Protein AF-A0A0G0UDH7-F1 (afdb_monomer)

Sequence (409 aa):
MSEPTKDLDVALKPEQNFIQKREKEQFRLESLAGKDKTIISVGESGYIVHDDRSNIVAEAPWVILDLDDTALRYTESKEACQNSLREIGIPQDVIDCCDKLSRISSKGRLVYQPELEKRLLSHALQELSKVVSLDRIMRGLNDLCSKLTSGGFEGVSVDQKIDEIYAATRYKPDFYPDTRESLKRLRNSLGKPVNIAILTFGDPTFQLKKSVPLLDAGLVDEVWLTDEPKAKFLEQVINQKPHKNFKLQYEYPETQPKGAGIDFEQWQTMVMIFDDNPIEVEEINKRFSNSNVLVEAVCVRRPGVSRKSKPLFEGTQIHLSNTYADTEIVNKELRSLTSRQLENFLLKAVREQGPAIFDQQDFQEVIAGIAYFRDLNPEQVETDLKRQSGYLVTIKSGRVGAEIYHGKE

Nearest PDB structures (foldseek):
  3ddh-assembly1_A  TM=5.933E-01  e=1.299E-05  Bacteroides thetaiotaomicron
  2pke-assembly1_B  TM=5.763E-01  e=6.815E-05  Xanthomonas campestris pv. campestris
  2pke-assembly1_A  TM=5.961E-01  e=1.561E-04  Xanthomonas campestris pv. campestris
  4xrp-assembly1_D  TM=2.562E-01  e=2.384E-02  Capnocytophaga gingivalis ATCC 33624
  6n2f-assembly1_A  TM=2.253E-01  e=3.444E+00  Arabidopsis thaliana

InterPro domains:
  IPR023214 HAD superfamily [G3DSA:3.40.50.1000] (156-317)

Secondary structure (DSSP, 8-state):
-PPPP--------HHHHHHHHHHHHHHHHHHHH-TTEEEEEETTTEEEEEETT--EETTSPEEEE--STTTB-HHHHHHHHHHHHHHTT--HHHHHHHHHHTEEEETTEEEE-HHHHHHHHHHHHHHHTTT--HHHHHHHHHHHHHHHHHH-STT-PPPHHHHHHHHHTTTS--B-TTHHHHHHHHTTGGGS--EEEEEEES-HHHHHHHHHHHHHTTS-SEEEEESS-HHHHHHHHHHH-GGGGS-EE-S-GGG--TT----TTTTT--EEEEES-HHHHHHHHHHHTT-SS-EEEEEEE-TT-------SSTT-PEEE-SSSS-HHHHHHHHHHHHHHHHHHHHHHHHHHH-GGGGG-HHHHHHHHHHHHHHT--HHHHHHHHHHHTT------TT-----------

Radius of gyration: 26.61 Å; Cα contacts (8 Å, |Δi|>4): 585; chains: 1; bounding box: 61×58×106 Å

Organism: NCBI:txid1618409

Foldseek 3Di:
DDDDDDPPPPPDDPVVVVVVVVVVLVVLLDVLLDDQWDWDDLPPFFIKIFRQPDAAAQLAAEEEEADDVLFFVQVVLVVQLLVLLVVLPQDPVQLVLLQVLQQDDDPNGTFHHVVSSQLLSQQLSVVVVVVDDPVVSSVVSNVVSVCCVVVNDPPGDGDPSNVVSCVVGQLATHTDPQNQVLLVVQCCFPNDGYAYEYEYEHDQSSVSSNCSVCVVVVSHRMYTYGPDQSLVSVVSCQVVLRQQPGDHHYPDPVPDDPRGHRNQQVSLHAYEYEAQQLVSQVSNCVSPVPPSGHYHYAHEDEPPPDDPDDNPDPPRDYHYDNHRNPSVVVNLVVLVSVLVVLLVVLLVVCLVPNPVCVVDPVSLVSLCSSCVSVVHDSVVSVQVSCVVSVNDDPPDPDDDDDDPPPDDD

Structure (mmCIF, N/CA/C/O backbone):
data_AF-A0A0G0UDH7-F1
#
_entry.id   AF-A0A0G0UDH7-F1
#
loop_
_atom_site.group_PDB
_atom_site.id
_atom_site.type_symbol
_atom_site.label_atom_id
_atom_site.label_alt_id
_atom_site.label_comp_id
_atom_site.label_asym_id
_atom_site.label_entity_id
_atom_site.label_seq_id
_atom_site.pdbx_PDB_ins_code
_atom_site.Cartn_x
_atom_site.Cartn_y
_atom_site.Cartn_z
_atom_site.occupancy
_atom_site.B_iso_or_equiv
_atom_site.auth_seq_id
_atom_site.auth_comp_id
_atom_site.auth_asym_id
_atom_site.auth_atom_id
_atom_site.pdbx_PDB_model_num
ATOM 1 N N . MET A 1 1 ? -2.477 40.363 -47.893 1.00 36.91 1 MET A N 1
ATOM 2 C CA . MET A 1 1 ? -1.503 39.293 -47.606 1.00 36.91 1 MET A CA 1
ATOM 3 C C . MET A 1 1 ? -1.089 39.442 -46.158 1.00 36.91 1 MET A C 1
ATOM 5 O O . MET A 1 1 ? -0.348 40.358 -45.839 1.00 36.91 1 MET A O 1
ATOM 9 N N . SER A 1 2 ? -1.694 38.641 -45.289 1.00 32.84 2 SER A N 1
ATOM 10 C CA . SER A 1 2 ? -1.412 38.572 -43.857 1.00 32.84 2 SER A CA 1
ATOM 11 C C . SER A 1 2 ? -0.392 37.462 -43.619 1.00 32.84 2 SER A C 1
ATOM 13 O O . SER A 1 2 ? -0.674 36.305 -43.929 1.00 32.84 2 SER A O 1
ATOM 15 N N . GLU A 1 3 ? 0.785 37.824 -43.115 1.00 31.88 3 GLU A N 1
ATOM 16 C CA . GLU A 1 3 ? 1.747 36.868 -42.564 1.00 31.88 3 GLU A CA 1
ATOM 17 C C . GLU A 1 3 ? 1.254 36.319 -41.214 1.00 31.88 3 GLU A C 1
ATOM 19 O O . GLU A 1 3 ? 0.474 36.991 -40.529 1.00 31.88 3 GLU A O 1
ATOM 24 N N . PRO A 1 4 ? 1.661 35.092 -40.841 1.00 41.22 4 PRO A N 1
ATOM 25 C CA . PRO A 1 4 ? 1.084 34.369 -39.725 1.00 41.22 4 PRO A CA 1
ATOM 26 C C . PRO A 1 4 ? 1.608 34.889 -38.388 1.00 41.22 4 PRO A C 1
ATOM 28 O O . PRO A 1 4 ? 2.786 35.205 -38.215 1.00 41.22 4 PRO A O 1
ATOM 31 N N . THR A 1 5 ? 0.689 34.946 -37.433 1.00 34.66 5 THR A N 1
ATOM 32 C CA . THR A 1 5 ? 0.926 35.181 -36.014 1.00 34.66 5 THR A CA 1
ATOM 33 C C . THR A 1 5 ? 2.003 34.240 -35.482 1.00 34.66 5 THR A C 1
ATOM 35 O O . THR A 1 5 ? 1.884 33.023 -35.579 1.00 34.66 5 THR A O 1
ATOM 38 N N . LYS A 1 6 ? 3.051 34.826 -34.891 1.00 35.44 6 LYS A N 1
ATOM 39 C CA . LYS A 1 6 ? 3.912 34.140 -33.927 1.00 35.44 6 LYS A CA 1
ATOM 40 C C . LYS A 1 6 ? 3.024 33.680 -32.777 1.00 35.44 6 LYS A C 1
ATOM 42 O O . LYS A 1 6 ? 2.537 34.526 -32.026 1.00 35.44 6 LYS A O 1
ATOM 47 N N . ASP A 1 7 ? 2.818 32.375 -32.660 1.00 34.84 7 ASP A N 1
ATOM 48 C CA . ASP A 1 7 ? 2.262 31.784 -31.452 1.00 34.84 7 ASP A CA 1
ATOM 49 C C . ASP A 1 7 ? 3.199 32.133 -30.293 1.00 34.84 7 ASP A C 1
ATOM 51 O O . ASP A 1 7 ? 4.366 31.737 -30.246 1.00 34.84 7 ASP A O 1
ATOM 55 N N . LEU A 1 8 ? 2.702 32.993 -29.405 1.00 36.06 8 LEU A N 1
ATOM 56 C CA . LEU A 1 8 ? 3.300 33.215 -28.105 1.00 36.06 8 LEU A CA 1
ATOM 57 C C . LEU A 1 8 ? 3.115 31.927 -27.305 1.00 36.06 8 LEU A C 1
ATOM 59 O O . LEU A 1 8 ? 1.990 31.598 -26.930 1.00 36.06 8 LEU A O 1
ATOM 63 N N . ASP A 1 9 ? 4.224 31.262 -26.989 1.00 37.69 9 ASP A N 1
ATOM 64 C CA . ASP A 1 9 ? 4.326 30.374 -25.834 1.00 37.69 9 ASP A CA 1
ATOM 65 C C . ASP A 1 9 ? 3.970 31.184 -24.581 1.00 37.69 9 ASP A C 1
ATOM 67 O O . ASP A 1 9 ? 4.806 31.834 -23.945 1.00 37.69 9 ASP A O 1
ATOM 71 N N . VAL A 1 10 ? 2.683 31.200 -24.243 1.00 40.72 10 VAL A N 1
ATOM 72 C CA . VAL A 1 10 ? 2.215 31.685 -22.953 1.00 40.72 10 VAL A CA 1
ATOM 73 C C . VAL A 1 10 ? 2.648 30.639 -21.940 1.00 40.72 10 VAL A C 1
ATOM 75 O O . VAL A 1 10 ? 2.028 29.586 -21.815 1.00 40.72 10 VAL A O 1
ATOM 78 N N . ALA A 1 11 ? 3.728 30.930 -21.216 1.00 42.50 11 ALA A N 1
ATOM 79 C CA . ALA A 1 11 ? 4.097 30.195 -20.018 1.00 42.50 11 ALA A CA 1
ATOM 80 C C . ALA A 1 11 ? 2.884 30.176 -19.070 1.00 42.50 11 ALA A C 1
ATOM 82 O O . ALA A 1 11 ? 2.545 31.183 -18.443 1.00 42.50 11 ALA A O 1
ATOM 83 N N . LEU A 1 12 ? 2.189 29.038 -19.022 1.00 41.94 12 LEU A N 1
ATOM 84 C CA . LEU A 1 12 ? 1.068 28.806 -18.119 1.00 41.94 12 LEU A CA 1
ATOM 85 C C . LEU A 1 12 ? 1.534 29.041 -16.678 1.00 41.94 12 LEU A C 1
ATOM 87 O O . LEU A 1 12 ? 2.638 28.645 -16.289 1.00 41.94 12 LEU A O 1
ATOM 91 N N . LYS A 1 13 ? 0.691 29.701 -15.876 1.00 46.81 13 LYS A N 1
ATOM 92 C CA . LYS A 1 13 ? 0.984 29.946 -14.458 1.00 46.81 13 LYS A CA 1
ATOM 93 C C . LYS A 1 13 ? 1.219 28.600 -13.744 1.00 46.81 13 LYS A C 1
ATOM 95 O O . LYS A 1 13 ? 0.548 27.626 -14.092 1.00 46.81 13 LYS A O 1
ATOM 100 N N . PRO A 1 14 ? 2.105 28.522 -12.732 1.00 53.53 14 PRO A N 1
ATOM 101 C CA . PRO A 1 14 ? 2.446 27.268 -12.046 1.00 53.53 14 PRO A CA 1
ATOM 102 C C . PRO A 1 14 ? 1.233 26.440 -11.588 1.00 53.53 14 PRO A C 1
ATOM 104 O O . PRO A 1 14 ? 1.230 25.220 -11.729 1.00 53.53 14 PRO A O 1
ATOM 107 N N . GLU A 1 15 ? 0.171 27.105 -11.130 1.00 46.94 15 GLU A N 1
ATOM 108 C CA . GLU A 1 15 ? -1.090 26.476 -10.713 1.00 46.94 15 GLU A CA 1
ATOM 109 C C . GLU A 1 15 ? -1.853 25.819 -11.878 1.00 46.94 15 GLU A C 1
ATOM 111 O O . GLU A 1 15 ? -2.379 24.720 -11.733 1.00 46.94 15 GLU A O 1
ATOM 116 N N . GLN A 1 16 ? -1.867 26.436 -13.065 1.00 45.94 16 GLN A N 1
ATOM 117 C CA . GLN A 1 16 ? -2.522 25.874 -14.255 1.00 45.94 16 GLN A CA 1
ATOM 118 C C . GLN A 1 16 ? -1.763 24.656 -14.801 1.00 45.94 16 GLN A C 1
ATOM 120 O O . GLN A 1 16 ? -2.388 23.679 -15.211 1.00 45.94 16 GLN A O 1
ATOM 125 N N . ASN A 1 17 ? -0.426 24.674 -14.747 1.00 57.97 17 ASN A N 1
ATOM 126 C CA . ASN A 1 17 ? 0.404 23.516 -15.102 1.00 57.97 17 ASN A CA 1
ATOM 127 C C . ASN A 1 17 ? 0.198 22.338 -14.143 1.00 57.97 17 ASN A C 1
ATOM 129 O O . ASN A 1 17 ? 0.189 21.182 -14.568 1.00 57.97 17 ASN A O 1
ATOM 133 N N . PHE A 1 18 ? 0.015 22.624 -12.853 1.00 56.03 18 PHE A N 1
ATOM 134 C CA . PHE A 1 18 ? -0.264 21.603 -11.851 1.00 56.03 18 PHE A CA 1
ATOM 135 C C . PHE A 1 18 ? -1.619 20.921 -12.089 1.00 56.03 18 PHE A C 1
ATOM 137 O O . PHE A 1 18 ? -1.681 19.691 -12.132 1.00 56.03 18 PHE A O 1
ATOM 144 N N . ILE A 1 19 ? -2.675 21.708 -12.329 1.00 59.88 19 ILE A N 1
ATOM 145 C CA . ILE A 1 19 ? -4.027 21.200 -12.616 1.00 59.88 19 ILE A CA 1
ATOM 146 C C . ILE A 1 19 ? -4.024 20.316 -13.872 1.00 59.88 19 ILE A C 1
ATOM 148 O O . ILE A 1 19 ? -4.475 19.175 -13.819 1.00 59.88 19 ILE A O 1
ATOM 152 N N . GLN A 1 20 ? -3.417 20.773 -14.972 1.00 63.78 20 GLN A N 1
ATOM 153 C CA . GLN A 1 20 ? -3.355 19.984 -16.211 1.00 63.78 20 GLN A CA 1
ATOM 154 C C . GLN A 1 20 ? -2.563 18.678 -16.056 1.00 63.78 20 GLN A C 1
ATOM 156 O O . GLN A 1 20 ? -2.909 17.661 -16.659 1.00 63.78 20 GLN A O 1
ATOM 161 N N . LYS A 1 21 ? -1.484 18.676 -15.262 1.00 69.81 21 LYS A N 1
ATOM 162 C CA . LYS A 1 21 ? -0.706 17.458 -14.988 1.00 69.81 21 LYS A CA 1
ATOM 163 C C . LYS A 1 21 ? -1.536 16.434 -14.207 1.00 69.81 21 LYS A C 1
ATOM 165 O O . LYS A 1 21 ? -1.491 15.248 -14.527 1.00 69.81 21 LYS A O 1
ATOM 170 N N . ARG A 1 22 ? -2.304 16.904 -13.223 1.00 71.25 22 ARG A N 1
ATOM 171 C CA . ARG A 1 22 ? -3.221 16.105 -12.400 1.00 71.25 22 ARG A CA 1
ATOM 172 C C . ARG A 1 22 ? -4.362 15.502 -13.208 1.00 71.25 22 ARG A C 1
ATOM 174 O O . ARG A 1 22 ? -4.591 14.304 -13.114 1.00 71.25 22 ARG A O 1
ATOM 181 N N . GLU A 1 23 ? -5.013 16.291 -14.056 1.00 77.81 23 GLU A N 1
ATOM 182 C CA . GLU A 1 23 ? -6.076 15.803 -14.944 1.00 77.81 23 GLU A CA 1
ATOM 183 C C . GLU A 1 23 ? -5.557 14.724 -15.906 1.00 77.81 23 GLU A C 1
ATOM 185 O O . GLU A 1 23 ? -6.193 13.686 -16.085 1.00 77.81 23 GLU A O 1
ATOM 190 N N . LYS A 1 24 ? -4.359 14.920 -16.478 1.00 80.69 24 LYS A N 1
ATOM 191 C CA . LYS A 1 24 ? -3.707 13.912 -17.332 1.00 80.69 24 LYS A CA 1
ATOM 192 C C . LYS A 1 24 ? -3.382 12.624 -16.573 1.00 80.69 24 LYS A C 1
ATOM 194 O O . LYS A 1 24 ? -3.539 11.538 -17.129 1.00 80.69 24 LYS A O 1
ATOM 199 N N . GLU A 1 25 ? -2.902 12.730 -15.335 1.00 84.25 25 GLU A N 1
ATOM 200 C CA . GLU A 1 25 ? -2.613 11.568 -14.491 1.00 84.25 25 GLU A CA 1
ATOM 201 C C . GLU A 1 25 ? -3.894 10.819 -14.121 1.00 84.25 25 GLU A C 1
ATOM 203 O O . GLU A 1 25 ? -3.963 9.613 -14.344 1.00 84.25 25 GLU A O 1
ATOM 208 N N . GLN A 1 26 ? -4.925 11.524 -13.653 1.00 86.44 26 GLN A N 1
ATOM 209 C CA . GLN A 1 26 ? -6.217 10.930 -13.325 1.00 86.44 26 GLN A CA 1
ATOM 210 C C . GLN A 1 26 ? -6.831 10.218 -14.536 1.00 86.44 26 GLN A C 1
ATOM 212 O O . GLN A 1 26 ? -7.179 9.047 -14.428 1.00 86.44 26 GLN A O 1
ATOM 217 N N . PHE A 1 27 ? -6.858 10.855 -15.710 1.00 87.38 27 PHE A N 1
ATOM 218 C CA . PHE A 1 27 ? -7.342 10.223 -16.943 1.00 87.38 27 PHE A CA 1
ATOM 219 C C . PHE A 1 27 ? -6.567 8.938 -17.289 1.00 87.38 27 PHE A C 1
ATOM 221 O O . PHE A 1 27 ? -7.136 7.937 -17.738 1.00 87.38 27 PHE A O 1
ATOM 228 N N . ARG A 1 28 ? -5.245 8.940 -17.070 1.00 87.44 28 ARG A N 1
ATOM 229 C CA . ARG A 1 28 ? -4.398 7.761 -17.286 1.00 87.44 28 ARG A CA 1
ATOM 230 C C . ARG A 1 28 ? -4.723 6.651 -16.290 1.00 87.44 28 ARG A C 1
ATOM 232 O O . ARG A 1 28 ? -4.757 5.489 -16.688 1.00 87.44 28 ARG A O 1
ATOM 239 N N . LEU A 1 29 ? -4.963 6.995 -15.026 1.00 92.75 29 LEU A N 1
ATOM 240 C CA . LEU A 1 29 ? -5.378 6.043 -14.000 1.00 92.75 29 LEU A CA 1
ATOM 241 C C . LEU A 1 29 ? -6.759 5.459 -14.319 1.00 92.75 29 LEU A C 1
ATOM 243 O O . LEU A 1 29 ? -6.906 4.242 -14.286 1.00 92.75 29 LEU A O 1
ATOM 247 N N . GLU A 1 30 ? -7.734 6.282 -14.711 1.00 92.12 30 GLU A N 1
ATOM 248 C CA . GLU A 1 30 ? -9.091 5.851 -15.090 1.00 92.12 30 GLU A CA 1
ATOM 249 C C . GLU A 1 30 ? -9.046 4.879 -16.275 1.00 92.12 30 GLU A C 1
ATOM 251 O O . GLU A 1 30 ? -9.660 3.811 -16.254 1.00 92.12 30 GLU A O 1
ATOM 256 N N . SER A 1 31 ? -8.219 5.195 -17.275 1.00 89.88 31 SER A N 1
ATOM 257 C CA . SER A 1 31 ? -7.986 4.321 -18.429 1.00 89.88 31 SER A CA 1
ATOM 258 C C . SER A 1 31 ? -7.388 2.962 -18.040 1.00 89.88 31 SER A C 1
ATOM 260 O O . SER A 1 31 ? -7.657 1.964 -18.707 1.00 89.88 31 SER A O 1
ATOM 262 N N . LEU A 1 32 ? -6.567 2.909 -16.985 1.00 89.50 32 LEU A N 1
ATOM 263 C CA . LEU A 1 32 ? -5.936 1.677 -16.497 1.00 89.50 32 LEU A CA 1
ATOM 264 C C . LEU A 1 32 ? -6.831 0.870 -15.556 1.00 89.50 32 LEU A C 1
ATOM 266 O O . LEU A 1 32 ? -6.779 -0.357 -15.582 1.00 89.50 32 LEU A O 1
ATOM 270 N N . ALA A 1 33 ? -7.616 1.542 -14.717 1.00 89.75 33 ALA A N 1
ATOM 271 C CA . ALA A 1 33 ? -8.511 0.912 -13.757 1.00 89.75 33 ALA A CA 1
ATOM 272 C C . ALA A 1 33 ? -9.659 0.163 -14.457 1.00 89.75 33 ALA A C 1
ATOM 274 O O . ALA A 1 33 ? -10.065 -0.915 -14.013 1.00 89.75 33 ALA A O 1
ATOM 275 N N . GLY A 1 34 ? -10.146 0.701 -15.577 1.00 88.44 34 GLY A N 1
ATOM 276 C CA . GLY A 1 34 ? -11.306 0.175 -16.291 1.00 88.44 34 GLY A CA 1
ATOM 277 C C . GLY A 1 34 ? -12.622 0.780 -15.796 1.00 88.44 34 GLY A C 1
ATOM 278 O O . GLY A 1 34 ? -12.643 1.610 -14.896 1.00 88.44 34 GLY A O 1
ATOM 279 N N . LYS A 1 35 ? -13.733 0.383 -16.425 1.00 86.25 35 LYS A N 1
ATOM 280 C CA . LYS A 1 35 ? -15.035 1.064 -16.287 1.00 86.25 35 LYS A CA 1
ATOM 281 C C . LYS A 1 35 ? -15.773 0.814 -14.971 1.00 86.25 35 LYS A C 1
ATOM 283 O O . LYS A 1 35 ? -16.609 1.630 -14.616 1.00 86.25 35 LYS A O 1
ATOM 288 N N . ASP A 1 36 ? -15.479 -0.290 -14.291 1.00 90.00 36 ASP A N 1
ATOM 289 C CA . ASP A 1 36 ? -16.174 -0.702 -13.061 1.00 90.00 36 ASP A CA 1
ATOM 290 C C . ASP A 1 36 ? -15.448 -0.208 -11.796 1.00 90.00 36 ASP A C 1
ATOM 292 O O . ASP A 1 36 ? -15.513 -0.843 -10.742 1.00 90.00 36 ASP A O 1
ATOM 296 N N . LYS A 1 37 ? -14.650 0.858 -11.925 1.00 92.94 37 LYS A N 1
ATOM 297 C CA . LYS A 1 37 ? -13.850 1.404 -10.832 1.00 92.94 37 LYS A CA 1
ATOM 298 C C . LYS A 1 37 ? -13.951 2.914 -10.794 1.00 92.94 37 LYS A C 1
ATOM 300 O O . LYS A 1 37 ? -13.724 3.583 -11.803 1.00 92.94 37 LYS A O 1
ATOM 305 N N . THR A 1 38 ? -14.167 3.440 -9.599 1.00 91.94 38 THR A N 1
ATOM 306 C CA . THR A 1 38 ? -14.125 4.875 -9.340 1.00 91.94 38 THR A CA 1
ATOM 307 C C . THR A 1 38 ? -12.747 5.278 -8.824 1.00 91.94 38 THR A C 1
ATOM 309 O O . THR A 1 38 ? -12.189 4.635 -7.934 1.00 91.94 38 THR A O 1
ATOM 312 N N . ILE A 1 39 ? -12.196 6.369 -9.365 1.00 92.56 39 ILE A N 1
ATOM 313 C CA . ILE A 1 39 ? -10.942 6.969 -8.895 1.00 92.56 39 ILE A CA 1
ATOM 314 C C . ILE A 1 39 ? -11.239 8.314 -8.248 1.00 92.56 39 ILE A C 1
ATOM 316 O O . ILE A 1 39 ? -11.865 9.179 -8.857 1.00 92.56 39 ILE A O 1
ATOM 320 N N . ILE A 1 40 ? -10.760 8.503 -7.020 1.00 91.00 40 ILE A N 1
ATOM 321 C CA . ILE A 1 40 ? -10.896 9.758 -6.279 1.00 91.00 40 ILE A CA 1
ATOM 322 C C . ILE A 1 40 ? -9.517 10.277 -5.895 1.00 91.00 40 ILE A C 1
ATOM 324 O O . ILE A 1 40 ? -8.702 9.551 -5.329 1.00 91.00 40 ILE A O 1
ATOM 328 N N . SER A 1 41 ? -9.262 11.557 -6.158 1.00 91.56 41 SER A N 1
ATOM 329 C CA . SER A 1 41 ? -8.080 12.248 -5.646 1.00 91.56 41 SER A CA 1
ATOM 330 C C . SER A 1 41 ? -8.207 12.529 -4.148 1.00 91.56 41 SER A C 1
ATOM 332 O O . SER A 1 41 ? -9.207 13.096 -3.708 1.00 91.56 41 SER A O 1
ATOM 334 N N . VAL A 1 42 ? -7.159 12.234 -3.385 1.00 91.19 42 VAL A N 1
ATOM 335 C CA . VAL A 1 42 ? -7.042 12.576 -1.961 1.00 91.19 42 VAL A CA 1
ATOM 336 C C . VAL A 1 42 ? -6.105 13.772 -1.835 1.00 91.19 42 VAL A C 1
ATOM 338 O O . VAL A 1 42 ? -4.887 13.620 -1.704 1.00 91.19 42 VAL A O 1
ATOM 341 N N . GLY A 1 43 ? -6.670 14.977 -1.958 1.00 85.50 43 GLY A N 1
ATOM 342 C CA . GLY A 1 43 ? -5.924 16.233 -2.052 1.00 85.50 43 GLY A CA 1
ATOM 343 C C . GLY A 1 43 ? -4.735 16.117 -3.002 1.00 85.50 43 GLY A C 1
ATOM 344 O O . GLY A 1 43 ? -4.842 15.525 -4.074 1.00 85.50 43 GLY A O 1
ATOM 345 N N . GLU A 1 44 ? -3.573 16.613 -2.579 1.00 86.25 44 GLU A N 1
ATOM 346 C CA . GLU A 1 44 ? -2.318 16.471 -3.326 1.00 86.25 44 GLU A CA 1
ATOM 347 C C . GLU A 1 44 ? -1.548 15.172 -3.022 1.00 86.25 44 GLU A C 1
ATOM 349 O O . GLU A 1 44 ? -0.532 14.897 -3.668 1.00 86.25 44 GLU A O 1
ATOM 354 N N . SER A 1 45 ? -2.022 14.365 -2.072 1.00 89.69 45 SER A N 1
ATOM 355 C CA . SER A 1 45 ? -1.278 13.224 -1.526 1.00 89.69 45 SER A CA 1
ATOM 356 C C . SER A 1 45 ? -1.379 11.960 -2.372 1.00 89.69 45 SER A C 1
ATOM 358 O O . SER A 1 45 ? -0.457 11.152 -2.344 1.00 89.69 45 SER A O 1
ATOM 360 N N . GLY A 1 46 ? -2.451 11.789 -3.148 1.00 93.69 46 GLY A N 1
ATOM 361 C CA . GLY A 1 46 ? -2.577 10.624 -4.021 1.00 93.69 46 GLY A CA 1
ATOM 362 C C . GLY A 1 46 ? -4.001 10.350 -4.482 1.00 93.69 46 GLY A C 1
ATOM 363 O O . GLY A 1 46 ? -4.787 11.284 -4.653 1.00 93.69 46 GLY A O 1
ATOM 364 N N . TYR A 1 47 ? -4.319 9.068 -4.671 1.00 95.69 47 TYR A N 1
ATOM 365 C CA . TYR A 1 47 ? -5.607 8.604 -5.190 1.00 95.69 47 TYR A CA 1
ATOM 366 C C . TYR A 1 47 ? -6.104 7.356 -4.457 1.00 95.69 47 TYR A C 1
ATOM 368 O O . TYR A 1 47 ? -5.311 6.520 -4.028 1.00 95.69 47 TYR A O 1
ATOM 376 N N . ILE A 1 48 ? -7.422 7.208 -4.380 1.00 95.75 48 ILE A N 1
ATOM 377 C CA . ILE A 1 48 ? -8.108 5.964 -4.026 1.00 95.75 48 ILE A CA 1
ATOM 378 C C . ILE A 1 48 ? -8.751 5.418 -5.294 1.00 95.75 48 ILE A C 1
ATOM 380 O O . ILE A 1 48 ? -9.422 6.156 -6.015 1.00 95.75 48 ILE A O 1
ATOM 384 N N . VAL A 1 49 ? -8.549 4.131 -5.552 1.00 96.00 49 VAL A N 1
ATOM 385 C CA . VAL A 1 49 ? -9.230 3.374 -6.600 1.00 96.00 49 VAL A CA 1
ATOM 386 C C . VAL A 1 49 ? -10.139 2.356 -5.931 1.00 96.00 49 VAL A C 1
ATOM 388 O O . VAL A 1 49 ? -9.662 1.468 -5.225 1.00 96.00 49 VAL A O 1
ATOM 391 N N . HIS A 1 50 ? -11.437 2.502 -6.154 1.00 93.94 50 HIS A N 1
ATOM 392 C CA . HIS A 1 50 ? -12.497 1.685 -5.574 1.00 93.94 50 HIS A CA 1
ATOM 393 C C . HIS A 1 50 ? -13.114 0.781 -6.646 1.00 93.94 50 HIS A C 1
ATOM 395 O O . HIS A 1 50 ? -13.323 1.233 -7.769 1.00 93.94 50 HIS A O 1
ATOM 401 N N . ASP A 1 51 ? -13.392 -0.485 -6.321 1.00 91.19 51 ASP A N 1
ATOM 402 C CA . ASP A 1 51 ? -14.231 -1.346 -7.169 1.00 91.19 51 ASP A CA 1
ATOM 403 C C . ASP A 1 51 ? -15.704 -1.065 -6.865 1.00 91.19 51 ASP A C 1
ATOM 405 O O . ASP A 1 51 ? -16.168 -1.372 -5.770 1.00 91.19 51 ASP A O 1
ATOM 409 N N . ASP A 1 52 ? -16.452 -0.550 -7.844 1.00 89.12 52 ASP A N 1
ATOM 410 C CA . ASP A 1 52 ? -17.856 -0.141 -7.672 1.00 89.12 52 ASP A CA 1
ATOM 411 C C . ASP A 1 52 ? -18.794 -1.322 -7.351 1.00 89.12 52 ASP A C 1
ATOM 413 O O . ASP A 1 52 ? -19.961 -1.141 -6.986 1.00 89.12 52 ASP A O 1
ATOM 417 N N . ARG A 1 53 ? -18.301 -2.555 -7.516 1.00 88.44 53 ARG A N 1
ATOM 418 C CA . ARG A 1 53 ? -19.001 -3.798 -7.167 1.00 88.44 53 ARG A CA 1
ATOM 419 C C . ARG A 1 53 ? -18.709 -4.242 -5.733 1.00 88.44 53 ARG A C 1
ATOM 421 O O . ARG A 1 53 ? -19.379 -5.157 -5.249 1.00 88.44 53 ARG A O 1
ATOM 428 N N . SER A 1 54 ? -17.705 -3.653 -5.079 1.00 86.25 54 SER A N 1
ATOM 429 C CA . SER A 1 54 ? -17.375 -3.954 -3.691 1.00 86.25 54 SER A CA 1
ATOM 430 C C . SER A 1 54 ? -18.441 -3.404 -2.740 1.00 86.25 54 SER A C 1
ATOM 432 O O . SER A 1 54 ? -19.097 -2.396 -2.991 1.00 86.25 54 SER A O 1
ATOM 434 N N . ASN A 1 55 ? -18.616 -4.111 -1.628 1.00 83.75 55 ASN A N 1
ATOM 435 C CA . ASN A 1 55 ? -19.517 -3.752 -0.549 1.00 83.75 55 ASN A CA 1
ATOM 436 C C . ASN A 1 55 ? -18.683 -3.322 0.657 1.00 83.75 55 ASN A C 1
ATOM 438 O O . ASN A 1 55 ? -18.410 -4.133 1.540 1.00 83.75 55 ASN A O 1
ATOM 442 N N . ILE A 1 56 ? -18.270 -2.057 0.678 1.00 89.62 56 ILE A N 1
ATOM 443 C CA . ILE A 1 56 ? -17.592 -1.482 1.843 1.00 89.62 56 ILE A CA 1
ATOM 444 C C . ILE A 1 56 ? -18.622 -1.287 2.951 1.00 89.62 56 ILE A C 1
ATOM 446 O O . ILE A 1 56 ? -19.653 -0.650 2.728 1.00 89.62 56 ILE A O 1
ATOM 450 N N . VAL A 1 57 ? -18.328 -1.805 4.140 1.00 90.19 57 VAL A N 1
ATOM 451 C CA . VAL A 1 57 ? -19.136 -1.588 5.345 1.00 90.19 57 VAL A CA 1
ATOM 452 C C . VAL A 1 57 ? -18.551 -0.402 6.101 1.00 90.19 57 VAL A C 1
ATOM 454 O O . VAL A 1 57 ? -17.394 -0.437 6.510 1.00 90.19 57 VAL A O 1
ATOM 457 N N . ALA A 1 58 ? -19.322 0.666 6.264 1.00 88.38 58 ALA A N 1
ATOM 458 C CA . ALA A 1 58 ? -18.842 1.952 6.759 1.00 88.38 58 ALA A CA 1
ATOM 459 C C . ALA A 1 58 ? -18.217 1.876 8.168 1.00 88.38 58 ALA A C 1
ATOM 461 O O . ALA A 1 58 ? -17.235 2.559 8.456 1.00 88.38 58 ALA A O 1
ATOM 462 N N . GLU A 1 59 ? -18.773 1.026 9.028 1.00 87.56 59 GLU A N 1
ATOM 463 C CA . GLU A 1 59 ? -18.381 0.854 10.428 1.00 87.56 59 GLU A CA 1
ATOM 464 C C . GLU A 1 59 ? -17.327 -0.242 10.626 1.00 87.56 59 GLU A C 1
ATOM 466 O O . GLU A 1 59 ? -16.714 -0.332 11.692 1.00 87.56 59 GLU A O 1
ATOM 471 N N . ALA A 1 60 ? -17.112 -1.084 9.612 1.00 90.00 60 ALA A N 1
ATOM 472 C CA . ALA A 1 60 ? -16.183 -2.197 9.709 1.00 90.00 60 ALA A CA 1
ATOM 473 C C . ALA A 1 60 ? -14.730 -1.705 9.797 1.00 90.00 60 ALA A C 1
ATOM 475 O O . ALA A 1 60 ? -14.363 -0.702 9.171 1.00 90.00 60 ALA A O 1
ATOM 476 N N . PRO A 1 61 ? -13.868 -2.424 10.538 1.00 92.44 61 PRO A N 1
ATOM 477 C CA . PRO A 1 61 ? -12.453 -2.102 10.589 1.00 92.44 61 PRO A CA 1
ATOM 478 C C . PRO A 1 61 ? -11.818 -2.217 9.201 1.00 92.44 61 PRO A C 1
ATOM 480 O O . PRO A 1 61 ? -12.202 -3.057 8.381 1.00 92.44 61 PRO A O 1
ATOM 483 N N . TRP A 1 62 ? -10.803 -1.393 8.968 1.00 94.44 62 TRP A N 1
ATOM 484 C CA . TRP A 1 62 ? -9.971 -1.446 7.775 1.00 94.44 62 TRP A CA 1
ATOM 485 C C . TRP A 1 62 ? -8.695 -2.227 8.057 1.00 94.44 62 TRP A C 1
ATOM 487 O O . TRP A 1 62 ? -7.946 -1.893 8.973 1.00 94.44 62 TRP A O 1
ATOM 497 N N . VAL A 1 63 ? -8.426 -3.239 7.237 1.00 95.12 63 VAL A N 1
ATOM 498 C CA . VAL A 1 63 ? -7.127 -3.908 7.155 1.00 95.12 63 VAL A CA 1
ATOM 499 C C . VAL A 1 63 ? -6.460 -3.471 5.863 1.00 95.12 63 VAL A C 1
ATOM 501 O O . VAL A 1 63 ? -6.917 -3.774 4.762 1.00 95.12 63 VAL A O 1
ATOM 504 N N . ILE A 1 64 ? -5.367 -2.741 6.006 1.00 95.94 64 ILE A N 1
ATOM 505 C CA . ILE A 1 64 ? -4.629 -2.143 4.906 1.00 95.94 64 ILE A CA 1
ATOM 506 C C . ILE A 1 64 ? -3.279 -2.837 4.806 1.00 95.94 64 ILE A C 1
ATOM 508 O O . ILE A 1 64 ? -2.549 -2.934 5.789 1.00 95.94 64 ILE A O 1
ATOM 512 N N . LEU A 1 65 ? -2.933 -3.306 3.616 1.00 93.94 65 LEU A N 1
ATOM 513 C CA . LEU A 1 65 ? -1.708 -4.060 3.377 1.00 93.94 65 LEU A CA 1
ATOM 514 C C . LEU A 1 65 ? -0.796 -3.288 2.422 1.00 93.94 65 LEU A C 1
ATOM 516 O O . LEU A 1 65 ? -1.258 -2.749 1.413 1.00 93.94 65 LEU A O 1
ATOM 520 N N . ASP A 1 66 ? 0.505 -3.247 2.700 1.00 92.12 66 ASP A N 1
ATOM 521 C CA . ASP A 1 66 ? 1.475 -2.783 1.708 1.00 92.12 66 ASP A CA 1
ATOM 522 C C . ASP A 1 66 ? 1.557 -3.749 0.522 1.00 92.12 66 ASP A C 1
ATOM 524 O O . ASP A 1 66 ? 1.367 -4.954 0.670 1.00 92.12 66 ASP A O 1
ATOM 528 N N . LEU A 1 67 ? 1.857 -3.233 -0.669 1.00 86.12 67 LEU A N 1
ATOM 529 C CA . LEU A 1 67 ? 2.081 -4.034 -1.867 1.00 86.12 67 LEU A CA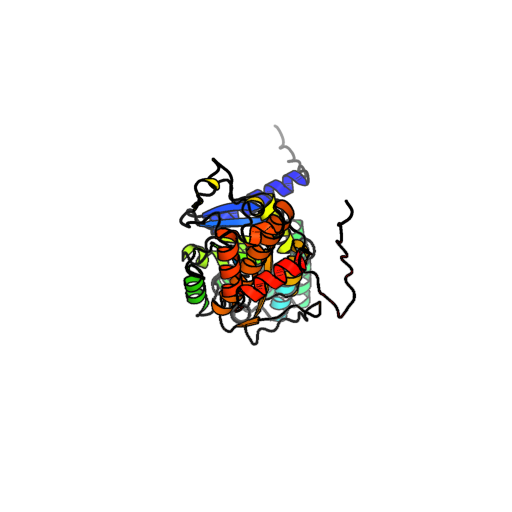 1
ATOM 530 C C . LEU A 1 67 ? 3.520 -3.891 -2.350 1.00 86.12 67 LEU A C 1
ATOM 532 O O . LEU A 1 67 ? 3.845 -3.043 -3.191 1.00 86.12 67 LEU A O 1
ATOM 536 N N . ASP A 1 68 ? 4.366 -4.777 -1.845 1.00 77.12 68 ASP A N 1
ATOM 537 C CA . ASP A 1 68 ? 5.807 -4.716 -2.033 1.00 77.12 68 ASP A CA 1
ATOM 538 C C . ASP A 1 68 ? 6.444 -6.127 -2.097 1.00 77.12 68 ASP A C 1
ATOM 540 O O . ASP A 1 68 ? 5.795 -7.071 -2.553 1.00 77.12 68 ASP A O 1
ATOM 544 N N . ASP A 1 69 ? 7.704 -6.281 -1.673 1.00 63.81 69 ASP A N 1
ATOM 545 C CA . ASP A 1 69 ? 8.441 -7.551 -1.619 1.00 63.81 69 ASP A CA 1
ATOM 546 C C . ASP A 1 69 ? 7.754 -8.616 -0.737 1.00 63.81 69 ASP A C 1
ATOM 548 O O . ASP A 1 69 ? 8.037 -9.808 -0.861 1.00 63.81 69 ASP A O 1
ATOM 552 N N . THR A 1 70 ? 6.828 -8.222 0.141 1.00 69.19 70 THR A N 1
ATOM 553 C CA . THR A 1 70 ? 6.035 -9.153 0.961 1.00 69.19 70 THR A CA 1
ATOM 554 C C . THR A 1 70 ? 4.866 -9.749 0.171 1.00 69.19 70 THR A C 1
ATOM 556 O O . THR A 1 70 ? 4.436 -10.875 0.435 1.00 69.19 70 THR A O 1
ATOM 559 N N . ALA A 1 71 ? 4.354 -9.036 -0.832 1.00 72.25 71 ALA A N 1
ATOM 560 C CA . ALA A 1 71 ? 3.231 -9.468 -1.669 1.00 72.25 71 ALA A CA 1
ATOM 561 C C . ALA A 1 71 ? 3.675 -10.061 -3.013 1.00 72.25 71 ALA A C 1
ATOM 563 O O . ALA A 1 71 ? 3.004 -10.930 -3.584 1.00 72.25 71 ALA A O 1
ATOM 564 N N . LEU A 1 72 ? 4.796 -9.554 -3.525 1.00 79.06 72 LEU A N 1
ATOM 565 C CA . LEU A 1 72 ? 5.283 -9.735 -4.883 1.00 79.06 72 LEU A CA 1
ATOM 566 C C . LEU A 1 72 ? 6.693 -10.300 -4.876 1.00 79.06 72 LEU A C 1
ATOM 568 O O . LEU A 1 72 ? 7.542 -9.891 -4.088 1.00 79.06 72 LEU A O 1
ATOM 572 N N . ARG A 1 73 ? 6.997 -11.132 -5.867 1.00 75.88 73 ARG A N 1
ATOM 573 C CA . ARG A 1 73 ? 8.359 -11.599 -6.142 1.00 75.88 73 ARG A CA 1
ATOM 574 C C . ARG A 1 73 ? 9.169 -10.547 -6.897 1.00 75.88 73 ARG A C 1
ATOM 576 O O . ARG A 1 73 ? 9.757 -10.815 -7.940 1.00 75.88 73 ARG A O 1
ATOM 583 N N . TYR A 1 74 ? 9.173 -9.318 -6.387 1.00 73.50 74 TYR A N 1
ATOM 584 C CA . TYR A 1 74 ? 9.699 -8.154 -7.095 1.00 73.50 74 TYR A CA 1
ATOM 585 C C . TYR A 1 74 ? 11.175 -8.311 -7.482 1.00 73.50 74 TYR A C 1
ATOM 587 O O . TYR A 1 74 ? 11.552 -7.908 -8.583 1.00 73.50 74 TYR A O 1
ATOM 595 N N . THR A 1 75 ? 11.992 -8.943 -6.634 1.00 73.25 75 THR A N 1
ATOM 596 C CA . THR A 1 75 ? 13.386 -9.278 -6.964 1.00 73.25 75 THR A CA 1
ATOM 597 C C . THR A 1 75 ? 13.475 -10.216 -8.169 1.00 73.25 75 THR A C 1
ATOM 599 O O . THR A 1 75 ? 14.197 -9.903 -9.111 1.00 73.25 75 THR A O 1
ATOM 602 N N . GLU A 1 76 ? 12.687 -11.298 -8.204 1.00 77.44 76 GLU A N 1
ATOM 603 C CA . GLU A 1 76 ? 12.655 -12.238 -9.339 1.00 77.44 76 GLU A CA 1
ATOM 604 C C . GLU A 1 76 ? 12.189 -11.532 -10.626 1.00 77.44 76 GLU A C 1
ATOM 606 O O . GLU A 1 76 ? 12.841 -11.634 -11.665 1.00 77.44 76 GLU A O 1
ATOM 611 N N . SER A 1 77 ? 11.114 -10.735 -10.563 1.00 81.62 77 SER A N 1
ATOM 612 C CA . SER A 1 77 ? 10.618 -9.979 -11.723 1.00 81.62 77 SER A CA 1
ATOM 613 C C . SER A 1 77 ? 11.605 -8.897 -12.191 1.00 81.62 77 SER A C 1
ATOM 615 O O . SER A 1 77 ? 11.695 -8.614 -13.389 1.00 81.62 77 SER A O 1
ATOM 617 N N . LYS A 1 78 ? 12.362 -8.275 -11.272 1.00 84.62 78 LYS A N 1
ATOM 618 C CA . LYS A 1 78 ? 13.429 -7.319 -11.610 1.00 84.62 78 LYS A CA 1
ATOM 619 C C . LYS A 1 78 ? 14.576 -8.020 -12.331 1.00 84.62 78 LYS A C 1
ATOM 621 O O . LYS A 1 78 ? 15.003 -7.526 -13.372 1.00 84.62 78 LYS A O 1
ATOM 626 N N . GLU A 1 79 ? 15.051 -9.147 -11.812 1.00 87.94 79 GLU A N 1
ATOM 627 C CA . GLU A 1 79 ? 16.118 -9.931 -12.441 1.00 87.94 79 GLU A CA 1
ATOM 628 C C . GLU A 1 79 ? 15.702 -10.424 -13.828 1.00 87.94 79 GLU A C 1
ATOM 630 O O . GLU A 1 79 ? 16.449 -10.240 -14.786 1.00 87.94 79 GLU A O 1
ATOM 635 N N . ALA A 1 80 ? 14.481 -10.950 -13.972 1.00 89.25 80 ALA A N 1
ATOM 636 C CA . ALA A 1 80 ? 13.936 -11.360 -15.265 1.00 89.25 80 ALA A CA 1
ATOM 637 C C . ALA A 1 80 ? 13.940 -10.204 -16.281 1.00 89.25 80 ALA A C 1
ATOM 639 O O . ALA A 1 80 ? 14.413 -10.369 -17.404 1.00 89.25 80 ALA A O 1
ATOM 640 N N . CYS A 1 81 ? 13.500 -9.009 -15.868 1.00 91.56 81 CYS A N 1
ATOM 641 C CA . CYS A 1 81 ? 13.544 -7.812 -16.708 1.00 91.56 81 CYS A CA 1
ATOM 642 C C . CYS A 1 81 ? 14.977 -7.470 -17.143 1.00 91.56 81 CYS A C 1
ATOM 644 O O . CYS A 1 81 ? 15.221 -7.210 -18.320 1.00 91.56 81 CYS A O 1
ATOM 646 N N . GLN A 1 82 ? 15.931 -7.467 -16.207 1.00 93.94 82 GLN A N 1
ATOM 647 C CA . GLN A 1 82 ? 17.330 -7.157 -16.510 1.00 93.94 82 GLN A CA 1
ATOM 648 C C . GLN A 1 82 ? 17.942 -8.193 -17.459 1.00 93.94 82 GLN A C 1
ATOM 650 O O . GLN A 1 82 ? 18.649 -7.820 -18.392 1.00 93.94 82 GLN A O 1
ATOM 655 N N . ASN A 1 83 ? 17.634 -9.478 -17.270 1.00 94.81 83 ASN A N 1
ATOM 656 C CA . ASN A 1 83 ? 18.085 -10.556 -18.147 1.00 94.81 83 ASN A CA 1
ATOM 657 C C . ASN A 1 83 ? 17.589 -10.337 -19.585 1.00 94.81 83 ASN A C 1
ATOM 659 O O . ASN A 1 83 ? 18.405 -10.304 -20.504 1.00 94.81 83 ASN A O 1
ATOM 663 N N . SER A 1 84 ? 16.290 -10.082 -19.775 1.00 95.88 84 SER A N 1
ATOM 664 C CA . SER A 1 84 ? 15.719 -9.833 -21.106 1.00 95.88 84 SER A CA 1
ATOM 665 C C . SER A 1 84 ? 16.259 -8.559 -21.769 1.00 95.88 84 SER A C 1
ATOM 667 O O . SER A 1 84 ? 16.459 -8.531 -22.981 1.00 95.88 84 SER A O 1
ATOM 669 N N . LEU A 1 85 ? 16.559 -7.507 -20.997 1.00 96.88 85 LEU A N 1
ATOM 670 C CA . LEU A 1 85 ? 17.210 -6.301 -21.531 1.00 96.88 85 LEU A CA 1
ATOM 671 C C . LEU A 1 85 ? 18.639 -6.589 -22.026 1.00 96.88 85 LEU A C 1
ATOM 673 O O . LEU A 1 85 ? 19.057 -6.056 -23.057 1.00 96.88 85 LEU A O 1
ATOM 677 N N . ARG A 1 86 ? 19.383 -7.462 -21.334 1.00 96.62 86 ARG A N 1
ATOM 678 C CA . ARG A 1 86 ? 20.713 -7.899 -21.788 1.00 96.62 86 ARG A CA 1
ATOM 679 C C . ARG A 1 86 ? 20.639 -8.750 -23.052 1.00 96.62 86 ARG A C 1
ATOM 681 O O . ARG A 1 86 ? 21.482 -8.589 -23.930 1.00 96.62 86 ARG A O 1
ATOM 688 N N . GLU A 1 87 ? 19.626 -9.603 -23.179 1.00 96.38 87 GLU A N 1
ATOM 689 C CA . GLU A 1 87 ? 19.409 -10.441 -24.370 1.00 96.38 87 GLU A CA 1
ATOM 690 C C . GLU A 1 87 ? 19.173 -9.619 -25.643 1.00 96.38 87 GLU A C 1
ATOM 692 O O . GLU A 1 87 ? 19.630 -10.008 -26.717 1.00 96.38 87 GLU A O 1
ATOM 697 N N . ILE A 1 88 ? 18.532 -8.450 -25.536 1.00 95.31 88 ILE A N 1
ATOM 698 C CA . ILE A 1 88 ? 18.365 -7.528 -26.673 1.00 95.31 88 ILE A CA 1
ATOM 699 C C . ILE A 1 88 ? 19.582 -6.616 -26.910 1.00 95.31 88 ILE A C 1
ATOM 701 O O . ILE A 1 88 ? 19.535 -5.752 -27.786 1.00 95.31 88 ILE A O 1
ATOM 705 N N . GLY A 1 89 ? 20.674 -6.814 -26.164 1.00 93.25 89 GLY A N 1
ATOM 706 C CA . GLY A 1 89 ? 21.966 -6.169 -26.395 1.00 93.25 89 GLY A CA 1
ATOM 707 C C . GLY A 1 89 ? 22.267 -4.943 -25.530 1.00 93.25 89 GLY A C 1
ATOM 708 O O . GLY A 1 89 ? 23.215 -4.225 -25.845 1.00 93.25 89 GLY A O 1
ATOM 709 N N . ILE A 1 90 ? 21.511 -4.679 -24.455 1.00 95.88 90 ILE A N 1
ATOM 710 C CA . ILE A 1 90 ? 21.792 -3.556 -23.544 1.00 95.88 90 ILE A CA 1
ATOM 711 C C . ILE A 1 90 ? 22.759 -4.013 -22.432 1.00 95.88 90 ILE A C 1
ATOM 713 O O . ILE A 1 90 ? 22.421 -4.920 -21.671 1.00 95.88 90 ILE A O 1
ATOM 717 N N . PRO A 1 91 ? 23.952 -3.406 -22.286 1.00 94.75 91 PRO A N 1
ATOM 718 C CA . PRO A 1 91 ? 24.909 -3.773 -21.239 1.00 94.75 91 PRO A CA 1
ATOM 719 C C . PRO A 1 91 ? 24.386 -3.516 -19.819 1.00 94.75 91 PRO A C 1
ATOM 721 O O . PRO A 1 91 ? 23.647 -2.559 -19.589 1.00 94.75 91 PRO A O 1
ATOM 724 N N . GLN A 1 92 ? 24.845 -4.316 -18.849 1.00 95.25 92 GLN A N 1
ATOM 725 C CA . GLN A 1 92 ? 24.413 -4.217 -17.447 1.00 95.25 92 GLN A CA 1
ATOM 726 C C . GLN A 1 92 ? 24.629 -2.817 -16.856 1.00 95.25 92 GLN A C 1
ATOM 728 O O . GLN A 1 92 ? 23.707 -2.260 -16.271 1.00 95.25 92 GLN A O 1
ATOM 733 N N . ASP A 1 93 ? 25.793 -2.209 -17.089 1.00 95.19 93 ASP A N 1
ATOM 734 C CA . ASP A 1 93 ? 26.099 -0.868 -16.576 1.00 95.19 93 ASP A CA 1
ATOM 735 C C . ASP A 1 93 ? 25.097 0.186 -17.072 1.00 95.19 93 ASP A C 1
ATOM 737 O O . ASP A 1 93 ? 24.768 1.135 -16.360 1.00 95.19 93 ASP A O 1
ATOM 741 N N . VAL A 1 94 ? 24.602 0.031 -18.307 1.00 95.94 94 VAL A N 1
ATOM 742 C CA . VAL A 1 94 ? 23.615 0.939 -18.912 1.00 95.94 94 VAL A CA 1
ATOM 743 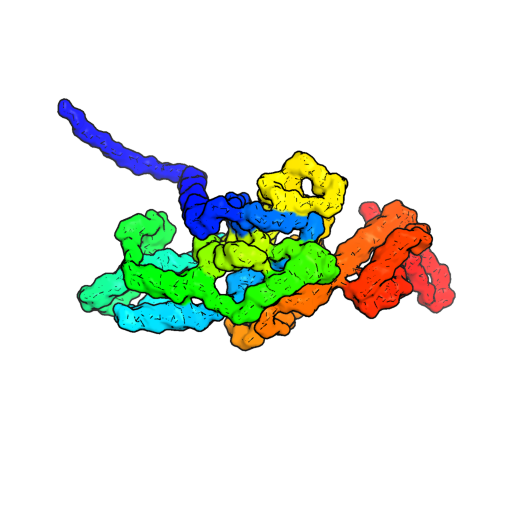C C . VAL A 1 94 ? 22.250 0.731 -18.269 1.00 95.94 94 VAL A C 1
ATOM 745 O O . VAL A 1 94 ? 21.581 1.707 -17.940 1.00 95.94 94 VAL A O 1
ATOM 748 N N . ILE A 1 95 ? 21.863 -0.526 -18.039 1.00 96.25 95 ILE A N 1
ATOM 749 C CA . ILE A 1 95 ? 20.629 -0.871 -17.324 1.00 96.25 95 ILE A CA 1
ATOM 750 C C . ILE A 1 95 ? 20.654 -0.273 -15.913 1.00 96.25 95 ILE A C 1
ATOM 752 O O . ILE A 1 95 ? 19.709 0.407 -15.520 1.00 96.25 95 ILE A O 1
ATOM 756 N N . ASP A 1 96 ? 21.749 -0.454 -15.174 1.00 95.12 96 ASP A N 1
ATOM 757 C CA . ASP A 1 96 ? 21.889 0.069 -13.811 1.00 95.12 96 ASP A CA 1
ATOM 758 C C . ASP A 1 96 ? 21.910 1.603 -13.776 1.00 95.12 96 ASP A C 1
ATOM 760 O O . ASP A 1 96 ? 21.341 2.219 -12.870 1.00 95.12 96 ASP A O 1
ATOM 764 N N . CYS A 1 97 ? 22.510 2.239 -14.787 1.00 95.19 97 CYS A N 1
ATOM 765 C CA . CYS A 1 97 ? 22.451 3.687 -14.962 1.00 95.19 97 CYS A CA 1
ATOM 766 C C . CYS A 1 97 ? 21.006 4.170 -15.174 1.00 95.19 97 CYS A C 1
ATOM 768 O O . CYS A 1 97 ? 20.567 5.101 -14.497 1.00 95.19 97 CYS A O 1
ATOM 770 N N . CYS A 1 98 ? 20.236 3.511 -16.044 1.00 96.00 98 CYS A N 1
ATOM 771 C CA . CYS A 1 98 ? 18.828 3.833 -16.284 1.00 96.00 98 CYS A CA 1
ATOM 772 C C . CYS A 1 98 ? 17.942 3.606 -15.038 1.00 96.00 98 CYS A C 1
ATOM 774 O O . CYS A 1 98 ? 17.142 4.490 -14.714 1.00 96.00 98 CYS A O 1
ATOM 776 N N . ASP A 1 99 ? 18.095 2.497 -14.293 1.00 94.19 99 ASP A N 1
ATOM 777 C CA . ASP A 1 99 ? 17.361 2.252 -13.024 1.00 94.19 99 ASP A CA 1
ATOM 778 C C . ASP A 1 99 ? 17.673 3.357 -12.008 1.00 94.19 99 ASP A C 1
ATOM 780 O O . ASP A 1 99 ? 16.778 3.864 -11.332 1.00 94.19 99 ASP A O 1
ATOM 784 N N . LYS A 1 100 ? 18.935 3.796 -11.933 1.00 94.00 100 LYS A N 1
ATOM 785 C CA . LYS A 1 100 ? 19.339 4.883 -11.038 1.00 94.00 100 LYS A CA 1
ATOM 786 C C . LYS A 1 100 ? 18.744 6.229 -11.454 1.00 94.00 100 LYS A C 1
ATOM 788 O O . LYS A 1 100 ? 18.211 6.935 -10.603 1.00 94.00 100 LYS A O 1
ATOM 793 N N . LEU A 1 101 ? 18.835 6.591 -12.734 1.00 94.19 101 LEU A N 1
ATOM 794 C CA . LEU A 1 101 ? 18.338 7.871 -13.257 1.00 94.19 101 LEU A CA 1
ATOM 795 C C . LEU A 1 101 ? 16.812 7.976 -13.217 1.00 94.19 101 LEU A C 1
ATOM 797 O O . LEU A 1 101 ? 16.266 9.060 -13.035 1.00 94.19 101 LEU A O 1
ATOM 801 N N . SER A 1 102 ? 16.117 6.848 -13.338 1.00 93.25 102 SER A N 1
ATOM 802 C CA . SER A 1 102 ? 14.656 6.795 -13.262 1.00 93.25 102 SER A CA 1
ATOM 803 C C . SER A 1 102 ? 14.093 6.916 -11.842 1.00 93.25 102 SER A C 1
ATOM 805 O O . SER A 1 102 ? 12.876 6.944 -11.668 1.00 93.25 102 SER A O 1
ATOM 807 N N . ARG A 1 103 ? 14.940 7.022 -10.812 1.00 92.19 103 ARG A N 1
ATOM 808 C CA . ARG A 1 103 ? 14.528 7.320 -9.434 1.00 92.19 103 ARG A CA 1
ATOM 809 C C . ARG A 1 103 ? 14.587 8.825 -9.204 1.00 92.19 103 ARG A C 1
ATOM 811 O O . ARG A 1 103 ? 15.645 9.372 -8.903 1.00 92.19 103 ARG A O 1
ATOM 818 N N . ILE A 1 104 ? 13.444 9.488 -9.336 1.00 87.81 104 ILE A N 1
ATOM 819 C CA . ILE A 1 104 ? 13.335 10.942 -9.181 1.00 87.81 104 ILE A CA 1
ATOM 820 C C . ILE A 1 104 ? 12.933 11.312 -7.756 1.00 87.81 104 ILE A C 1
ATOM 822 O O . ILE A 1 104 ? 12.191 10.584 -7.100 1.00 87.81 104 ILE A O 1
ATOM 826 N N . SER A 1 105 ? 13.409 12.457 -7.270 1.00 84.00 105 SER A N 1
ATOM 827 C CA . SER A 1 105 ? 12.942 12.996 -5.994 1.00 84.00 105 SER A CA 1
ATOM 828 C C . SER A 1 105 ? 11.510 13.511 -6.156 1.00 84.00 105 SER A C 1
ATOM 830 O O . SER A 1 105 ? 11.278 14.451 -6.915 1.00 84.00 105 SER A O 1
ATOM 832 N N . SER A 1 106 ? 10.562 12.906 -5.442 1.00 79.31 106 SER A N 1
ATOM 833 C CA . SER A 1 106 ? 9.220 13.446 -5.221 1.00 79.31 106 SER A CA 1
ATOM 834 C C . SER A 1 106 ? 9.028 13.631 -3.724 1.00 79.31 106 SER A C 1
ATOM 836 O O . SER A 1 106 ? 9.214 12.696 -2.946 1.00 79.31 106 SER A O 1
ATOM 838 N N . LYS A 1 107 ? 8.708 14.861 -3.308 1.00 75.75 107 LYS A N 1
ATOM 839 C CA . LYS A 1 107 ? 8.266 15.183 -1.939 1.00 75.75 107 LYS A CA 1
ATOM 840 C C . LYS A 1 107 ? 9.164 14.609 -0.827 1.00 75.75 107 LYS A C 1
ATOM 842 O O . LYS A 1 107 ? 8.695 14.137 0.204 1.00 75.75 107 LYS A O 1
ATOM 847 N N . GLY A 1 108 ? 10.480 14.666 -1.046 1.00 73.81 108 GLY A N 1
ATOM 848 C CA . GLY A 1 108 ? 11.500 14.235 -0.084 1.00 73.81 108 GLY A CA 1
ATOM 849 C C . GLY A 1 108 ? 11.880 12.753 -0.146 1.00 73.81 108 GLY A C 1
ATOM 850 O O . GLY A 1 108 ? 12.726 12.324 0.636 1.00 73.81 108 GLY A O 1
ATOM 851 N N . ARG A 1 109 ? 11.313 11.968 -1.070 1.00 80.69 109 ARG A N 1
ATOM 852 C CA . ARG A 1 109 ? 11.637 10.548 -1.261 1.00 80.69 109 ARG A CA 1
ATOM 853 C C . ARG A 1 109 ? 11.925 10.233 -2.729 1.00 80.69 109 ARG A C 1
ATOM 855 O O . ARG A 1 109 ? 11.499 10.942 -3.634 1.00 80.69 109 ARG A O 1
ATOM 862 N N . LEU A 1 110 ? 12.683 9.165 -2.974 1.00 87.06 110 LEU A N 1
ATOM 863 C CA . LEU A 1 110 ? 12.954 8.696 -4.333 1.00 87.06 110 LEU A CA 1
ATOM 864 C C . LEU A 1 110 ? 11.801 7.820 -4.822 1.00 87.06 110 LEU A C 1
ATOM 866 O O . LEU A 1 110 ? 11.543 6.758 -4.257 1.00 87.06 110 LEU A O 1
ATOM 870 N N . VAL A 1 111 ? 11.155 8.245 -5.903 1.00 87.94 111 VAL A N 1
ATOM 871 C CA . VAL A 1 111 ? 10.100 7.503 -6.592 1.00 87.94 111 VAL A CA 1
ATOM 872 C C . VAL A 1 111 ? 10.659 6.959 -7.897 1.00 87.94 111 VAL A C 1
ATOM 874 O O . VAL A 1 111 ? 11.195 7.696 -8.724 1.00 87.94 111 VAL A O 1
ATOM 877 N N . TYR A 1 112 ? 10.545 5.649 -8.080 1.00 89.81 112 TYR A N 1
ATOM 878 C CA . TYR A 1 112 ? 10.923 4.991 -9.324 1.00 89.81 112 TYR A CA 1
ATOM 879 C C . TYR A 1 112 ? 9.870 5.249 -10.410 1.00 89.81 112 TYR A C 1
ATOM 881 O O . TYR A 1 112 ? 8.679 5.038 -10.183 1.00 89.81 112 TYR A O 1
ATOM 889 N N . GLN A 1 113 ? 10.326 5.697 -11.580 1.00 90.12 113 GLN A N 1
ATOM 890 C CA . GLN A 1 113 ? 9.517 6.075 -12.738 1.00 90.12 113 GLN A CA 1
ATOM 891 C C . GLN A 1 113 ? 9.812 5.135 -13.919 1.00 90.12 113 GLN A C 1
ATOM 893 O O . GLN A 1 113 ? 10.696 5.422 -14.734 1.00 90.12 113 GLN A O 1
ATOM 898 N N . PRO A 1 114 ? 9.075 4.018 -14.068 1.00 90.12 114 PRO A N 1
ATOM 899 C CA . PRO A 1 114 ? 9.383 3.038 -15.106 1.00 90.12 114 PRO A CA 1
ATOM 900 C C . PRO A 1 114 ? 9.227 3.596 -16.52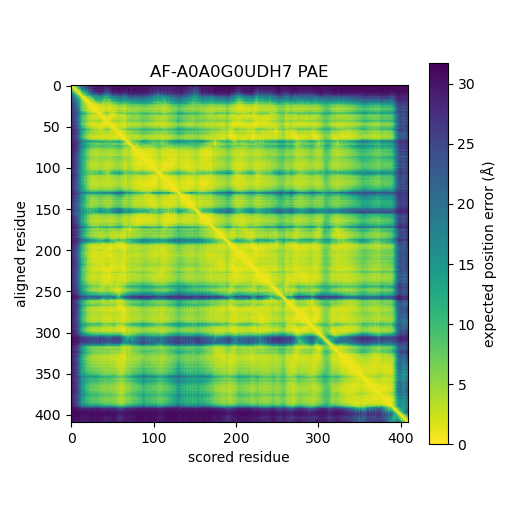8 1.00 90.12 114 PRO A C 1
ATOM 902 O O . PRO A 1 114 ? 9.943 3.189 -17.434 1.00 90.12 114 PRO A O 1
ATOM 905 N N . GLU A 1 115 ? 8.324 4.556 -16.744 1.00 89.75 115 GLU A N 1
ATOM 906 C CA . GLU A 1 115 ? 8.174 5.209 -18.052 1.00 89.75 115 GLU A CA 1
ATOM 907 C C . GLU A 1 115 ? 9.430 6.000 -18.454 1.00 89.75 115 GLU A C 1
ATOM 909 O O . GLU A 1 115 ? 9.835 5.960 -19.617 1.00 89.75 115 GLU A O 1
ATOM 914 N N . LEU A 1 116 ? 10.079 6.667 -17.492 1.00 92.06 116 LEU A N 1
ATOM 915 C CA . LEU A 1 116 ? 11.360 7.337 -17.711 1.00 92.06 116 LEU A CA 1
ATOM 916 C C . LEU A 1 116 ? 12.450 6.312 -18.029 1.00 92.06 116 LEU A C 1
ATOM 918 O O . LEU A 1 116 ? 13.171 6.481 -19.010 1.00 92.06 116 LEU A O 1
ATOM 922 N N . GLU A 1 117 ? 12.531 5.224 -17.260 1.00 95.06 117 GLU A N 1
ATOM 923 C CA . GLU A 1 117 ? 13.516 4.167 -17.508 1.00 95.06 117 GLU A CA 1
ATOM 924 C C . GLU A 1 117 ? 13.370 3.563 -18.908 1.00 95.06 117 GLU A C 1
ATOM 926 O O . GLU A 1 117 ? 14.354 3.481 -19.640 1.00 95.06 117 GLU A O 1
ATOM 931 N N . LYS A 1 118 ? 12.145 3.221 -19.332 1.00 94.62 118 LYS A N 1
ATOM 932 C CA . LYS A 1 118 ? 11.880 2.682 -20.675 1.00 94.62 118 LYS A CA 1
ATOM 933 C C . LYS A 1 118 ? 12.376 3.611 -21.780 1.00 94.62 118 LYS A C 1
ATOM 935 O O . LYS A 1 118 ? 12.952 3.142 -22.760 1.00 94.62 118 LYS A O 1
ATOM 940 N N . ARG A 1 119 ? 12.184 4.925 -21.641 1.00 94.69 119 ARG A N 1
ATOM 941 C CA . ARG A 1 119 ? 12.631 5.920 -22.635 1.00 94.69 119 ARG A CA 1
ATOM 942 C C . ARG A 1 119 ? 14.146 6.071 -22.655 1.00 94.69 119 ARG A C 1
ATOM 944 O O . ARG A 1 119 ? 14.732 6.126 -23.734 1.00 94.69 119 ARG A O 1
ATOM 951 N N . LEU A 1 120 ? 14.781 6.068 -21.483 1.00 95.50 120 LEU A N 1
ATOM 952 C CA . LEU A 1 120 ? 16.239 6.054 -21.362 1.00 95.50 120 LEU A CA 1
ATOM 953 C C . LEU A 1 120 ? 16.834 4.788 -21.998 1.00 95.50 120 LEU A C 1
ATOM 955 O O . LEU A 1 120 ? 17.751 4.884 -22.809 1.00 95.50 120 LEU A O 1
ATOM 959 N N . LEU A 1 121 ? 16.262 3.616 -21.717 1.00 96.38 121 LEU A N 1
ATOM 960 C CA . LEU A 1 121 ? 16.672 2.346 -22.322 1.00 96.38 121 LEU A CA 1
ATOM 961 C C . LEU A 1 121 ? 16.446 2.331 -23.840 1.00 96.38 121 LEU A C 1
ATOM 963 O O . LEU A 1 121 ? 17.293 1.829 -24.573 1.00 96.38 121 LEU A O 1
ATOM 967 N N . SER A 1 122 ? 15.349 2.920 -24.325 1.00 95.25 122 SER A N 1
ATOM 968 C CA . SER A 1 122 ? 15.053 3.021 -25.765 1.00 95.25 122 SER A CA 1
ATOM 969 C C . SER A 1 122 ? 16.081 3.885 -26.481 1.00 95.25 122 SER A C 1
ATOM 971 O O . SER A 1 122 ? 16.593 3.506 -27.533 1.00 95.25 122 SER A O 1
ATOM 973 N N . HIS A 1 123 ? 16.451 5.012 -25.873 1.00 93.19 123 HIS A N 1
ATOM 974 C CA . HIS A 1 123 ? 17.531 5.847 -26.375 1.00 93.19 123 HIS A CA 1
ATOM 975 C C . HIS A 1 123 ? 18.877 5.109 -26.354 1.00 93.19 123 HIS A C 1
ATOM 977 O O . HIS A 1 123 ? 19.599 5.119 -27.350 1.00 93.19 123 HIS A O 1
ATOM 983 N N . ALA A 1 124 ? 19.199 4.417 -25.258 1.00 93.69 124 ALA A N 1
ATOM 984 C CA . ALA A 1 124 ? 20.431 3.644 -25.155 1.00 93.69 124 ALA A CA 1
ATOM 985 C C . ALA A 1 124 ? 20.526 2.557 -26.235 1.00 93.69 124 ALA A C 1
ATOM 987 O O . ALA A 1 124 ? 21.564 2.430 -26.879 1.00 93.69 124 ALA A O 1
ATOM 988 N N . LEU A 1 125 ? 19.442 1.814 -26.476 1.00 93.00 125 LEU A N 1
ATOM 989 C CA . LEU A 1 125 ? 19.378 0.780 -27.509 1.00 93.00 125 LEU A CA 1
ATOM 990 C C . LEU A 1 125 ? 19.644 1.359 -28.909 1.00 93.00 125 LEU A C 1
ATOM 992 O O . LEU A 1 125 ? 20.398 0.779 -29.694 1.00 93.00 125 LEU A O 1
ATOM 996 N N . GLN A 1 126 ? 19.093 2.540 -29.204 1.00 91.19 126 GLN A N 1
ATOM 997 C CA . GLN A 1 126 ? 19.356 3.252 -30.456 1.00 91.19 126 GLN A CA 1
ATOM 998 C C . GLN A 1 126 ? 20.817 3.700 -30.577 1.00 91.19 126 GLN A C 1
ATOM 1000 O O . GLN A 1 126 ? 21.409 3.554 -31.644 1.00 91.19 126 GLN A O 1
ATOM 1005 N N . GLU A 1 127 ? 21.427 4.229 -29.516 1.00 90.88 127 GLU A N 1
ATOM 1006 C CA . GLU A 1 127 ? 22.831 4.664 -29.550 1.00 90.88 127 GLU A CA 1
ATOM 1007 C C . GLU A 1 127 ? 23.813 3.486 -29.637 1.00 90.88 127 GLU A C 1
ATOM 1009 O O . GLU A 1 127 ? 24.816 3.569 -30.350 1.00 90.88 127 GLU A O 1
ATOM 1014 N N . LEU A 1 128 ? 23.499 2.353 -29.002 1.00 89.12 128 LEU A N 1
ATOM 1015 C CA . LEU A 1 128 ? 24.277 1.116 -29.120 1.00 89.12 128 LEU A CA 1
ATOM 1016 C C . LEU A 1 128 ? 24.308 0.604 -30.566 1.00 89.12 128 LEU A C 1
ATOM 1018 O O . LEU A 1 128 ? 25.359 0.174 -31.042 1.00 89.12 128 LEU A O 1
ATOM 1022 N N . SER A 1 129 ? 23.202 0.740 -31.307 1.00 86.06 129 SER A N 1
ATOM 1023 C CA . SER A 1 129 ? 23.147 0.365 -32.731 1.00 86.06 129 SER A CA 1
ATOM 1024 C C . SER A 1 129 ? 24.069 1.203 -33.632 1.00 86.06 129 SER A C 1
ATOM 1026 O O . SER A 1 129 ? 24.427 0.774 -34.727 1.00 86.06 129 SER A O 1
ATOM 1028 N N . LYS A 1 130 ? 24.500 2.382 -33.161 1.00 88.88 130 LYS A N 1
ATOM 1029 C CA . LYS A 1 130 ? 25.378 3.317 -33.883 1.00 88.88 130 LYS A CA 1
ATOM 1030 C C . LYS A 1 130 ? 26.867 3.126 -33.554 1.00 88.88 130 LYS A C 1
ATOM 1032 O O . LYS A 1 130 ? 27.682 3.939 -33.982 1.00 88.88 130 LYS A O 1
ATOM 1037 N N . VAL A 1 131 ? 27.232 2.079 -32.801 1.00 77.06 131 VAL A N 1
ATOM 1038 C CA . VAL A 1 131 ? 28.619 1.778 -32.376 1.00 77.06 131 VAL A CA 1
ATOM 1039 C C . VAL A 1 131 ? 29.244 2.938 -31.580 1.00 77.06 131 VAL A C 1
ATOM 1041 O O . VAL A 1 131 ? 30.390 3.342 -31.778 1.00 77.06 131 VAL A O 1
ATOM 1044 N N . VAL A 1 132 ? 28.460 3.520 -30.672 1.00 77.81 132 VAL A N 1
ATOM 1045 C CA . VAL A 1 132 ? 28.893 4.607 -29.785 1.00 77.81 132 VAL A CA 1
ATOM 1046 C C . VAL A 1 132 ? 29.561 4.033 -28.528 1.00 77.81 132 VAL A C 1
ATOM 1048 O O . VAL A 1 132 ? 29.150 2.993 -28.020 1.00 77.81 132 VAL A O 1
ATOM 1051 N N . SER A 1 133 ? 30.594 4.703 -27.999 1.00 88.31 133 SER A N 1
ATOM 1052 C CA . SER A 1 133 ? 31.242 4.277 -26.750 1.00 88.31 133 SER A CA 1
ATOM 1053 C C . SER A 1 133 ? 30.303 4.386 -25.542 1.00 88.31 133 SER A C 1
ATOM 1055 O O . SER A 1 133 ? 29.483 5.306 -25.460 1.00 88.31 133 SER A O 1
ATOM 1057 N N . LEU A 1 134 ? 30.471 3.492 -24.559 1.00 88.06 134 LEU A N 1
ATOM 1058 C CA . LEU A 1 134 ? 29.650 3.470 -23.340 1.00 88.06 134 LEU A CA 1
ATOM 1059 C C . LEU A 1 134 ? 29.667 4.816 -22.600 1.00 88.06 134 LEU A C 1
ATOM 1061 O O . LEU A 1 134 ? 28.607 5.329 -22.258 1.00 88.06 134 LEU A O 1
ATOM 1065 N N . ASP A 1 135 ? 30.826 5.462 -22.454 1.00 88.38 135 ASP A N 1
ATOM 1066 C CA . ASP A 1 135 ? 30.939 6.777 -21.796 1.00 88.38 135 ASP A CA 1
ATOM 1067 C C . ASP A 1 135 ? 30.119 7.880 -22.477 1.00 88.38 135 ASP A C 1
ATOM 1069 O O . ASP A 1 135 ? 29.653 8.829 -21.837 1.00 88.38 135 ASP A O 1
ATOM 1073 N N . ARG A 1 136 ? 29.971 7.808 -23.804 1.00 89.38 136 ARG A N 1
ATOM 1074 C CA . ARG A 1 136 ? 29.157 8.768 -24.551 1.00 89.38 136 ARG A CA 1
ATOM 1075 C C . ARG A 1 136 ? 27.669 8.471 -24.375 1.00 89.38 136 ARG A C 1
ATOM 1077 O O . ARG A 1 136 ? 26.907 9.420 -24.212 1.00 89.38 136 ARG A O 1
ATOM 1084 N N . ILE A 1 137 ? 27.283 7.195 -24.319 1.00 90.94 137 ILE A N 1
ATOM 1085 C CA . ILE A 1 137 ? 25.911 6.777 -23.994 1.00 90.94 137 ILE A CA 1
ATOM 1086 C C . ILE A 1 137 ? 25.538 7.257 -22.587 1.00 90.94 137 ILE A C 1
ATOM 1088 O O . ILE A 1 137 ? 24.533 7.942 -22.431 1.00 90.94 137 ILE A O 1
ATOM 1092 N N . MET A 1 138 ? 26.375 7.003 -21.577 1.00 92.56 138 MET A N 1
ATOM 1093 C CA . MET A 1 138 ? 26.102 7.411 -20.191 1.00 92.56 138 MET A CA 1
ATOM 1094 C C . MET A 1 138 ? 25.905 8.923 -20.043 1.00 92.56 138 MET A C 1
ATOM 1096 O O . MET A 1 138 ? 24.997 9.366 -19.339 1.00 92.56 138 MET A O 1
ATOM 1100 N N . ARG A 1 139 ? 26.727 9.739 -20.717 1.00 89.69 139 ARG A N 1
ATOM 1101 C CA . ARG A 1 139 ? 26.545 11.201 -20.726 1.00 89.69 139 ARG A CA 1
ATOM 1102 C C . ARG A 1 139 ? 25.239 11.606 -21.407 1.00 89.69 139 ARG A C 1
ATOM 1104 O O . ARG A 1 139 ? 24.479 12.376 -20.828 1.00 89.69 139 ARG A O 1
ATOM 1111 N N . GLY A 1 140 ? 24.941 11.019 -22.568 1.00 90.56 140 GLY A N 1
ATOM 1112 C CA . GLY A 1 140 ? 23.680 11.250 -23.275 1.00 90.56 140 GLY A CA 1
ATOM 1113 C C . GLY A 1 140 ? 22.448 10.902 -22.435 1.00 90.56 140 GLY A C 1
ATOM 1114 O O . GLY A 1 140 ? 21.475 11.650 -22.445 1.00 90.56 140 GLY A O 1
ATOM 1115 N N . LEU A 1 141 ? 22.504 9.826 -21.643 1.00 93.94 141 LEU A N 1
ATOM 1116 C CA . LEU A 1 141 ? 21.421 9.430 -20.737 1.00 93.94 141 LEU A CA 1
ATOM 1117 C C . LEU A 1 141 ? 21.192 10.435 -19.604 1.00 93.94 141 LEU A C 1
ATOM 1119 O O . LEU A 1 141 ? 20.041 10.730 -19.290 1.00 93.94 141 LEU A O 1
ATOM 1123 N N . ASN A 1 142 ? 22.254 10.996 -19.018 1.00 91.75 142 ASN A N 1
ATOM 1124 C CA . ASN A 1 142 ? 22.127 12.043 -17.997 1.00 91.75 142 ASN A CA 1
ATOM 1125 C C . ASN A 1 142 ? 21.483 13.316 -18.570 1.00 91.75 142 ASN A C 1
ATOM 1127 O O . ASN A 1 142 ? 20.559 13.876 -17.969 1.00 91.75 142 ASN A O 1
ATOM 1131 N N . ASP A 1 143 ? 21.930 13.741 -19.754 1.00 89.75 143 ASP A N 1
ATOM 1132 C CA . ASP A 1 143 ? 21.376 14.907 -20.449 1.00 89.75 143 ASP A CA 1
ATOM 1133 C C . ASP A 1 143 ? 19.905 14.680 -20.815 1.00 89.75 143 ASP A C 1
ATOM 1135 O O . ASP A 1 143 ? 19.057 15.554 -20.614 1.00 89.75 143 ASP A O 1
ATOM 1139 N N . LEU A 1 144 ? 19.582 13.487 -21.323 1.00 90.69 144 LEU A N 1
ATOM 1140 C CA . LEU A 1 144 ? 18.220 13.109 -21.671 1.00 90.69 144 LEU A CA 1
ATOM 1141 C C . LEU A 1 144 ? 17.319 13.045 -20.436 1.00 90.69 144 LEU A C 1
ATOM 1143 O O . LEU A 1 144 ? 16.221 13.590 -20.465 1.00 90.69 144 LEU A O 1
ATOM 1147 N N . CYS A 1 145 ? 17.781 12.442 -19.340 1.00 90.81 145 CYS A N 1
ATOM 1148 C CA . CYS A 1 145 ? 17.041 12.385 -18.081 1.00 90.81 145 CYS A CA 1
ATOM 1149 C C . CYS A 1 145 ? 16.705 13.792 -17.571 1.00 90.81 145 CYS A C 1
ATOM 1151 O O . CYS A 1 145 ? 15.564 14.067 -17.195 1.00 90.81 145 CYS A O 1
ATOM 1153 N N . SER A 1 146 ? 17.670 14.711 -17.619 1.00 86.75 146 SER A N 1
ATOM 1154 C CA . SER A 1 146 ? 17.474 16.110 -17.217 1.00 86.75 146 SER A CA 1
ATOM 1155 C C . SER A 1 146 ? 16.437 16.819 -18.099 1.00 86.75 146 SER A C 1
ATOM 1157 O O . SER A 1 146 ? 15.583 17.551 -17.598 1.00 86.75 146 SER A O 1
ATOM 1159 N N . LYS A 1 147 ? 16.451 16.563 -19.414 1.00 85.75 147 LYS A N 1
ATOM 1160 C CA . LYS A 1 147 ? 15.447 17.099 -20.351 1.00 85.75 147 LYS A CA 1
ATOM 1161 C C . LYS A 1 147 ? 14.056 16.516 -20.110 1.00 85.75 147 LYS A C 1
ATOM 1163 O O . LYS A 1 147 ? 13.096 17.269 -20.039 1.00 85.75 147 LYS A O 1
ATOM 1168 N N . LEU A 1 148 ? 13.945 15.200 -19.942 1.00 85.31 148 LEU A N 1
ATOM 1169 C CA . LEU A 1 148 ? 12.660 14.521 -19.749 1.00 85.31 148 LEU A CA 1
ATOM 1170 C C . LEU A 1 148 ? 11.993 14.890 -18.419 1.00 85.31 148 LEU A C 1
ATOM 1172 O O . LEU A 1 148 ? 10.774 15.014 -18.342 1.00 85.31 148 LEU A O 1
ATOM 1176 N N . THR A 1 149 ? 12.786 15.100 -17.369 1.00 82.69 149 THR A N 1
ATOM 1177 C CA . THR A 1 149 ? 12.269 15.502 -16.053 1.00 82.69 149 THR A CA 1
ATOM 1178 C C . THR A 1 149 ? 11.840 16.971 -15.999 1.00 82.69 149 THR A C 1
ATOM 1180 O O . THR A 1 149 ? 10.953 17.301 -15.215 1.00 82.69 149 THR A O 1
ATOM 1183 N N . SER A 1 150 ? 12.412 17.842 -16.841 1.00 78.25 150 SER A N 1
ATOM 1184 C CA . SER A 1 150 ? 12.085 19.278 -16.892 1.00 78.25 150 SER A CA 1
ATOM 1185 C C . SER A 1 150 ? 11.044 19.647 -17.956 1.00 78.25 150 SER A C 1
ATOM 1187 O O . SER A 1 150 ? 10.206 20.508 -17.704 1.00 78.25 150 SER A O 1
ATOM 1189 N N . GLY A 1 151 ? 11.082 19.003 -19.125 1.00 69.56 151 GLY A N 1
ATOM 1190 C CA . GLY A 1 151 ? 10.224 19.292 -20.282 1.00 69.56 151 GLY A CA 1
ATOM 1191 C C . GLY A 1 151 ? 9.143 18.246 -20.564 1.00 69.56 151 GLY A C 1
ATOM 1192 O O . GLY A 1 151 ? 8.364 18.414 -21.496 1.00 69.56 151 GLY A O 1
ATOM 1193 N N . GLY A 1 152 ? 9.073 17.168 -19.777 1.00 70.75 152 GLY A N 1
ATOM 1194 C CA . GLY A 1 152 ? 8.137 16.069 -20.001 1.00 70.75 152 GLY A CA 1
ATOM 1195 C C . GLY A 1 152 ? 8.616 15.059 -21.048 1.00 70.75 152 GLY A C 1
ATOM 1196 O O . GLY A 1 152 ? 9.747 15.088 -21.525 1.00 70.75 152 GLY A O 1
ATOM 1197 N N . PHE A 1 153 ? 7.739 14.113 -21.385 1.00 72.00 153 PHE A N 1
ATOM 1198 C CA . PHE A 1 153 ? 8.074 12.944 -22.203 1.00 72.00 153 PHE A CA 1
ATOM 1199 C C . PHE A 1 153 ? 7.861 13.128 -23.717 1.00 72.00 153 PHE A C 1
ATOM 1201 O O . PHE A 1 153 ? 7.833 12.154 -24.473 1.00 72.00 153 PHE A O 1
ATOM 1208 N N . GLU A 1 154 ? 7.665 14.352 -24.189 1.00 67.94 154 GLU A N 1
ATOM 1209 C CA . GLU A 1 154 ? 7.384 14.607 -25.601 1.00 67.94 154 GLU A CA 1
ATOM 1210 C C . GLU A 1 154 ? 8.629 14.357 -26.472 1.00 67.94 154 GLU A C 1
ATOM 1212 O O . GLU A 1 154 ? 9.753 14.693 -26.106 1.00 67.94 154 GLU A O 1
ATOM 1217 N N . GLY A 1 155 ? 8.441 13.706 -27.626 1.00 67.62 155 GLY A N 1
ATOM 1218 C CA . GLY A 1 155 ? 9.503 13.495 -28.621 1.00 67.62 155 GLY A CA 1
ATOM 1219 C C . GLY A 1 155 ? 10.430 12.286 -28.422 1.00 67.62 155 GLY A C 1
ATOM 1220 O O . GLY A 1 155 ? 11.280 12.052 -29.276 1.00 67.62 155 GLY A O 1
ATOM 1221 N N . VAL A 1 156 ? 10.270 11.482 -27.362 1.00 78.81 156 VAL A N 1
ATOM 1222 C CA . VAL A 1 156 ? 11.099 10.275 -27.135 1.00 78.81 156 VAL A CA 1
ATOM 1223 C C . VAL A 1 156 ? 10.233 9.025 -27.104 1.00 78.81 156 VAL A C 1
ATOM 1225 O O . VAL A 1 156 ? 9.676 8.702 -26.063 1.00 78.81 156 VAL A O 1
ATOM 1228 N N . SER A 1 157 ? 10.092 8.307 -28.216 1.00 87.62 157 SER A N 1
ATOM 1229 C CA . SER A 1 157 ? 9.288 7.080 -28.241 1.00 87.62 157 SER A CA 1
ATOM 1230 C C . SER A 1 157 ? 9.904 5.963 -27.392 1.00 87.62 157 SER A C 1
ATOM 1232 O O . SER A 1 157 ? 11.123 5.861 -27.242 1.00 87.62 157 SER A O 1
ATOM 1234 N N . VAL A 1 158 ? 9.039 5.112 -26.839 1.00 92.38 158 VAL A N 1
ATOM 1235 C CA . VAL A 1 158 ? 9.456 3.844 -26.235 1.00 92.38 158 VAL A CA 1
ATOM 1236 C C . VAL A 1 158 ? 9.603 2.816 -27.355 1.00 92.38 158 VAL A C 1
ATOM 1238 O O . VAL A 1 158 ? 8.701 2.671 -28.180 1.00 92.38 158 VAL A O 1
ATOM 1241 N N . ASP A 1 159 ? 10.742 2.130 -27.399 1.00 95.25 159 ASP A N 1
ATOM 1242 C CA . ASP A 1 159 ? 10.968 1.010 -28.308 1.00 95.25 159 ASP A CA 1
ATOM 1243 C C . ASP A 1 159 ? 10.019 -0.142 -27.960 1.00 95.25 159 ASP A C 1
ATOM 1245 O O . ASP A 1 159 ? 9.868 -0.504 -26.789 1.00 95.25 159 ASP A O 1
ATOM 1249 N N . GLN A 1 160 ? 9.395 -0.735 -28.980 1.00 95.50 160 GLN A N 1
ATOM 1250 C CA . GLN A 1 160 ? 8.408 -1.796 -28.797 1.00 95.50 160 GLN A CA 1
ATOM 1251 C C . GLN A 1 160 ? 8.971 -2.985 -28.002 1.00 95.50 160 GLN A C 1
ATOM 1253 O O . GLN A 1 160 ? 8.281 -3.500 -27.126 1.00 95.50 160 GLN A O 1
ATOM 1258 N N . LYS A 1 161 ? 10.230 -3.385 -28.234 1.00 95.38 161 LYS A N 1
ATOM 1259 C CA . LYS A 1 161 ? 10.841 -4.517 -27.517 1.00 95.38 161 LYS A CA 1
ATOM 1260 C C . LYS A 1 161 ? 10.978 -4.226 -26.029 1.00 95.38 161 LYS A C 1
ATOM 1262 O O . LYS A 1 161 ? 10.780 -5.107 -25.199 1.00 95.38 161 LYS A O 1
ATOM 1267 N N . ILE A 1 162 ? 11.317 -2.987 -25.683 1.00 95.88 162 ILE A N 1
ATOM 1268 C CA . ILE A 1 162 ? 11.438 -2.566 -24.286 1.00 95.88 162 ILE A CA 1
ATOM 1269 C C . ILE A 1 162 ? 10.060 -2.538 -23.630 1.00 95.88 162 ILE A C 1
ATOM 1271 O O . ILE A 1 162 ? 9.918 -3.016 -22.505 1.00 95.88 162 ILE A O 1
ATOM 1275 N N . ASP A 1 163 ? 9.039 -2.026 -24.320 1.00 94.50 163 ASP A N 1
ATOM 1276 C CA . ASP A 1 163 ? 7.679 -2.020 -23.777 1.00 94.50 163 ASP A CA 1
ATOM 1277 C C . ASP A 1 163 ? 7.157 -3.445 -23.533 1.00 94.50 163 ASP A C 1
ATOM 1279 O O . ASP A 1 163 ? 6.621 -3.724 -22.460 1.00 94.50 163 ASP A O 1
ATOM 1283 N N . GLU A 1 164 ? 7.411 -4.369 -24.466 1.00 94.94 164 GLU A N 1
ATOM 1284 C CA . GLU A 1 164 ? 7.074 -5.793 -24.339 1.00 94.94 164 GLU A CA 1
ATOM 1285 C C . GLU A 1 164 ? 7.792 -6.462 -23.155 1.00 94.94 164 GLU A C 1
ATOM 1287 O O . GLU A 1 164 ? 7.150 -7.166 -22.371 1.00 94.94 164 GLU A O 1
ATOM 1292 N N . ILE A 1 165 ? 9.091 -6.195 -22.957 1.00 94.94 165 ILE A N 1
ATOM 1293 C CA . ILE A 1 165 ? 9.846 -6.713 -21.802 1.00 94.94 165 ILE A CA 1
ATOM 1294 C C . ILE A 1 165 ? 9.225 -6.229 -20.490 1.00 94.94 165 ILE A C 1
ATOM 1296 O O . ILE A 1 165 ? 8.999 -7.029 -19.580 1.00 94.94 165 ILE A O 1
ATOM 1300 N N . TYR A 1 166 ? 8.915 -4.935 -20.375 1.00 92.69 166 TYR A N 1
ATOM 1301 C CA . TYR A 1 166 ? 8.312 -4.387 -19.158 1.00 92.69 166 TYR A CA 1
ATOM 1302 C C . TYR A 1 166 ? 6.900 -4.928 -18.926 1.00 92.69 166 TYR A C 1
ATOM 1304 O O . TYR A 1 166 ? 6.541 -5.219 -17.783 1.00 92.69 166 TYR A O 1
ATOM 1312 N N . ALA A 1 167 ? 6.100 -5.072 -19.985 1.00 89.69 167 ALA A N 1
ATOM 1313 C CA . ALA A 1 167 ? 4.765 -5.656 -19.912 1.00 89.69 167 ALA A CA 1
ATOM 1314 C C . ALA A 1 167 ? 4.804 -7.114 -19.429 1.00 89.69 167 ALA A C 1
ATOM 1316 O O . ALA A 1 167 ? 3.959 -7.512 -18.629 1.00 89.69 167 ALA A O 1
ATOM 1317 N N . ALA A 1 168 ? 5.801 -7.890 -19.864 1.00 89.38 168 ALA A N 1
ATOM 1318 C CA . ALA A 1 168 ? 5.975 -9.286 -19.471 1.00 89.38 168 ALA A CA 1
ATOM 1319 C C . ALA A 1 168 ? 6.579 -9.472 -18.067 1.00 89.38 168 ALA A C 1
ATOM 1321 O O . ALA A 1 168 ? 6.408 -10.541 -17.484 1.00 89.38 168 ALA A O 1
ATOM 1322 N N . THR A 1 169 ? 7.271 -8.458 -17.534 1.00 87.94 169 THR A N 1
ATOM 1323 C CA . THR A 1 169 ? 8.016 -8.542 -16.267 1.00 87.94 169 THR A CA 1
ATOM 1324 C C . THR A 1 169 ? 7.521 -7.516 -15.243 1.00 87.94 169 THR A C 1
ATOM 1326 O O . THR A 1 169 ? 6.661 -7.820 -14.425 1.00 87.94 169 THR A O 1
ATOM 1329 N N . ARG A 1 170 ? 8.008 -6.270 -15.282 1.00 84.62 170 ARG A N 1
ATOM 1330 C CA . ARG A 1 170 ? 7.761 -5.232 -14.264 1.00 84.62 170 ARG A CA 1
ATOM 1331 C C . ARG A 1 170 ? 6.281 -4.913 -14.029 1.00 84.62 170 ARG A C 1
ATOM 1333 O O . ARG A 1 170 ? 5.917 -4.596 -12.898 1.00 84.62 170 ARG A O 1
ATOM 1340 N N . TYR A 1 171 ? 5.446 -4.954 -15.071 1.00 82.81 171 TYR A N 1
ATOM 1341 C CA . TYR A 1 171 ? 4.010 -4.652 -14.978 1.00 82.81 171 TYR A CA 1
ATOM 1342 C C . TYR A 1 171 ? 3.125 -5.885 -14.784 1.00 82.81 171 TYR A C 1
ATOM 1344 O O . TYR A 1 171 ? 1.921 -5.728 -14.588 1.00 82.81 171 TYR A O 1
ATOM 1352 N N . LYS A 1 172 ? 3.691 -7.093 -14.834 1.00 80.62 172 LYS A N 1
ATOM 1353 C CA . LYS A 1 172 ? 2.961 -8.329 -14.576 1.00 80.62 172 LYS A CA 1
ATOM 1354 C C . LYS A 1 172 ? 3.270 -8.769 -13.145 1.00 80.62 172 LYS A C 1
ATOM 1356 O O . LYS A 1 172 ? 4.361 -9.269 -12.894 1.00 80.62 172 LYS A O 1
ATOM 1361 N N . PRO A 1 173 ? 2.365 -8.542 -12.180 1.00 69.69 173 PRO A N 1
ATOM 1362 C CA . PRO A 1 173 ? 2.653 -8.863 -10.792 1.00 69.69 173 PRO A CA 1
ATOM 1363 C C . PRO A 1 173 ? 2.753 -10.384 -10.608 1.00 69.69 173 PRO A C 1
ATOM 1365 O O . PRO A 1 173 ? 1.741 -11.087 -10.612 1.00 69.69 173 PRO A O 1
ATOM 1368 N N . ASP A 1 174 ? 3.970 -10.888 -10.406 1.00 80.81 174 ASP A N 1
ATOM 1369 C CA . ASP A 1 174 ? 4.190 -12.241 -9.895 1.00 80.81 174 ASP A CA 1
ATOM 1370 C C . ASP A 1 174 ? 3.962 -12.230 -8.382 1.00 80.81 174 ASP A C 1
ATOM 1372 O O . ASP A 1 174 ? 4.878 -12.065 -7.572 1.00 80.81 174 ASP A O 1
ATOM 1376 N N . PHE A 1 175 ? 2.692 -12.344 -7.998 1.00 85.50 175 PHE A N 1
ATOM 1377 C CA . PHE A 1 175 ? 2.314 -12.521 -6.603 1.00 85.50 175 PHE A CA 1
ATOM 1378 C C . PHE A 1 175 ? 2.859 -13.840 -6.067 1.00 85.50 175 PHE A C 1
ATOM 1380 O O . PHE A 1 175 ? 2.928 -14.848 -6.779 1.00 85.50 175 PHE A O 1
ATOM 1387 N N . TYR A 1 176 ? 3.177 -13.867 -4.777 1.00 84.19 176 TYR A N 1
ATOM 1388 C CA . TYR A 1 176 ? 3.412 -15.144 -4.124 1.00 84.19 176 TYR A CA 1
ATOM 1389 C C . TYR A 1 176 ? 2.162 -16.045 -4.212 1.00 84.19 176 TYR A C 1
ATOM 1391 O O . TYR A 1 176 ? 1.034 -15.541 -4.179 1.00 84.19 176 TYR A O 1
ATO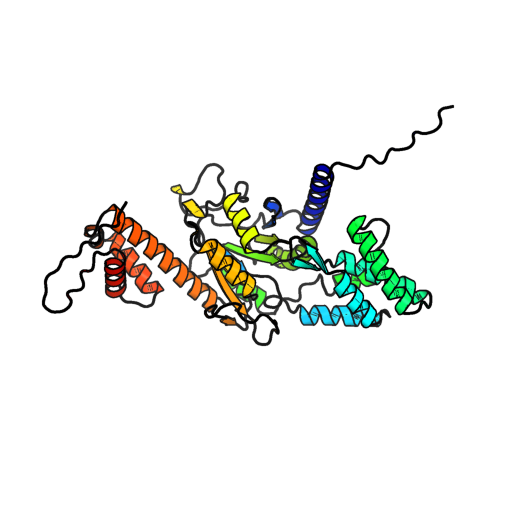M 1399 N N . PRO A 1 177 ? 2.334 -17.380 -4.323 1.00 84.62 177 PRO A N 1
ATOM 1400 C CA . PRO A 1 177 ? 1.211 -18.303 -4.506 1.00 84.62 177 PRO A CA 1
ATOM 1401 C C . PRO A 1 177 ? 0.121 -18.184 -3.431 1.00 84.62 177 PRO A C 1
ATOM 1403 O O . PRO A 1 177 ? -1.058 -18.364 -3.726 1.00 84.62 177 PRO A O 1
ATOM 1406 N N . ASP A 1 178 ? 0.504 -17.836 -2.201 1.00 85.81 178 ASP A N 1
ATOM 1407 C CA . ASP A 1 178 ? -0.385 -17.716 -1.044 1.00 85.81 178 ASP A CA 1
ATOM 1408 C C . ASP A 1 178 ? -1.163 -16.387 -0.975 1.00 85.81 178 ASP A C 1
ATOM 1410 O O . ASP A 1 178 ? -2.130 -16.292 -0.216 1.00 85.81 178 ASP A O 1
ATOM 1414 N N . THR A 1 179 ? -0.801 -15.370 -1.772 1.00 88.00 179 THR A N 1
ATOM 1415 C CA . THR A 1 179 ? -1.380 -14.015 -1.687 1.00 88.00 179 THR A CA 1
ATOM 1416 C C . THR A 1 179 ? -2.898 -14.034 -1.853 1.00 88.00 179 THR A C 1
ATOM 1418 O O . THR A 1 179 ? -3.628 -13.448 -1.054 1.00 88.00 179 THR A O 1
ATOM 1421 N N . ARG A 1 180 ? -3.404 -14.752 -2.864 1.00 87.56 180 ARG A N 1
ATOM 1422 C CA . ARG A 1 180 ? -4.849 -14.800 -3.146 1.00 87.56 180 ARG A CA 1
ATOM 1423 C C . ARG A 1 180 ? -5.636 -15.511 -2.053 1.00 87.56 180 ARG A C 1
ATOM 1425 O O . ARG A 1 180 ? -6.746 -15.097 -1.734 1.00 87.56 180 ARG A O 1
ATOM 1432 N N . GLU A 1 181 ? -5.097 -16.605 -1.524 1.00 87.25 181 GLU A N 1
ATOM 1433 C CA . GLU A 1 181 ? -5.768 -17.378 -0.481 1.00 87.25 181 GLU A CA 1
ATOM 1434 C C . GLU A 1 181 ? -5.796 -16.607 0.841 1.00 87.25 181 GLU A C 1
ATOM 1436 O O . GLU A 1 181 ? -6.848 -16.518 1.471 1.00 87.25 181 GLU A O 1
ATOM 1441 N N . SER A 1 182 ? -4.677 -15.982 1.205 1.00 88.06 182 SER A N 1
ATOM 1442 C CA . SER A 1 182 ? -4.556 -15.162 2.413 1.00 88.06 182 SER A CA 1
ATOM 1443 C C . SER A 1 182 ? -5.567 -14.009 2.416 1.00 88.06 182 SER A C 1
ATOM 1445 O O . SER A 1 182 ? -6.332 -13.861 3.366 1.00 88.06 182 SER A O 1
ATOM 1447 N N . LEU A 1 183 ? -5.676 -13.266 1.306 1.00 89.62 183 LEU A N 1
ATOM 1448 C CA . LEU A 1 183 ? -6.653 -12.176 1.165 1.00 89.62 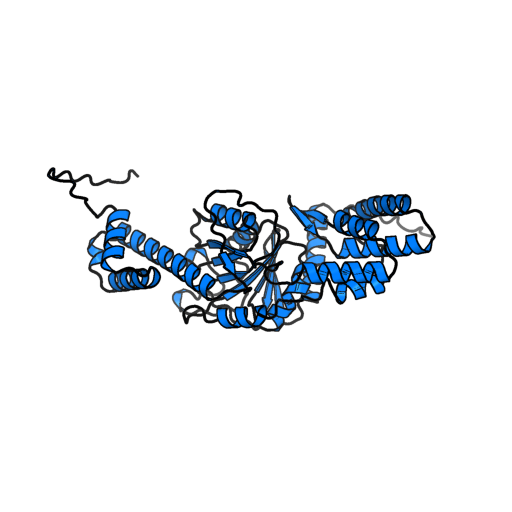183 LEU A CA 1
ATOM 1449 C C . LEU A 1 183 ? -8.109 -12.658 1.265 1.00 89.62 183 LEU A C 1
ATOM 1451 O O . LEU A 1 183 ? -8.934 -12.012 1.908 1.00 89.62 183 LEU A O 1
ATOM 1455 N N . LYS A 1 184 ? -8.439 -13.822 0.687 1.00 87.25 184 LYS A N 1
ATOM 1456 C CA . LYS A 1 184 ? -9.788 -14.402 0.818 1.00 87.25 184 LYS A CA 1
ATOM 1457 C C . LYS A 1 184 ? -10.131 -14.751 2.261 1.00 87.25 184 LYS A C 1
ATOM 1459 O O . LYS A 1 184 ? -11.267 -14.538 2.674 1.00 87.25 184 LYS A O 1
ATOM 1464 N N . ARG A 1 185 ? -9.173 -15.301 3.012 1.00 84.38 185 ARG A N 1
ATOM 1465 C CA . ARG A 1 185 ? -9.382 -15.668 4.419 1.00 84.38 185 ARG A CA 1
ATOM 1466 C C . ARG A 1 185 ? -9.578 -14.434 5.306 1.00 84.38 185 ARG A C 1
ATOM 1468 O O . ARG A 1 185 ? -10.363 -14.504 6.245 1.00 84.38 185 ARG A O 1
ATOM 1475 N N . LEU A 1 186 ? -8.935 -13.308 4.981 1.00 86.56 186 LEU A N 1
ATOM 1476 C CA . LEU A 1 186 ? -9.067 -12.063 5.746 1.00 86.56 186 LEU A CA 1
ATOM 1477 C C . LEU A 1 186 ? -10.470 -11.447 5.718 1.00 86.56 186 LEU A C 1
ATOM 1479 O O . LEU A 1 186 ? -10.855 -10.829 6.710 1.00 86.56 186 LEU A O 1
ATOM 1483 N N . ARG A 1 187 ? -11.249 -11.631 4.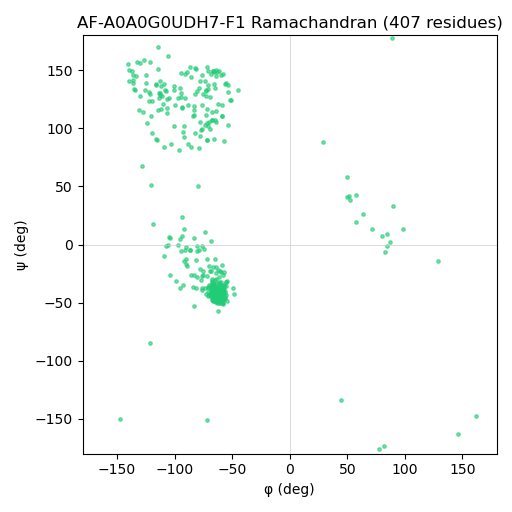641 1.00 79.38 187 ARG A N 1
ATOM 1484 C CA . ARG A 1 187 ? -12.584 -11.010 4.503 1.00 79.38 187 ARG A CA 1
ATOM 1485 C C . ARG A 1 187 ? -13.561 -11.361 5.636 1.00 79.38 187 ARG A C 1
ATOM 1487 O O . ARG A 1 187 ? -14.471 -10.585 5.889 1.00 79.38 187 ARG A O 1
ATOM 1494 N N . ASN A 1 188 ? -13.355 -12.489 6.322 1.00 69.56 188 ASN A N 1
ATOM 1495 C CA . ASN A 1 188 ? -14.156 -12.923 7.473 1.00 69.56 188 ASN A CA 1
ATOM 1496 C C . ASN A 1 188 ? -13.288 -13.080 8.732 1.00 69.56 188 ASN A C 1
ATOM 1498 O O . ASN A 1 188 ? -13.298 -14.123 9.393 1.00 69.56 188 ASN A O 1
ATOM 1502 N N . SER A 1 189 ? -12.505 -12.052 9.056 1.00 71.31 189 SER A N 1
ATOM 1503 C CA . SER A 1 189 ? -11.702 -12.028 10.281 1.00 71.31 189 SER A CA 1
ATOM 1504 C C . SER A 1 189 ? -12.607 -11.831 11.501 1.00 71.31 189 SER A C 1
ATOM 1506 O O . SER A 1 189 ? -13.495 -10.985 11.505 1.00 71.31 189 SER A O 1
ATOM 1508 N N . LEU A 1 190 ? -12.418 -12.650 12.541 1.00 70.56 190 LEU A N 1
ATOM 1509 C CA . LEU A 1 190 ? -13.225 -12.629 13.775 1.00 70.56 190 LEU A CA 1
ATOM 1510 C C . LEU A 1 190 ? -14.748 -12.823 13.582 1.00 70.56 190 LEU A C 1
ATOM 1512 O O . LEU A 1 190 ? -15.525 -12.482 14.471 1.00 70.56 190 LEU A O 1
ATOM 1516 N N . GLY A 1 191 ? -15.191 -13.380 12.448 1.00 75.50 191 GLY A N 1
ATOM 1517 C CA . GLY A 1 191 ? -16.616 -13.600 12.167 1.00 75.50 191 GLY A CA 1
ATOM 1518 C C . GLY A 1 191 ? -17.421 -12.323 11.888 1.00 75.50 191 GLY A C 1
ATOM 1519 O O . GLY A 1 191 ? -18.649 -12.383 11.883 1.00 75.50 191 GLY A O 1
ATOM 1520 N N . LYS A 1 192 ? -16.746 -11.191 11.653 1.00 80.75 192 LYS A N 1
ATOM 1521 C CA . LYS A 1 192 ? -17.337 -9.900 11.276 1.00 80.75 192 LYS A CA 1
ATOM 1522 C C . LYS A 1 192 ? -16.771 -9.426 9.930 1.00 80.75 192 LYS A C 1
ATOM 1524 O O . LYS A 1 192 ? -15.688 -9.880 9.548 1.00 80.75 192 LYS A O 1
ATOM 1529 N N . PRO A 1 193 ? -17.480 -8.549 9.197 1.00 86.94 193 PRO A N 1
ATOM 1530 C CA . PRO A 1 193 ? -16.928 -7.959 7.986 1.00 86.94 193 PRO A CA 1
ATOM 1531 C C . PRO A 1 193 ? -15.707 -7.092 8.309 1.00 86.94 193 PRO A C 1
ATOM 1533 O O . PRO A 1 193 ? -15.642 -6.434 9.348 1.00 86.94 193 PRO A O 1
ATOM 1536 N N . VAL A 1 194 ? -14.744 -7.094 7.392 1.00 90.62 194 VAL A N 1
ATOM 1537 C CA . VAL A 1 194 ? -13.549 -6.244 7.410 1.00 90.62 194 VAL A CA 1
ATOM 1538 C C . VAL A 1 194 ? -13.364 -5.680 6.009 1.00 90.62 194 VAL A C 1
ATOM 1540 O O . VAL A 1 194 ? -13.419 -6.436 5.036 1.00 90.62 194 VAL A O 1
ATOM 1543 N N . ASN A 1 195 ? -13.121 -4.375 5.910 1.00 93.62 195 ASN A N 1
ATOM 1544 C CA . ASN A 1 195 ? -12.749 -3.744 4.647 1.00 93.62 195 ASN A CA 1
ATOM 1545 C C . ASN A 1 195 ? -11.258 -3.978 4.399 1.00 93.62 195 ASN A C 1
ATOM 1547 O O . ASN A 1 195 ? -10.438 -3.754 5.293 1.00 93.62 195 ASN A O 1
ATOM 1551 N N . ILE A 1 196 ? -10.887 -4.412 3.197 1.00 94.62 196 ILE A N 1
ATOM 1552 C CA . ILE A 1 196 ? -9.491 -4.694 2.851 1.00 94.62 196 ILE A CA 1
ATOM 1553 C C . ILE A 1 196 ? -9.013 -3.698 1.803 1.00 94.62 196 ILE A C 1
ATOM 1555 O O . ILE A 1 196 ? -9.598 -3.601 0.725 1.00 94.62 196 ILE A O 1
ATOM 1559 N N . ALA A 1 197 ? -7.902 -3.017 2.070 1.00 95.75 197 ALA A N 1
ATOM 1560 C CA . ALA A 1 197 ? -7.261 -2.140 1.096 1.00 95.75 197 ALA A CA 1
ATOM 1561 C C . ALA A 1 197 ? -5.785 -2.476 0.886 1.00 95.75 197 ALA A C 1
ATOM 1563 O O . ALA A 1 197 ? -5.122 -3.066 1.738 1.00 95.75 197 ALA A O 1
ATOM 1564 N N . ILE A 1 198 ? -5.258 -2.044 -0.254 1.00 95.75 198 ILE A N 1
ATOM 1565 C CA . ILE A 1 198 ? -3.817 -1.947 -0.489 1.00 95.75 198 ILE A CA 1
ATOM 1566 C C . ILE A 1 198 ? -3.383 -0.498 -0.313 1.00 95.75 198 ILE A C 1
ATOM 1568 O O . ILE A 1 198 ? -3.989 0.367 -0.928 1.00 95.75 198 ILE A O 1
ATOM 1572 N N . LEU A 1 199 ? -2.305 -0.225 0.424 1.00 96.31 199 LEU A N 1
ATOM 1573 C CA . LEU A 1 199 ? -1.669 1.097 0.459 1.00 96.31 199 LEU A CA 1
ATOM 1574 C C . LEU A 1 199 ? -0.220 0.995 0.004 1.00 96.31 199 LEU A C 1
ATOM 1576 O O . LEU A 1 199 ? 0.628 0.465 0.717 1.00 96.31 199 LEU A O 1
ATOM 1580 N N . THR A 1 200 ? 0.075 1.551 -1.167 1.00 93.25 200 THR A N 1
ATOM 1581 C CA . THR A 1 200 ? 1.378 1.397 -1.819 1.00 93.25 200 THR A CA 1
ATOM 1582 C C . THR A 1 200 ? 2.021 2.741 -2.141 1.00 93.25 200 THR A C 1
ATOM 1584 O O . THR A 1 200 ? 1.361 3.691 -2.567 1.00 93.25 200 THR A O 1
ATOM 1587 N N . PHE A 1 201 ? 3.335 2.806 -1.918 1.00 91.81 201 PHE A N 1
ATOM 1588 C CA . PHE A 1 201 ? 4.159 3.973 -2.207 1.00 91.81 201 PHE A CA 1
ATOM 1589 C C . PHE A 1 201 ? 4.808 3.855 -3.592 1.00 91.81 201 PHE A C 1
ATOM 1591 O O . PHE A 1 201 ? 5.453 2.852 -3.912 1.00 91.81 201 PHE A O 1
ATOM 1598 N N . GLY A 1 202 ? 4.699 4.893 -4.416 1.00 90.88 202 GLY A N 1
ATOM 1599 C CA . GLY A 1 202 ? 5.434 5.009 -5.672 1.00 90.88 202 GLY A CA 1
ATOM 1600 C C . GLY A 1 202 ? 4.653 5.729 -6.762 1.00 90.88 202 GLY A C 1
ATOM 1601 O O . GLY A 1 202 ? 3.673 6.413 -6.497 1.00 90.88 202 GLY A O 1
ATOM 1602 N N . ASP A 1 203 ? 5.100 5.563 -8.008 1.00 90.00 203 ASP A N 1
ATOM 1603 C CA . ASP A 1 203 ? 4.395 6.105 -9.169 1.00 90.00 203 ASP A CA 1
ATOM 1604 C C . ASP A 1 203 ? 2.962 5.533 -9.246 1.00 90.00 203 ASP A C 1
ATOM 1606 O O . ASP A 1 203 ? 2.817 4.309 -9.367 1.00 90.00 203 ASP A O 1
ATOM 1610 N N . PRO A 1 204 ? 1.902 6.368 -9.199 1.00 91.56 204 PRO A N 1
ATOM 1611 C CA . PRO A 1 204 ? 0.523 5.882 -9.133 1.00 91.56 204 PRO A CA 1
ATOM 1612 C C . PRO A 1 204 ? 0.144 4.993 -10.319 1.00 91.56 204 PRO A C 1
ATOM 1614 O O . PRO A 1 204 ? -0.508 3.967 -10.147 1.00 91.56 204 PRO A O 1
ATOM 1617 N N . THR A 1 205 ? 0.602 5.340 -11.525 1.00 89.94 205 THR A N 1
ATOM 1618 C CA . THR A 1 205 ? 0.316 4.572 -12.747 1.00 89.94 205 THR A CA 1
ATOM 1619 C C . THR A 1 205 ? 0.948 3.181 -12.669 1.00 89.94 205 THR A C 1
ATOM 1621 O O . THR A 1 205 ? 0.314 2.175 -12.999 1.00 89.94 205 THR A O 1
ATOM 1624 N N . PHE A 1 206 ? 2.204 3.104 -12.230 1.00 89.19 206 PHE A N 1
ATOM 1625 C CA . PHE A 1 206 ? 2.918 1.845 -12.060 1.00 89.19 206 PHE A CA 1
ATOM 1626 C C . PHE A 1 206 ? 2.298 0.970 -10.975 1.00 89.19 206 PHE A C 1
ATOM 1628 O O . PHE A 1 206 ? 2.056 -0.216 -11.204 1.00 89.19 206 PHE A O 1
ATOM 1635 N N . GLN A 1 207 ? 2.025 1.553 -9.810 1.00 91.69 207 GLN A N 1
ATOM 1636 C CA . GLN A 1 207 ? 1.476 0.808 -8.687 1.00 91.69 207 GLN A CA 1
ATOM 1637 C C . GLN A 1 207 ? 0.041 0.347 -8.954 1.00 91.69 207 GLN A C 1
ATOM 1639 O O . GLN A 1 207 ? -0.311 -0.781 -8.600 1.00 91.69 207 GLN A O 1
ATOM 1644 N N . LEU A 1 208 ? -0.761 1.145 -9.666 1.00 92.88 208 LEU A N 1
ATOM 1645 C CA . LEU A 1 208 ? -2.100 0.739 -10.082 1.00 92.88 208 LEU A CA 1
ATOM 1646 C C . LEU A 1 208 ? -2.060 -0.482 -11.007 1.00 92.88 208 LEU A C 1
ATOM 1648 O O . LEU A 1 208 ? -2.772 -1.452 -10.770 1.00 92.88 208 LEU A O 1
ATOM 1652 N N . LYS A 1 209 ? -1.174 -0.500 -12.013 1.00 90.56 209 LYS A N 1
ATOM 1653 C CA . LYS A 1 209 ? -1.024 -1.667 -12.906 1.00 90.56 209 LYS A CA 1
ATOM 1654 C C . LYS A 1 209 ? -0.734 -2.965 -12.147 1.00 90.56 209 LYS A C 1
ATOM 1656 O O . LYS A 1 209 ? -1.214 -4.023 -12.541 1.00 90.56 209 LYS A O 1
ATOM 1661 N N . LYS A 1 210 ? 0.036 -2.888 -11.060 1.00 88.75 210 LYS A N 1
ATOM 1662 C CA . LYS A 1 210 ? 0.382 -4.051 -10.230 1.00 88.75 210 LYS A CA 1
ATOM 1663 C C . LYS A 1 210 ? -0.756 -4.502 -9.315 1.00 88.75 210 LYS A C 1
ATOM 1665 O O . LYS A 1 210 ? -0.801 -5.670 -8.948 1.00 88.75 210 LYS A O 1
ATOM 1670 N N . SER A 1 211 ? -1.645 -3.594 -8.927 1.00 91.62 211 SER A N 1
ATOM 1671 C CA . SER A 1 211 ? -2.672 -3.823 -7.902 1.00 91.62 211 SER A CA 1
ATOM 1672 C C . SER A 1 211 ? -4.076 -4.043 -8.471 1.00 91.62 211 SER A C 1
ATOM 1674 O O . SER A 1 211 ? -4.851 -4.778 -7.864 1.00 91.62 211 SER A O 1
ATOM 1676 N N . VAL A 1 212 ? -4.389 -3.514 -9.662 1.00 91.19 212 VAL A N 1
ATOM 1677 C CA . VAL A 1 212 ? -5.667 -3.737 -10.372 1.00 91.19 212 VAL A CA 1
ATOM 1678 C C . VAL A 1 212 ? -6.070 -5.212 -10.443 1.00 91.19 212 VAL A C 1
ATOM 1680 O O . VAL A 1 212 ? -7.231 -5.493 -10.156 1.00 91.19 212 VAL A O 1
ATOM 1683 N N . PRO A 1 213 ? -5.167 -6.179 -10.715 1.00 90.38 213 PRO A N 1
ATOM 1684 C CA . PRO A 1 213 ? -5.552 -7.589 -10.733 1.00 90.38 213 PRO A CA 1
ATOM 1685 C C . PRO A 1 213 ? -6.120 -8.117 -9.404 1.00 90.38 213 PRO A C 1
ATOM 1687 O O . PRO A 1 213 ? -6.845 -9.112 -9.409 1.00 90.38 213 PRO A O 1
ATOM 1690 N N . LEU A 1 214 ? -5.792 -7.490 -8.265 1.00 91.19 214 LEU A N 1
ATOM 1691 C CA . LEU A 1 214 ? -6.374 -7.830 -6.961 1.00 91.19 214 LEU A CA 1
ATOM 1692 C C . LEU A 1 214 ? -7.797 -7.275 -6.818 1.00 91.19 214 LEU A C 1
ATOM 1694 O O . LEU A 1 214 ? -8.662 -7.988 -6.307 1.00 91.19 214 LEU A O 1
ATOM 1698 N N . LEU A 1 215 ? -8.043 -6.053 -7.308 1.00 91.62 215 LEU A N 1
ATOM 1699 C CA . LEU A 1 215 ? -9.386 -5.463 -7.390 1.00 91.62 215 LEU A CA 1
ATOM 1700 C C . LEU A 1 215 ? -10.274 -6.271 -8.342 1.00 91.62 215 LEU A C 1
ATOM 1702 O O . LEU A 1 215 ? -11.351 -6.704 -7.958 1.00 91.62 215 LEU A O 1
ATOM 1706 N N . ASP A 1 216 ? -9.793 -6.573 -9.551 1.00 91.12 216 ASP A N 1
ATOM 1707 C CA . ASP A 1 216 ? -10.542 -7.345 -10.554 1.00 91.12 216 ASP A CA 1
ATOM 1708 C C . ASP A 1 216 ? -10.984 -8.717 -10.039 1.00 91.12 216 ASP A C 1
ATOM 1710 O O . ASP A 1 216 ? -12.064 -9.201 -10.381 1.00 91.12 216 ASP A O 1
ATOM 1714 N N . ALA A 1 217 ? -10.146 -9.342 -9.209 1.00 89.88 217 ALA A N 1
ATOM 1715 C CA . ALA A 1 217 ? -10.417 -10.629 -8.585 1.00 89.88 217 ALA A CA 1
ATOM 1716 C C . ALA A 1 217 ? -11.323 -10.538 -7.339 1.00 89.88 217 ALA A C 1
ATOM 1718 O O . ALA A 1 217 ? -11.597 -11.574 -6.727 1.00 89.88 217 ALA A O 1
ATOM 1719 N N . GLY A 1 218 ? -11.750 -9.335 -6.936 1.00 90.25 218 GLY A N 1
ATOM 1720 C CA . GLY A 1 218 ? -12.538 -9.094 -5.727 1.00 90.25 218 GLY A CA 1
ATOM 1721 C C . GLY A 1 218 ? -11.792 -9.448 -4.438 1.00 90.25 218 GLY A C 1
ATOM 1722 O O . GLY A 1 218 ? -12.411 -9.822 -3.442 1.00 90.25 218 GLY A O 1
ATOM 1723 N N . LEU A 1 219 ? -10.457 -9.403 -4.438 1.00 90.38 219 LEU A N 1
ATOM 1724 C CA . LEU A 1 219 ? -9.642 -9.782 -3.275 1.00 90.38 219 LEU A CA 1
ATOM 1725 C C . LEU A 1 219 ? -9.448 -8.633 -2.287 1.00 90.38 219 LEU A C 1
ATOM 1727 O O . LEU A 1 219 ? -9.244 -8.890 -1.106 1.00 90.38 219 LEU A O 1
ATOM 1731 N N . VAL A 1 220 ? -9.527 -7.399 -2.774 1.00 93.56 220 VAL A N 1
ATOM 1732 C CA . VAL A 1 220 ? -9.464 -6.165 -1.986 1.00 93.56 220 VAL A CA 1
ATOM 1733 C C . VAL A 1 220 ? -10.599 -5.248 -2.428 1.00 93.56 220 VAL A C 1
ATOM 1735 O O . VAL A 1 220 ? -11.120 -5.408 -3.532 1.00 93.56 220 VAL A O 1
ATOM 1738 N N . ASP A 1 221 ? -10.995 -4.326 -1.562 1.00 94.00 221 ASP A N 1
ATOM 1739 C CA . ASP A 1 221 ? -12.088 -3.382 -1.799 1.00 94.00 221 ASP A CA 1
ATOM 1740 C C . ASP A 1 221 ? -11.570 -2.071 -2.400 1.00 94.00 221 ASP A C 1
ATOM 1742 O O . ASP A 1 221 ? -12.220 -1.478 -3.263 1.00 94.00 221 ASP A O 1
ATOM 1746 N N . GLU A 1 222 ? -10.367 -1.653 -1.993 1.00 95.69 222 GLU A N 1
ATOM 1747 C CA . GLU A 1 222 ? -9.724 -0.435 -2.484 1.00 95.69 222 GLU A CA 1
ATOM 1748 C C . GLU 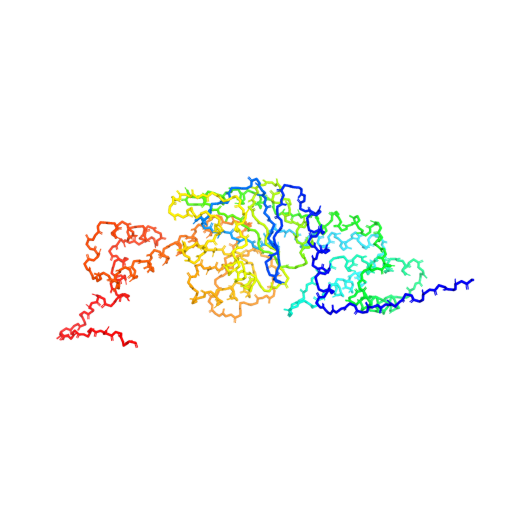A 1 222 ? -8.212 -0.596 -2.698 1.00 95.69 222 GLU A C 1
ATOM 1750 O O . GLU A 1 222 ? -7.533 -1.412 -2.069 1.00 95.69 222 GLU A O 1
ATOM 1755 N N . VAL A 1 223 ? -7.668 0.238 -3.583 1.00 96.44 223 VAL A N 1
ATOM 1756 C CA . VAL A 1 223 ? -6.229 0.463 -3.749 1.00 96.44 223 VAL A CA 1
ATOM 1757 C C . VAL A 1 223 ? -5.937 1.939 -3.537 1.00 96.44 223 VAL A C 1
ATOM 1759 O O . VAL A 1 223 ? -6.477 2.804 -4.221 1.00 96.44 223 VAL A O 1
ATOM 1762 N N . TRP A 1 224 ? -5.048 2.225 -2.601 1.00 97.00 224 TRP A N 1
ATOM 1763 C CA . TRP A 1 224 ? -4.618 3.553 -2.206 1.00 97.00 224 TRP A CA 1
ATOM 1764 C C . TRP A 1 224 ? -3.205 3.796 -2.734 1.00 97.00 224 TRP A C 1
ATOM 1766 O O . TRP A 1 224 ? -2.251 3.086 -2.401 1.00 97.00 224 TRP A O 1
ATOM 1776 N N . LEU A 1 225 ? -3.087 4.795 -3.602 1.00 95.81 225 LEU A N 1
ATOM 1777 C CA . LEU A 1 225 ? -1.879 5.125 -4.348 1.00 95.81 225 LEU A CA 1
ATOM 1778 C C . LEU A 1 225 ? -1.311 6.435 -3.813 1.00 95.81 225 LEU A C 1
ATOM 1780 O O . LEU A 1 225 ? -1.986 7.462 -3.889 1.00 95.81 225 LEU A O 1
ATOM 1784 N N . THR A 1 226 ? -0.072 6.418 -3.325 1.00 93.56 226 THR A N 1
ATOM 1785 C CA . THR A 1 226 ? 0.597 7.618 -2.806 1.00 93.56 226 THR A CA 1
ATOM 1786 C C . THR A 1 226 ? 2.038 7.721 -3.291 1.00 93.56 226 THR A C 1
ATOM 1788 O O . THR A 1 226 ? 2.762 6.730 -3.352 1.00 93.56 226 THR A O 1
ATOM 1791 N N . ASP A 1 227 ? 2.475 8.941 -3.595 1.00 89.81 227 ASP A N 1
ATOM 1792 C CA . ASP A 1 227 ? 3.887 9.291 -3.789 1.00 89.81 227 ASP A CA 1
ATOM 1793 C C . ASP A 1 227 ? 4.468 10.065 -2.585 1.00 89.81 227 ASP A C 1
ATOM 1795 O O . ASP A 1 227 ? 5.612 10.520 -2.607 1.00 89.81 227 ASP A O 1
ATOM 1799 N N . GLU A 1 228 ? 3.676 10.184 -1.516 1.00 90.31 228 GLU A N 1
ATOM 1800 C CA . GLU A 1 228 ? 4.017 10.745 -0.207 1.00 90.31 228 GLU A CA 1
ATOM 1801 C C . GLU A 1 228 ? 4.194 9.658 0.860 1.00 90.31 228 GLU A C 1
ATOM 1803 O O . GLU A 1 228 ? 3.675 8.549 0.689 1.00 90.31 228 GLU A O 1
ATOM 1808 N N . PRO A 1 229 ? 4.859 9.975 1.993 1.00 90.12 229 PRO A N 1
ATOM 1809 C CA . PRO A 1 229 ? 4.819 9.130 3.184 1.00 90.12 229 PRO A CA 1
ATOM 1810 C C . PRO A 1 229 ? 3.397 8.663 3.511 1.00 90.12 229 PRO A C 1
ATOM 1812 O O . PRO A 1 229 ? 2.457 9.467 3.536 1.00 90.12 229 PRO A O 1
ATOM 1815 N N . LYS A 1 230 ? 3.237 7.366 3.786 1.00 93.88 230 LYS A N 1
ATOM 1816 C CA . LYS A 1 230 ? 1.919 6.738 3.971 1.00 93.88 230 LYS A CA 1
ATOM 1817 C C . LYS A 1 230 ? 1.124 7.357 5.119 1.00 93.88 230 LYS A C 1
ATOM 1819 O O . LYS A 1 230 ? -0.082 7.546 4.989 1.00 93.88 230 LYS A O 1
ATOM 1824 N N . ALA A 1 231 ? 1.805 7.757 6.195 1.00 93.50 231 ALA A N 1
ATOM 1825 C CA . ALA A 1 231 ? 1.196 8.457 7.326 1.00 93.50 231 ALA A CA 1
ATOM 1826 C C . ALA A 1 231 ? 0.508 9.770 6.908 1.00 93.50 231 ALA A C 1
ATOM 1828 O O . ALA A 1 231 ? -0.611 10.050 7.338 1.00 93.50 231 ALA A O 1
ATOM 1829 N N . LYS A 1 232 ? 1.155 10.557 6.035 1.00 93.19 232 LYS A N 1
ATOM 1830 C CA . LYS A 1 232 ? 0.605 11.818 5.521 1.00 93.19 232 LYS A CA 1
ATOM 1831 C C . LYS A 1 232 ? -0.589 11.572 4.600 1.00 93.19 232 LYS A C 1
ATOM 1833 O O . LYS A 1 232 ? -1.592 12.270 4.711 1.00 93.19 232 LYS A O 1
ATOM 1838 N N . PHE A 1 233 ? -0.505 10.570 3.725 1.00 95.06 233 PHE A N 1
ATOM 1839 C CA . PHE A 1 233 ? -1.633 10.182 2.877 1.00 95.06 233 PHE A CA 1
ATOM 1840 C C . PHE A 1 233 ? -2.849 9.758 3.714 1.00 95.06 233 PHE A C 1
ATOM 1842 O O . PHE A 1 233 ? -3.950 10.255 3.487 1.00 95.06 233 PHE A O 1
ATOM 1849 N N . LEU A 1 234 ? -2.646 8.901 4.718 1.00 95.25 234 LEU A N 1
ATOM 1850 C CA . LEU A 1 234 ? -3.717 8.412 5.587 1.00 95.25 234 LEU A CA 1
ATOM 1851 C C . LEU A 1 234 ? -4.422 9.545 6.340 1.00 95.25 234 LEU A C 1
ATOM 1853 O O . LEU A 1 234 ? -5.647 9.576 6.414 1.00 95.25 234 LEU A O 1
ATOM 1857 N N . GLU A 1 235 ? -3.659 10.510 6.851 1.00 93.69 235 GLU A N 1
ATOM 1858 C CA . GLU A 1 235 ? -4.217 11.708 7.479 1.00 93.69 235 GLU A CA 1
ATOM 1859 C C . GLU A 1 235 ? -5.131 12.480 6.516 1.00 93.69 235 GLU A C 1
ATOM 1861 O O . GLU A 1 235 ? -6.197 12.946 6.916 1.00 93.69 235 GLU A O 1
ATOM 1866 N N . GLN A 1 236 ? -4.762 12.589 5.236 1.00 93.62 236 GLN A N 1
ATOM 1867 C CA . GLN A 1 236 ? -5.621 13.235 4.242 1.00 93.62 236 GLN A CA 1
ATOM 1868 C C . GLN A 1 236 ? -6.889 12.429 3.948 1.00 93.62 236 GLN A C 1
ATOM 1870 O O . GLN A 1 236 ? -7.947 13.035 3.796 1.00 93.62 236 GLN A O 1
ATOM 1875 N N . VAL A 1 237 ? -6.822 11.093 3.910 1.00 93.00 237 VAL A N 1
ATOM 1876 C CA . VAL A 1 237 ? -8.018 10.240 3.758 1.00 93.00 237 VAL A CA 1
ATOM 1877 C C . VAL A 1 237 ? -8.997 10.491 4.904 1.00 93.00 237 VAL A C 1
ATOM 1879 O O . VAL A 1 237 ? -10.170 10.774 4.661 1.00 93.00 237 VAL A O 1
ATOM 1882 N N . ILE A 1 238 ? -8.501 10.463 6.141 1.00 90.69 238 ILE A N 1
ATOM 1883 C CA . ILE A 1 238 ? -9.301 10.687 7.352 1.00 90.69 238 ILE A CA 1
ATOM 1884 C C . ILE A 1 238 ? -9.937 12.084 7.341 1.00 90.69 238 ILE A C 1
ATOM 1886 O O . ILE A 1 238 ? -11.136 12.225 7.578 1.00 90.69 238 ILE A O 1
ATOM 1890 N N . ASN A 1 239 ? -9.153 13.118 7.024 1.00 89.12 239 ASN A N 1
ATOM 1891 C CA . ASN A 1 239 ? -9.613 14.505 7.087 1.00 89.12 239 ASN A CA 1
ATOM 1892 C C . ASN A 1 239 ? -10.578 14.872 5.951 1.00 89.12 239 ASN A C 1
ATOM 1894 O O . ASN A 1 239 ? -11.514 15.643 6.161 1.00 89.12 239 ASN A O 1
ATOM 1898 N N . GLN A 1 240 ? -10.351 14.356 4.740 1.00 89.06 240 GLN A N 1
ATOM 1899 C CA . GLN A 1 240 ? -11.139 14.729 3.561 1.00 89.06 240 GLN A CA 1
ATOM 1900 C C . GLN A 1 240 ? -12.380 13.855 3.360 1.00 89.06 240 GLN A C 1
ATOM 1902 O O . GLN A 1 240 ? -13.288 14.268 2.639 1.00 89.06 240 GLN A O 1
ATOM 1907 N N . LYS A 1 241 ? -12.434 12.669 3.986 1.00 87.44 241 LYS A N 1
ATOM 1908 C CA . LYS A 1 241 ? -13.549 11.711 3.887 1.00 87.44 241 LYS A CA 1
ATOM 1909 C C . LYS A 1 241 ? -13.946 11.438 2.420 1.00 87.44 241 LYS A C 1
ATOM 1911 O O . LYS A 1 241 ? -15.100 11.668 2.038 1.00 87.44 241 LYS A O 1
ATOM 1916 N N . PRO A 1 242 ? -13.005 10.961 1.574 1.00 87.50 242 PRO A N 1
ATOM 1917 C CA . PRO A 1 242 ? -13.211 10.820 0.128 1.00 87.50 242 PRO A CA 1
ATOM 1918 C C . PRO A 1 242 ? -14.361 9.864 -0.234 1.00 87.50 242 PRO A C 1
ATOM 1920 O O . PRO A 1 242 ? -14.985 10.023 -1.280 1.00 87.50 242 PRO A O 1
ATOM 1923 N N . HIS A 1 243 ? -14.722 8.942 0.663 1.00 87.38 243 HIS A N 1
ATOM 1924 C CA . HIS A 1 243 ? -15.806 7.962 0.506 1.00 87.38 243 HIS A CA 1
ATOM 1925 C C . HIS A 1 243 ? -17.223 8.556 0.502 1.00 87.38 243 HIS A C 1
ATOM 1927 O O . HIS A 1 243 ? -18.196 7.812 0.432 1.00 87.38 243 HIS A O 1
ATOM 1933 N N . LYS A 1 244 ? -17.385 9.883 0.583 1.00 80.88 244 LYS A N 1
ATOM 1934 C CA . LYS A 1 244 ? -18.698 10.551 0.673 1.00 80.88 244 LYS A CA 1
ATOM 1935 C C . LYS A 1 244 ? -19.681 10.179 -0.439 1.00 80.88 244 LYS A C 1
ATOM 1937 O O . LYS A 1 244 ? -20.886 10.170 -0.204 1.00 80.88 244 LYS A O 1
ATOM 1942 N N . ASN A 1 245 ? -19.163 9.886 -1.628 1.00 76.88 245 ASN A N 1
ATOM 1943 C CA . ASN A 1 245 ? -19.968 9.552 -2.802 1.00 76.88 245 ASN A CA 1
ATOM 1944 C C . ASN A 1 245 ? -19.969 8.050 -3.123 1.00 76.88 245 ASN A C 1
ATOM 1946 O O . ASN A 1 245 ? -20.502 7.659 -4.159 1.00 76.88 245 ASN A O 1
ATOM 1950 N N . PHE A 1 246 ? -19.364 7.212 -2.278 1.00 81.50 246 PHE A N 1
ATOM 1951 C CA . PHE A 1 246 ? -19.354 5.770 -2.489 1.00 81.50 246 PHE A CA 1
ATOM 1952 C C . PHE A 1 246 ? -20.641 5.128 -2.001 1.00 81.50 246 PHE A C 1
ATOM 1954 O O . PHE A 1 246 ? -21.312 5.604 -1.082 1.00 81.50 246 PHE A O 1
ATOM 1961 N N . LYS A 1 247 ? -20.982 4.007 -2.634 1.00 82.62 247 LYS A N 1
ATOM 1962 C CA . LYS A 1 247 ? -22.074 3.161 -2.182 1.00 82.62 247 LYS A CA 1
ATOM 1963 C C . LYS A 1 247 ? -21.582 2.334 -0.996 1.00 82.62 247 LYS A C 1
ATOM 1965 O O . LYS A 1 247 ? -21.010 1.265 -1.171 1.00 82.62 247 LYS A O 1
ATOM 1970 N N . LEU A 1 248 ? -21.815 2.850 0.204 1.00 86.06 248 LEU A N 1
ATOM 1971 C CA . LEU A 1 248 ? -21.471 2.175 1.450 1.00 86.06 248 LEU A CA 1
ATOM 1972 C C . LEU A 1 248 ? -22.642 1.322 1.951 1.00 86.06 248 LEU A C 1
ATOM 1974 O O . LEU A 1 248 ? -23.815 1.666 1.773 1.00 86.06 248 LEU A O 1
ATOM 1978 N N . GLN A 1 249 ? -22.310 0.202 2.581 1.00 87.56 249 GLN A N 1
ATOM 1979 C CA . GLN A 1 249 ? -23.209 -0.540 3.452 1.00 87.56 249 GLN A CA 1
ATOM 1980 C C . GLN A 1 249 ? -23.071 -0.011 4.877 1.00 87.56 249 GLN A C 1
ATOM 1982 O O . GLN A 1 249 ? -21.993 0.419 5.280 1.00 87.56 249 GLN A O 1
ATOM 1987 N N . TYR A 1 250 ? -24.167 -0.071 5.622 1.00 85.62 250 TYR A N 1
ATOM 1988 C CA . TYR A 1 250 ? -24.226 0.361 7.010 1.00 85.62 250 TYR A CA 1
ATOM 1989 C C . TYR A 1 250 ? -24.869 -0.749 7.823 1.00 85.62 250 TYR A C 1
ATOM 1991 O O . TYR A 1 250 ? -25.951 -1.226 7.459 1.00 85.62 250 TYR A O 1
ATOM 1999 N N . GLU A 1 251 ? -24.209 -1.161 8.897 1.00 83.56 251 GLU A N 1
ATOM 2000 C CA . GLU A 1 251 ? -24.770 -2.138 9.833 1.00 83.56 251 GLU A CA 1
ATOM 2001 C C . GLU A 1 251 ? -25.814 -1.502 10.755 1.00 83.56 251 GLU A C 1
ATOM 2003 O O . GLU A 1 251 ? -26.783 -2.169 11.128 1.00 83.56 251 GLU A O 1
ATOM 2008 N N . TYR A 1 252 ? -25.660 -0.213 11.078 1.00 78.94 252 TYR A N 1
ATOM 2009 C CA . TYR A 1 252 ? -26.491 0.466 12.068 1.00 78.94 252 TYR A CA 1
ATOM 2010 C C . TYR A 1 252 ? -27.329 1.599 11.440 1.00 78.94 252 TYR A C 1
ATOM 2012 O O . TYR A 1 252 ? -26.846 2.353 10.595 1.00 78.94 252 TYR A O 1
ATOM 2020 N N . PRO A 1 253 ? -28.615 1.757 11.808 1.00 76.12 253 PRO A N 1
ATOM 2021 C CA . PRO A 1 253 ? -29.437 2.866 11.313 1.00 76.12 253 PRO A CA 1
ATOM 2022 C C . PRO A 1 253 ? -28.910 4.256 11.707 1.00 76.12 253 PRO A C 1
ATOM 2024 O O . PRO A 1 253 ? -29.035 5.209 10.940 1.00 76.12 253 PRO A O 1
ATOM 2027 N N . GLU A 1 254 ? -28.324 4.388 12.895 1.00 71.38 254 GLU A N 1
ATOM 2028 C CA . GLU A 1 254 ? -27.792 5.638 13.452 1.00 71.38 254 GLU A CA 1
ATOM 2029 C C . GLU A 1 254 ? -26.534 6.152 12.737 1.00 71.38 254 GLU A C 1
ATOM 2031 O O . GLU A 1 254 ? -26.249 7.351 12.767 1.00 71.38 254 GLU A O 1
ATOM 2036 N N . THR A 1 255 ? -25.806 5.265 12.062 1.00 70.81 255 THR A N 1
ATOM 2037 C CA . THR A 1 255 ? -24.613 5.564 11.262 1.00 70.81 255 THR A CA 1
ATOM 2038 C C . THR A 1 255 ? -24.940 5.762 9.788 1.00 70.81 255 THR A C 1
ATOM 2040 O O . THR A 1 255 ? -24.014 5.974 9.015 1.00 70.81 255 THR A O 1
ATOM 2043 N N . GLN A 1 256 ? -26.220 5.751 9.383 1.00 68.88 256 GLN A N 1
ATOM 2044 C CA . GLN A 1 256 ? -26.666 6.142 8.040 1.00 68.88 256 GLN A CA 1
ATOM 2045 C C . GLN A 1 256 ? -26.959 7.653 7.959 1.00 68.88 256 GLN A C 1
ATOM 2047 O O . GLN A 1 256 ? -28.114 8.076 8.090 1.00 68.88 256 GLN A O 1
ATOM 2052 N N . PRO A 1 257 ? -25.982 8.534 7.682 1.00 63.59 257 PRO A N 1
ATOM 2053 C CA . PRO A 1 257 ? -26.299 9.884 7.265 1.00 63.59 257 PRO A CA 1
ATOM 2054 C C . PRO A 1 257 ? -26.749 9.873 5.802 1.00 63.59 257 PRO A C 1
ATOM 2056 O O . PRO A 1 257 ? -26.211 9.163 4.952 1.00 63.59 257 PRO A O 1
ATOM 2059 N N . LYS A 1 258 ? -27.691 10.758 5.462 1.00 53.62 258 LYS A N 1
ATOM 2060 C CA . LYS A 1 258 ? -27.935 11.128 4.063 1.00 53.62 258 LYS A CA 1
ATOM 2061 C C . LYS A 1 258 ? -26.696 11.864 3.528 1.00 53.62 258 LYS A C 1
ATOM 2063 O O . LYS A 1 258 ? -26.604 13.081 3.653 1.00 53.62 258 LYS A O 1
ATOM 2068 N N . GLY A 1 259 ? -25.752 11.126 2.942 1.00 55.12 259 GLY A N 1
ATOM 2069 C CA . GLY A 1 259 ? -24.622 11.671 2.183 1.00 55.12 259 GLY A CA 1
ATOM 2070 C C . GLY A 1 259 ? -23.344 11.981 2.969 1.00 55.12 259 GLY A C 1
ATOM 2071 O O . GLY A 1 259 ? -22.656 12.934 2.601 1.00 55.12 259 GLY A O 1
ATOM 2072 N N . ALA A 1 260 ? -23.004 11.227 4.021 1.00 61.94 260 ALA A N 1
ATOM 2073 C CA . ALA A 1 260 ? -21.658 11.282 4.605 1.00 61.94 260 ALA A CA 1
ATOM 2074 C C . ALA A 1 260 ? -20.916 9.963 4.358 1.00 61.94 260 ALA A C 1
ATOM 2076 O O . ALA A 1 260 ? -21.501 8.889 4.478 1.00 61.94 260 ALA A O 1
ATOM 2077 N N . GLY A 1 261 ? -19.643 10.075 3.972 1.00 76.81 261 GLY A N 1
ATOM 2078 C CA . GLY A 1 261 ? -18.742 8.939 3.780 1.00 76.81 261 GLY A CA 1
ATOM 2079 C C . GLY A 1 261 ? -18.353 8.317 5.114 1.00 76.81 261 GLY A C 1
ATOM 2080 O O . GLY A 1 261 ? -19.094 8.409 6.086 1.00 76.81 261 GLY A O 1
ATOM 2081 N N . ILE A 1 262 ? -17.165 7.725 5.184 1.00 85.50 262 ILE A N 1
ATOM 2082 C CA . ILE A 1 262 ? -16.688 7.108 6.422 1.00 85.50 262 ILE A CA 1
ATOM 2083 C C . ILE A 1 262 ? -16.227 8.186 7.406 1.00 85.50 262 ILE A C 1
ATOM 2085 O O . ILE A 1 262 ? -15.316 8.962 7.105 1.00 85.50 262 ILE A O 1
ATOM 2089 N N . ASP A 1 263 ? -16.858 8.237 8.581 1.00 86.00 263 ASP A N 1
ATOM 2090 C CA . ASP A 1 263 ? -16.454 9.112 9.679 1.00 86.00 263 ASP A CA 1
ATOM 2091 C C . ASP A 1 263 ? -15.567 8.365 10.681 1.00 86.00 263 ASP A C 1
ATOM 2093 O O . ASP A 1 263 ? -16.021 7.903 11.727 1.00 86.00 263 ASP A O 1
ATOM 2097 N N . PHE A 1 264 ? -14.278 8.254 10.347 1.00 87.62 264 PHE A N 1
ATOM 2098 C CA . PHE A 1 264 ? -13.295 7.520 11.151 1.00 87.62 264 PHE A CA 1
ATOM 2099 C C . PHE A 1 264 ? -13.217 7.989 12.611 1.00 87.62 264 PHE A C 1
ATOM 2101 O O . PHE A 1 264 ? -12.953 7.185 13.502 1.00 87.62 264 PHE A O 1
ATOM 2108 N N . GLU A 1 265 ? -13.446 9.279 12.866 1.00 85.25 265 GLU A N 1
ATOM 2109 C CA . GLU A 1 265 ? -13.390 9.850 14.212 1.00 85.25 265 GLU A CA 1
ATOM 2110 C C . GLU A 1 265 ? -14.705 9.634 14.961 1.00 85.25 265 GLU A C 1
ATOM 2112 O O . GLU A 1 265 ? -14.700 9.079 16.060 1.00 85.25 265 GLU A O 1
ATOM 2117 N N . GLN A 1 266 ? -15.842 10.029 14.376 1.00 82.88 266 GLN A N 1
ATOM 2118 C CA . GLN A 1 266 ? -17.127 9.933 15.072 1.00 82.88 266 GLN A CA 1
ATOM 2119 C C . GLN A 1 266 ? -17.521 8.478 15.342 1.00 82.88 266 GLN A C 1
ATOM 2121 O O . GLN A 1 266 ? -18.041 8.172 16.414 1.00 82.88 266 GLN A O 1
ATOM 2126 N N . TRP A 1 267 ? -17.278 7.586 14.381 1.00 82.50 267 TRP A N 1
ATOM 2127 C CA . TRP A 1 267 ? -17.621 6.167 14.498 1.00 82.50 267 TRP A CA 1
ATOM 2128 C C . TRP A 1 267 ? -16.495 5.335 15.102 1.00 82.50 267 TRP A C 1
ATOM 2130 O O . TRP A 1 267 ? -16.674 4.140 15.315 1.00 82.50 267 TRP A O 1
ATOM 2140 N N . GLN A 1 268 ? -15.349 5.961 15.400 1.00 83.75 268 GLN A N 1
ATOM 2141 C CA . GLN A 1 268 ? -14.164 5.286 15.925 1.00 83.75 268 GLN A CA 1
ATOM 2142 C C . GLN A 1 268 ? -13.758 4.085 15.046 1.00 83.75 268 GLN A C 1
ATOM 2144 O O . GLN A 1 268 ? -13.371 3.028 15.549 1.00 83.75 268 GLN A O 1
ATOM 2149 N N . THR A 1 269 ? -13.874 4.223 13.722 1.00 87.81 269 THR A N 1
ATOM 2150 C CA . THR A 1 269 ? -13.529 3.159 12.774 1.00 87.81 269 THR A CA 1
ATOM 2151 C C . THR A 1 269 ? -12.042 2.834 12.900 1.00 87.81 269 THR A C 1
ATOM 2153 O O . THR A 1 269 ? -11.185 3.695 12.700 1.00 87.81 269 THR A O 1
ATOM 2156 N N . MET A 1 270 ? -11.735 1.579 13.227 1.00 92.38 270 MET A N 1
ATOM 2157 C CA . MET A 1 270 ? -10.359 1.112 13.383 1.00 92.38 270 MET A CA 1
ATOM 2158 C C . MET A 1 270 ? -9.661 0.964 12.031 1.00 92.38 270 MET A C 1
ATOM 2160 O O . MET A 1 270 ? -10.245 0.453 11.073 1.00 92.38 270 MET A O 1
ATOM 2164 N N . VAL A 1 271 ? -8.386 1.340 11.979 1.00 94.62 271 VAL A N 1
ATOM 2165 C CA . VAL A 1 271 ? -7.518 1.172 10.812 1.00 94.62 271 VAL A CA 1
ATOM 2166 C C . VAL A 1 271 ? -6.240 0.453 11.233 1.00 94.62 271 VAL A C 1
ATOM 2168 O O . VAL A 1 271 ? -5.421 1.001 11.966 1.00 94.62 271 VAL A O 1
ATOM 2171 N N . MET A 1 272 ? -6.057 -0.766 10.734 1.00 94.94 272 MET A N 1
ATOM 2172 C CA . MET A 1 272 ? -4.842 -1.560 10.902 1.00 94.94 272 MET A CA 1
ATOM 2173 C C . MET A 1 272 ? -4.037 -1.559 9.608 1.00 94.94 272 MET A C 1
ATOM 2175 O O . MET A 1 272 ? -4.557 -1.933 8.558 1.00 94.94 272 MET A O 1
ATOM 2179 N N . ILE A 1 273 ? -2.763 -1.186 9.681 1.00 95.38 273 ILE A N 1
ATOM 2180 C CA . ILE A 1 273 ? -1.844 -1.177 8.540 1.00 95.38 273 ILE A CA 1
ATOM 2181 C C . ILE A 1 273 ? -0.765 -2.235 8.750 1.00 95.38 273 ILE A C 1
ATOM 2183 O O . ILE A 1 273 ? -0.120 -2.271 9.792 1.00 95.38 273 ILE A O 1
ATOM 2187 N N . PHE A 1 274 ? -0.527 -3.070 7.746 1.00 93.12 274 PHE A N 1
ATOM 2188 C CA . PHE A 1 274 ? 0.564 -4.037 7.737 1.00 93.12 274 PHE A CA 1
ATOM 2189 C C . PHE A 1 274 ? 1.546 -3.652 6.641 1.00 93.12 274 PHE A C 1
ATOM 2191 O O . PHE A 1 274 ? 1.211 -3.649 5.456 1.00 93.12 274 PHE A O 1
ATOM 2198 N N . ASP A 1 275 ? 2.754 -3.300 7.057 1.00 92.12 275 ASP A N 1
ATOM 2199 C CA . ASP A 1 275 ? 3.808 -2.794 6.186 1.00 92.12 275 ASP A CA 1
ATOM 2200 C C . ASP A 1 275 ? 5.121 -3.472 6.575 1.00 92.12 275 ASP A C 1
ATOM 2202 O O . ASP A 1 275 ? 5.349 -3.805 7.737 1.00 92.12 275 ASP A O 1
ATOM 2206 N N . ASP A 1 276 ? 5.988 -3.736 5.615 1.00 87.00 276 ASP A N 1
ATOM 2207 C CA . ASP A 1 276 ? 7.255 -4.411 5.865 1.00 87.00 276 ASP A CA 1
ATOM 2208 C C . ASP A 1 276 ? 8.380 -3.399 6.184 1.00 87.00 276 ASP A C 1
ATOM 2210 O O . ASP A 1 276 ? 9.425 -3.747 6.760 1.00 87.00 276 ASP A O 1
ATOM 2214 N N . ASN A 1 277 ? 8.161 -2.122 5.855 1.00 86.44 277 ASN A N 1
ATOM 2215 C CA . ASN A 1 277 ? 9.057 -1.013 6.109 1.00 86.44 277 ASN A CA 1
ATOM 2216 C C . ASN A 1 277 ? 8.846 -0.476 7.536 1.00 86.44 277 ASN A C 1
ATOM 2218 O O . ASN A 1 277 ? 7.857 0.200 7.825 1.00 86.44 277 ASN A O 1
ATOM 2222 N N . PRO A 1 278 ? 9.817 -0.674 8.446 1.00 85.50 278 PRO A N 1
ATOM 2223 C CA . PRO A 1 278 ? 9.656 -0.297 9.844 1.00 85.50 278 PRO A CA 1
ATOM 2224 C C . PRO A 1 278 ? 9.615 1.227 10.014 1.00 85.50 278 PRO A C 1
ATOM 2226 O O . PRO A 1 278 ? 9.078 1.706 11.003 1.00 85.50 278 PRO A O 1
ATOM 2229 N N . ILE A 1 279 ? 10.172 1.980 9.057 1.00 85.62 279 ILE A N 1
ATOM 2230 C CA . ILE A 1 279 ? 10.161 3.444 9.065 1.00 85.62 279 ILE A CA 1
ATOM 2231 C C . ILE A 1 279 ? 8.736 3.951 8.825 1.00 85.62 279 ILE A C 1
ATOM 2233 O O . ILE A 1 279 ? 8.296 4.862 9.513 1.00 85.62 279 ILE A O 1
ATOM 2237 N N . GLU A 1 280 ? 8.002 3.339 7.890 1.00 89.19 280 GLU A N 1
ATOM 2238 C CA . GLU A 1 280 ? 6.607 3.709 7.608 1.00 89.19 280 GLU A CA 1
ATOM 2239 C C . GLU A 1 280 ? 5.704 3.349 8.785 1.00 89.19 280 GLU A C 1
ATOM 2241 O O . GLU A 1 280 ? 4.908 4.175 9.223 1.00 89.19 280 GLU A O 1
ATOM 2246 N N . VAL A 1 281 ? 5.875 2.141 9.335 1.00 91.69 281 VAL A N 1
ATOM 2247 C CA . VAL A 1 281 ? 5.135 1.669 10.515 1.00 91.69 281 VAL A CA 1
ATOM 2248 C C . VAL A 1 281 ? 5.284 2.638 11.682 1.00 91.69 281 VAL A C 1
ATOM 2250 O O . VAL A 1 281 ? 4.306 3.036 12.313 1.00 91.69 281 VAL A O 1
ATOM 2253 N N . GLU A 1 282 ? 6.516 3.044 11.965 1.00 89.25 282 GLU A N 1
ATOM 2254 C CA . GLU A 1 282 ? 6.797 3.963 13.055 1.00 89.25 282 GLU A CA 1
ATOM 2255 C C . GLU A 1 282 ? 6.247 5.369 12.785 1.00 89.25 282 GLU A C 1
ATOM 2257 O O . GLU A 1 282 ? 5.629 5.964 13.669 1.00 89.25 282 GLU A O 1
ATOM 2262 N N . GLU A 1 283 ? 6.432 5.894 11.570 1.00 91.12 283 GLU A N 1
ATOM 2263 C CA . GLU A 1 283 ? 5.919 7.210 11.182 1.00 91.12 283 GLU A CA 1
ATOM 2264 C C . GLU A 1 283 ? 4.393 7.270 11.342 1.00 91.12 283 GLU A C 1
ATOM 2266 O O . GLU A 1 283 ? 3.875 8.242 11.896 1.00 91.12 283 GLU A O 1
ATOM 2271 N N . ILE A 1 284 ? 3.682 6.209 10.943 1.00 94.12 284 ILE A N 1
ATOM 2272 C CA . ILE A 1 284 ? 2.234 6.070 11.142 1.00 94.12 284 ILE A CA 1
ATOM 2273 C C . ILE A 1 284 ? 1.906 6.049 12.638 1.00 94.12 284 ILE A C 1
ATOM 2275 O O . ILE A 1 284 ? 1.171 6.915 13.112 1.00 94.12 284 ILE A O 1
ATOM 2279 N N . ASN A 1 285 ? 2.482 5.127 13.411 1.00 92.81 285 ASN A N 1
ATOM 2280 C CA . ASN A 1 285 ? 2.159 4.993 14.835 1.00 92.81 285 ASN A CA 1
ATOM 2281 C C . ASN A 1 285 ? 2.426 6.286 15.618 1.00 92.81 285 ASN A C 1
ATOM 2283 O O . ASN A 1 285 ? 1.614 6.697 16.445 1.00 92.81 285 ASN A O 1
ATOM 2287 N N . LYS A 1 286 ? 3.525 6.984 15.318 1.00 91.38 286 LYS A N 1
ATOM 2288 C CA . LYS A 1 286 ? 3.845 8.278 15.929 1.00 91.38 286 LYS A CA 1
ATOM 2289 C C . LYS A 1 286 ? 2.879 9.383 15.504 1.00 91.38 286 LYS A C 1
ATOM 2291 O O . LYS A 1 286 ? 2.551 10.244 16.317 1.00 91.38 286 LYS A O 1
ATOM 2296 N N . ARG A 1 287 ? 2.440 9.396 14.240 1.00 92.19 287 ARG A N 1
ATOM 2297 C CA . ARG A 1 287 ? 1.491 10.397 13.726 1.00 92.19 287 ARG A CA 1
ATOM 2298 C C . ARG A 1 287 ? 0.126 10.274 14.401 1.00 92.19 287 ARG A C 1
ATOM 2300 O O . ARG A 1 287 ? -0.498 11.300 14.655 1.00 92.19 287 ARG A O 1
ATOM 2307 N N . PHE A 1 288 ? -0.304 9.050 14.711 1.00 91.75 2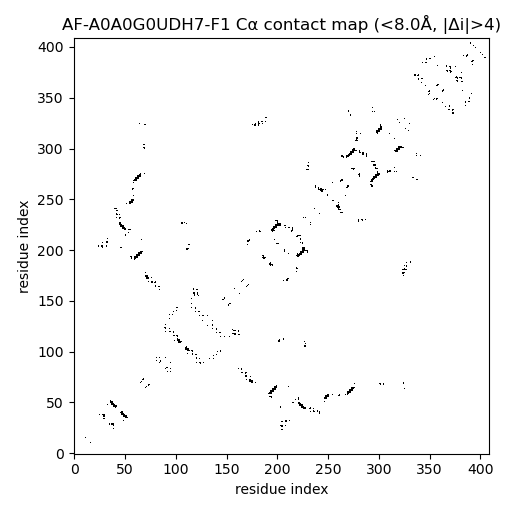88 PHE A N 1
ATOM 2308 C CA . PHE A 1 288 ? -1.645 8.767 15.227 1.00 91.75 288 PHE A CA 1
ATOM 2309 C C . PHE A 1 288 ? -1.711 8.442 16.725 1.00 91.75 288 PHE A C 1
ATOM 2311 O O . PHE A 1 288 ? -2.810 8.294 17.248 1.00 91.75 288 PHE A O 1
ATOM 2318 N N . SER A 1 289 ? -0.590 8.432 17.457 1.00 88.44 289 SER A N 1
ATOM 2319 C CA . SER A 1 289 ? -0.565 8.079 18.889 1.00 88.44 289 SER A CA 1
ATOM 2320 C C . SER A 1 289 ? -1.463 8.945 19.783 1.00 88.44 289 SER A C 1
ATOM 2322 O O . SER A 1 289 ? -1.877 8.498 20.846 1.00 88.44 289 SER A O 1
ATOM 2324 N N . ASN A 1 290 ? -1.732 10.188 19.370 1.00 82.94 290 ASN A N 1
ATOM 2325 C CA . ASN A 1 290 ? -2.595 11.143 20.077 1.00 82.94 290 ASN A CA 1
ATOM 2326 C C . ASN A 1 290 ? -3.809 11.564 19.230 1.00 82.94 290 ASN A C 1
ATOM 2328 O O . ASN A 1 290 ? -4.386 12.623 19.469 1.00 82.94 290 ASN A O 1
ATOM 2332 N N . SER A 1 291 ? -4.140 10.797 18.189 1.00 84.00 291 SER A N 1
ATOM 2333 C CA . SER A 1 291 ? -5.310 11.069 17.357 1.00 84.00 291 SER A CA 1
ATOM 2334 C C . SER A 1 291 ? -6.576 10.524 18.015 1.00 84.00 291 SER A C 1
ATOM 2336 O O . SER A 1 291 ? -6.537 9.514 18.713 1.00 84.00 291 SER A O 1
ATOM 2338 N N . ASN A 1 292 ? -7.714 11.160 17.737 1.00 81.88 292 ASN A N 1
ATOM 2339 C CA . ASN A 1 292 ? -9.031 10.619 18.079 1.00 81.88 292 ASN A CA 1
ATOM 2340 C C . ASN A 1 292 ? -9.450 9.464 17.150 1.00 81.88 292 ASN A C 1
ATOM 2342 O O . ASN A 1 292 ? -10.513 8.877 17.344 1.00 81.88 292 ASN A O 1
ATOM 2346 N N . VAL A 1 293 ? -8.635 9.151 16.137 1.00 85.44 293 VAL A N 1
ATOM 2347 C CA . VAL A 1 293 ? -8.822 8.015 15.232 1.00 85.44 293 VAL A CA 1
ATOM 2348 C C . VAL A 1 293 ? -7.909 6.868 15.645 1.00 85.44 293 VAL A C 1
ATOM 2350 O O . VAL A 1 293 ? -6.722 7.059 15.907 1.00 85.44 293 VAL A O 1
ATOM 2353 N N . LEU A 1 294 ? -8.463 5.658 15.648 1.00 88.31 294 LEU A N 1
ATOM 2354 C CA . LEU A 1 294 ? -7.763 4.439 16.038 1.00 88.31 294 LEU A CA 1
ATOM 2355 C C . LEU A 1 294 ? -7.006 3.851 14.850 1.00 88.31 294 LEU A C 1
ATOM 2357 O O . LEU A 1 294 ? -7.503 2.967 14.153 1.00 88.31 294 LEU A O 1
ATOM 2361 N N . VAL A 1 295 ? -5.799 4.366 14.629 1.00 92.81 295 VAL A N 1
ATOM 2362 C CA . VAL A 1 295 ? -4.863 3.852 13.628 1.00 92.81 295 VAL A CA 1
ATOM 2363 C C . VAL A 1 295 ? -3.707 3.146 14.316 1.00 92.81 295 VAL A C 1
ATOM 2365 O O . VAL A 1 295 ? -3.074 3.711 15.207 1.00 92.81 295 VAL A O 1
ATOM 2368 N N . GLU A 1 296 ? -3.368 1.956 13.835 1.00 93.19 296 GLU A N 1
ATOM 2369 C CA . GLU A 1 296 ? -2.141 1.271 14.217 1.00 93.19 296 GLU A CA 1
ATOM 2370 C C . GLU A 1 296 ? -1.489 0.598 13.011 1.00 93.19 296 GLU A C 1
ATOM 2372 O O . GLU A 1 296 ? -2.154 0.030 12.146 1.00 93.19 296 GLU A O 1
ATOM 2377 N N . ALA A 1 297 ? -0.164 0.667 12.957 1.00 94.19 297 ALA A N 1
ATOM 2378 C CA . ALA A 1 297 ? 0.654 -0.013 11.975 1.00 94.19 297 ALA A CA 1
ATOM 2379 C C . ALA A 1 297 ? 1.512 -1.099 12.631 1.00 94.19 297 ALA A C 1
ATOM 2381 O O . ALA A 1 297 ? 2.089 -0.906 13.705 1.00 94.19 297 ALA A O 1
ATOM 2382 N N . VAL A 1 298 ? 1.645 -2.226 11.941 1.00 92.50 298 VAL A N 1
ATOM 2383 C CA . VAL A 1 298 ? 2.381 -3.409 12.383 1.00 92.50 298 VAL A CA 1
ATOM 2384 C C . VAL A 1 298 ? 3.398 -3.785 11.318 1.00 92.50 298 VAL A C 1
ATOM 2386 O O . VAL A 1 298 ? 3.087 -3.851 10.128 1.00 92.50 298 VAL A O 1
ATOM 2389 N N . CYS A 1 299 ? 4.629 -4.049 11.758 1.00 90.44 299 CYS A N 1
ATOM 2390 C CA . CYS A 1 299 ? 5.707 -4.441 10.864 1.00 90.44 299 CYS A CA 1
ATOM 2391 C C . CYS A 1 299 ? 5.641 -5.943 10.574 1.00 90.44 299 CYS A C 1
ATOM 2393 O O . CYS A 1 299 ? 5.911 -6.744 11.473 1.00 90.44 299 CYS A O 1
ATOM 2395 N N . VAL A 1 300 ? 5.320 -6.332 9.337 1.00 88.25 300 VAL A N 1
ATOM 2396 C CA . VAL A 1 300 ? 5.254 -7.742 8.908 1.00 88.25 300 VAL A CA 1
ATOM 2397 C C . VAL A 1 300 ? 6.204 -7.979 7.749 1.00 88.25 300 VAL A C 1
ATOM 2399 O O . VAL A 1 300 ? 6.177 -7.253 6.765 1.00 88.25 300 VAL A O 1
ATOM 2402 N N . ARG A 1 301 ? 7.044 -9.012 7.839 1.00 82.56 301 ARG A N 1
ATOM 2403 C CA . ARG A 1 301 ? 8.025 -9.333 6.795 1.00 82.56 301 ARG A CA 1
ATOM 2404 C C . ARG A 1 301 ? 8.035 -10.800 6.433 1.00 82.56 301 ARG A C 1
ATOM 2406 O O . ARG A 1 301 ? 7.987 -11.665 7.311 1.00 82.56 301 ARG A O 1
ATOM 2413 N N . ARG A 1 302 ? 8.266 -11.078 5.149 1.00 79.44 302 ARG A N 1
ATOM 2414 C CA . ARG A 1 302 ? 8.676 -12.415 4.717 1.00 79.44 302 ARG A CA 1
ATOM 2415 C C . ARG A 1 302 ? 10.111 -12.730 5.155 1.00 79.44 302 ARG A C 1
ATOM 2417 O O . ARG A 1 302 ? 11.005 -11.900 4.958 1.00 79.44 302 ARG A O 1
ATOM 2424 N N . PRO A 1 303 ? 10.372 -13.923 5.725 1.00 75.94 303 PRO A N 1
ATOM 2425 C CA . PRO A 1 303 ? 11.729 -14.371 6.010 1.00 75.94 303 PRO A CA 1
ATOM 2426 C C . PRO A 1 303 ? 12.623 -14.312 4.767 1.00 75.94 303 PRO A C 1
ATOM 2428 O O . PRO A 1 303 ? 12.216 -14.699 3.675 1.00 75.94 303 PRO A O 1
ATOM 2431 N N . GLY A 1 304 ? 13.858 -13.836 4.935 1.00 67.75 304 GLY A N 1
ATOM 2432 C CA . GLY A 1 304 ? 14.847 -13.774 3.853 1.00 67.75 304 GLY A CA 1
ATOM 2433 C C . GLY A 1 304 ? 14.741 -12.556 2.927 1.00 67.75 304 GLY A C 1
ATOM 2434 O O . GLY A 1 304 ? 15.648 -12.349 2.122 1.00 67.75 304 GLY A O 1
ATOM 2435 N N . VAL A 1 305 ? 13.717 -11.704 3.064 1.00 66.56 305 VAL A N 1
ATOM 2436 C CA . VAL A 1 305 ? 13.661 -10.427 2.336 1.00 66.56 305 VAL A CA 1
ATOM 2437 C C . VAL A 1 305 ? 14.678 -9.455 2.940 1.00 66.56 305 VAL A C 1
ATOM 2439 O O . VAL A 1 305 ? 14.568 -9.004 4.082 1.00 66.56 305 VAL A O 1
ATOM 2442 N N . SER A 1 306 ? 15.717 -9.148 2.165 1.00 55.22 306 SER A N 1
ATOM 2443 C CA . SER A 1 306 ? 16.780 -8.221 2.552 1.00 55.22 306 SER A CA 1
ATOM 2444 C C . SER A 1 306 ? 16.282 -6.773 2.437 1.00 55.22 306 SER A C 1
ATOM 2446 O O . SER A 1 306 ? 16.337 -6.172 1.362 1.00 55.22 306 SER A O 1
ATOM 2448 N N . ARG A 1 307 ? 15.877 -6.165 3.556 1.00 59.09 307 ARG A N 1
ATOM 2449 C CA . ARG A 1 307 ? 15.813 -4.700 3.684 1.00 59.09 307 ARG A CA 1
ATOM 2450 C C . ARG A 1 307 ? 16.836 -4.202 4.693 1.00 59.09 307 ARG A C 1
ATOM 2452 O O . ARG A 1 307 ? 16.921 -4.686 5.818 1.00 59.09 307 ARG A O 1
ATOM 2459 N N . LYS A 1 308 ? 17.614 -3.194 4.282 1.00 49.66 308 LYS A N 1
ATOM 2460 C CA . LYS A 1 308 ? 18.653 -2.529 5.094 1.00 49.66 308 LYS A CA 1
ATOM 2461 C C . LYS A 1 308 ? 18.093 -1.597 6.180 1.00 49.66 308 LYS A C 1
ATOM 2463 O O . LYS A 1 308 ? 18.851 -0.835 6.774 1.00 49.66 308 LYS A O 1
ATOM 2468 N N . SER A 1 309 ? 16.796 -1.625 6.459 1.00 50.84 309 SER A N 1
ATOM 2469 C CA . SER A 1 309 ? 16.211 -0.821 7.527 1.00 50.84 309 SER A CA 1
ATOM 2470 C C . SER A 1 309 ? 16.402 -1.541 8.862 1.00 50.84 309 SER A C 1
ATOM 2472 O O . SER A 1 309 ? 15.611 -2.415 9.235 1.00 50.84 309 SER A O 1
ATOM 2474 N N . LYS A 1 310 ? 17.464 -1.172 9.589 1.00 52.12 310 LYS A N 1
ATOM 2475 C CA . LYS A 1 310 ? 17.463 -1.343 11.045 1.00 52.12 310 LYS A CA 1
ATOM 2476 C C . LYS A 1 310 ? 16.222 -0.618 11.589 1.00 52.12 310 LYS A C 1
ATOM 2478 O O . LYS A 1 310 ? 15.915 0.457 11.068 1.00 52.12 310 LYS A O 1
ATOM 2483 N N . PRO A 1 311 ? 15.497 -1.178 12.572 1.00 51.56 311 PRO A N 1
ATOM 2484 C CA . PRO A 1 311 ? 14.475 -0.406 13.267 1.00 51.56 311 PRO A CA 1
ATOM 2485 C C . PRO A 1 311 ? 15.126 0.883 13.783 1.00 51.56 311 PRO A C 1
ATOM 2487 O O . PRO A 1 311 ? 16.231 0.839 14.328 1.00 51.56 311 PRO A O 1
ATOM 2490 N N . LEU A 1 312 ? 14.493 2.029 13.524 1.00 51.38 312 LEU A N 1
ATOM 2491 C CA . LEU A 1 312 ? 15.020 3.331 13.943 1.00 51.38 312 LEU A CA 1
ATOM 2492 C C . LEU A 1 312 ? 14.946 3.495 15.474 1.00 51.38 312 LEU A C 1
ATOM 2494 O O . LEU A 1 312 ? 15.690 4.302 16.026 1.00 51.38 312 LEU A O 1
ATOM 2498 N N . PHE A 1 313 ? 14.115 2.692 16.157 1.00 54.06 313 PHE A N 1
ATOM 2499 C CA . PHE A 1 313 ? 13.881 2.747 17.602 1.00 54.06 313 PHE A CA 1
ATOM 2500 C C . PHE A 1 313 ? 13.830 1.354 18.247 1.00 54.06 313 PHE A C 1
ATOM 2502 O O . PHE A 1 313 ? 13.383 0.377 17.639 1.00 54.06 313 PHE A O 1
ATOM 2509 N N . GLU A 1 314 ? 14.254 1.272 19.511 1.00 55.22 314 GLU A N 1
ATOM 2510 C CA . GLU A 1 314 ? 13.999 0.122 20.385 1.00 55.22 314 GLU A CA 1
ATOM 2511 C C . GLU A 1 314 ? 12.482 -0.002 20.615 1.00 55.22 314 GLU A C 1
ATOM 2513 O O . GLU A 1 314 ? 11.870 0.890 21.194 1.00 55.22 314 GLU A O 1
ATOM 2518 N N . GLY A 1 315 ? 11.860 -1.087 20.136 1.00 60.38 315 GLY A N 1
ATOM 2519 C CA . GLY A 1 315 ? 10.467 -1.422 20.468 1.00 60.38 315 GLY A CA 1
ATOM 2520 C C . GLY A 1 315 ? 9.521 -1.711 19.298 1.00 60.38 315 GLY A C 1
ATOM 2521 O O . GLY A 1 315 ? 8.465 -2.288 19.537 1.00 60.38 315 GLY A O 1
ATOM 2522 N N . THR A 1 316 ? 9.868 -1.396 18.040 1.00 70.38 316 THR A N 1
ATOM 2523 C CA . THR A 1 316 ? 9.033 -1.837 16.900 1.00 70.38 316 THR A CA 1
ATOM 2524 C C . THR A 1 316 ? 9.165 -3.350 16.731 1.00 70.38 316 THR A C 1
ATOM 2526 O O . THR A 1 316 ? 10.196 -3.841 16.262 1.00 70.38 316 THR A O 1
ATOM 2529 N N . GLN A 1 317 ? 8.135 -4.096 17.129 1.00 77.06 317 GLN A N 1
ATOM 2530 C CA . GLN A 1 317 ? 8.095 -5.543 16.955 1.00 77.06 317 GLN A CA 1
ATOM 2531 C C . GLN A 1 317 ? 7.962 -5.880 15.465 1.00 77.06 317 GLN A C 1
ATOM 2533 O O . GLN A 1 317 ? 7.082 -5.374 14.773 1.00 77.06 317 GLN A O 1
ATOM 2538 N N . ILE A 1 318 ? 8.863 -6.728 14.968 1.00 84.38 318 ILE A N 1
ATOM 2539 C CA . ILE A 1 318 ? 8.814 -7.244 13.599 1.00 84.38 318 ILE A CA 1
ATOM 2540 C C . ILE A 1 318 ? 8.217 -8.643 13.653 1.00 84.38 318 ILE A C 1
ATOM 2542 O O . ILE A 1 318 ? 8.778 -9.545 14.279 1.00 84.38 318 ILE A O 1
ATOM 2546 N N . HIS A 1 319 ? 7.097 -8.822 12.971 1.00 86.88 319 HIS A N 1
ATOM 2547 C CA . HIS A 1 319 ? 6.446 -10.105 12.794 1.00 86.88 319 HIS A CA 1
ATOM 2548 C C . HIS A 1 319 ? 6.982 -10.753 11.521 1.00 86.88 319 HIS A C 1
ATOM 2550 O O . HIS A 1 319 ? 6.975 -10.151 10.449 1.00 86.88 319 HIS A O 1
ATOM 2556 N N . LEU A 1 320 ? 7.470 -11.984 11.631 1.00 86.62 320 LEU A N 1
ATOM 2557 C CA . LEU A 1 320 ? 7.878 -12.761 10.467 1.00 86.62 320 LEU A CA 1
ATOM 2558 C C . LEU A 1 320 ? 6.711 -13.642 10.029 1.00 86.62 320 LEU A C 1
ATOM 2560 O O . LEU A 1 320 ? 6.195 -14.402 10.844 1.00 86.62 320 LEU A O 1
ATOM 2564 N N . SER A 1 321 ? 6.331 -13.575 8.754 1.00 86.31 321 SER A N 1
ATOM 2565 C CA . SER A 1 321 ? 5.330 -14.477 8.177 1.00 86.31 321 SER A CA 1
ATOM 2566 C C . SER A 1 321 ? 5.758 -14.978 6.810 1.00 86.31 321 SER A C 1
ATOM 2568 O O . SER A 1 321 ? 6.252 -14.224 5.982 1.00 86.31 321 SER A O 1
ATOM 2570 N N . ASN A 1 322 ? 5.528 -16.261 6.545 1.00 84.12 322 ASN A N 1
ATOM 2571 C CA . ASN A 1 322 ? 5.696 -16.826 5.205 1.00 84.12 322 ASN A CA 1
ATOM 2572 C C . ASN A 1 322 ? 4.510 -16.515 4.284 1.00 84.12 322 ASN A C 1
ATOM 2574 O O . ASN A 1 322 ? 4.555 -16.882 3.110 1.00 84.12 322 ASN A O 1
ATOM 2578 N N . THR A 1 323 ? 3.466 -15.872 4.812 1.00 85.00 323 THR A N 1
ATOM 2579 C CA . THR A 1 323 ? 2.265 -15.507 4.067 1.00 85.00 323 THR A CA 1
ATOM 2580 C C . THR A 1 323 ? 2.121 -13.997 3.952 1.00 85.00 323 THR A C 1
ATOM 2582 O O . THR A 1 323 ? 2.596 -13.256 4.808 1.00 85.00 323 THR A O 1
ATOM 2585 N N . TYR A 1 324 ? 1.486 -13.530 2.878 1.00 82.81 324 TYR A N 1
ATOM 2586 C CA . TYR A 1 324 ? 1.308 -12.094 2.647 1.00 82.81 324 TYR A CA 1
ATOM 2587 C C . TYR A 1 324 ? 0.362 -11.442 3.666 1.00 82.81 324 TYR A C 1
ATOM 2589 O O . TYR A 1 324 ? 0.624 -10.353 4.164 1.00 82.81 324 TYR A O 1
ATOM 2597 N N . ALA A 1 325 ? -0.741 -12.124 3.963 1.00 84.25 325 ALA A N 1
ATOM 2598 C CA . ALA A 1 325 ? -1.852 -11.620 4.759 1.00 84.25 325 ALA A CA 1
ATOM 2599 C C . ALA A 1 325 ? -2.158 -12.635 5.869 1.00 84.25 325 ALA A C 1
ATOM 2601 O O . ALA A 1 325 ? -3.169 -13.339 5.840 1.00 84.25 325 ALA A O 1
ATOM 2602 N N . ASP A 1 326 ? -1.215 -12.772 6.801 1.00 87.62 326 ASP A N 1
ATOM 2603 C CA . ASP A 1 326 ? -1.277 -13.779 7.856 1.00 87.62 326 ASP A CA 1
ATOM 2604 C C . ASP A 1 326 ? -2.464 -13.527 8.786 1.00 87.62 326 ASP A C 1
ATOM 2606 O O . ASP A 1 326 ? -2.455 -12.621 9.620 1.00 87.62 326 ASP A O 1
ATOM 2610 N N . THR A 1 327 ? -3.503 -14.341 8.640 1.00 86.00 327 THR A N 1
ATOM 2611 C CA . THR A 1 327 ? -4.748 -14.183 9.389 1.00 86.00 327 THR A CA 1
ATOM 2612 C C . THR A 1 327 ? -4.549 -14.319 10.892 1.00 86.00 327 THR A C 1
ATOM 2614 O O . THR A 1 327 ? -5.329 -13.746 11.644 1.00 86.00 327 THR A O 1
ATOM 2617 N N . GLU A 1 328 ? -3.547 -15.068 11.358 1.00 89.00 328 GLU A N 1
ATOM 2618 C CA . GLU A 1 328 ? -3.292 -15.198 12.796 1.00 89.00 328 GLU A CA 1
ATOM 2619 C C . GLU A 1 328 ? -2.730 -13.892 13.354 1.00 89.00 328 GLU A C 1
ATOM 2621 O O . GLU A 1 328 ? -3.219 -13.398 14.371 1.00 89.00 328 GLU A O 1
ATOM 2626 N N . ILE A 1 329 ? -1.772 -13.292 12.641 1.00 90.12 329 ILE A N 1
ATOM 2627 C CA . ILE A 1 329 ? -1.208 -11.985 12.993 1.00 90.12 329 ILE A CA 1
ATOM 2628 C C . ILE A 1 329 ? -2.300 -10.919 12.905 1.00 90.12 329 ILE A C 1
ATOM 2630 O O . ILE A 1 329 ? -2.532 -10.212 13.880 1.00 90.12 329 ILE A O 1
ATOM 2634 N N . VAL A 1 330 ? -3.036 -10.849 11.793 1.00 90.19 330 VAL A N 1
ATOM 2635 C CA . VAL A 1 330 ? -4.097 -9.847 11.618 1.00 90.19 330 VAL A CA 1
ATOM 2636 C C . VAL A 1 330 ? -5.172 -9.974 12.698 1.00 90.19 330 VAL A C 1
ATOM 2638 O O . VAL A 1 330 ? -5.527 -8.975 13.316 1.00 90.19 330 VAL A O 1
ATOM 2641 N N . ASN A 1 331 ? -5.656 -11.187 12.992 1.00 89.94 331 ASN A N 1
ATOM 2642 C CA . ASN A 1 331 ? -6.654 -11.393 14.044 1.00 89.94 331 ASN A CA 1
ATOM 2643 C C . ASN A 1 331 ? -6.118 -11.017 15.427 1.00 89.94 331 ASN A C 1
ATOM 2645 O O . ASN A 1 331 ? -6.849 -10.419 16.213 1.00 89.94 331 ASN A O 1
ATOM 2649 N N . LYS A 1 332 ? -4.867 -11.365 15.744 1.00 91.31 332 LYS A N 1
ATOM 2650 C CA . LYS A 1 332 ? -4.247 -11.012 17.024 1.00 91.31 332 LYS A CA 1
ATOM 2651 C C . LYS A 1 332 ? -4.181 -9.495 17.203 1.00 91.31 332 LYS A C 1
ATOM 2653 O O . LYS A 1 332 ? -4.606 -8.985 18.239 1.00 91.31 332 LYS A O 1
ATOM 2658 N N . GLU A 1 333 ? -3.688 -8.781 16.197 1.00 92.00 333 GLU A N 1
ATOM 2659 C CA . GLU A 1 333 ? -3.520 -7.329 16.275 1.00 92.00 333 GLU A CA 1
ATOM 2660 C C . GLU A 1 333 ? -4.877 -6.601 16.238 1.00 92.00 333 GLU A C 1
ATOM 2662 O O . GLU A 1 333 ? -5.107 -5.689 17.030 1.00 92.00 333 GLU A O 1
ATOM 2667 N N . LEU A 1 334 ? -5.851 -7.084 15.451 1.00 90.25 334 LEU A N 1
ATOM 2668 C CA . LEU A 1 334 ? -7.231 -6.580 15.497 1.00 90.25 334 LEU A CA 1
ATOM 2669 C C . LEU A 1 334 ? -7.873 -6.764 16.877 1.00 90.25 334 LEU A C 1
ATOM 2671 O O . LEU A 1 334 ? -8.523 -5.841 17.367 1.00 90.25 334 LEU A O 1
ATOM 2675 N N . ARG A 1 335 ? -7.694 -7.921 17.533 1.00 91.06 335 ARG A N 1
ATOM 2676 C CA . ARG A 1 335 ? -8.187 -8.141 18.908 1.00 91.06 335 ARG A CA 1
ATOM 2677 C C . ARG A 1 335 ? -7.534 -7.179 19.898 1.00 91.06 335 ARG A C 1
ATOM 2679 O O . ARG A 1 335 ? -8.231 -6.617 20.738 1.00 91.06 335 ARG A O 1
ATOM 2686 N N . SER A 1 336 ? -6.226 -6.956 19.770 1.00 90.56 336 SER A N 1
ATOM 2687 C CA . SER A 1 336 ? -5.476 -5.996 20.589 1.00 90.56 336 SER A CA 1
ATOM 2688 C C . SER A 1 336 ? -6.013 -4.567 20.434 1.00 90.56 336 SER A C 1
ATOM 2690 O O . SER A 1 336 ? -6.282 -3.884 21.427 1.00 90.56 336 SER A O 1
ATOM 2692 N N . LEU A 1 337 ? -6.226 -4.106 19.196 1.00 90.06 337 LEU A N 1
ATOM 2693 C CA . LEU A 1 337 ? -6.781 -2.776 18.933 1.00 90.06 337 LEU A CA 1
ATOM 2694 C C . LEU A 1 337 ? -8.237 -2.653 19.408 1.00 90.06 337 LEU A C 1
ATOM 2696 O O . LEU A 1 337 ? -8.564 -1.694 20.106 1.00 90.06 337 LEU A O 1
ATOM 2700 N N . THR A 1 338 ? -9.073 -3.661 19.136 1.00 90.31 338 THR A N 1
ATOM 2701 C CA . THR A 1 338 ? -10.472 -3.718 19.605 1.00 90.31 338 THR A CA 1
ATOM 2702 C C . THR A 1 338 ? -10.540 -3.637 21.128 1.00 90.31 338 THR A C 1
ATOM 2704 O O . THR A 1 338 ? -11.316 -2.867 21.687 1.00 90.31 338 THR A O 1
ATOM 2707 N N . SER A 1 339 ? -9.692 -4.394 21.825 1.00 90.69 339 SER A N 1
ATOM 2708 C CA . SER A 1 339 ? -9.632 -4.363 23.283 1.00 90.69 339 SER A CA 1
ATOM 2709 C C . SER A 1 339 ? -9.294 -2.969 23.819 1.00 90.69 339 SER A C 1
ATOM 2711 O O . SER A 1 339 ? -9.928 -2.532 24.776 1.00 90.69 339 SER A O 1
ATOM 2713 N N . ARG A 1 340 ? -8.316 -2.268 23.228 1.00 89.00 340 ARG A N 1
ATOM 2714 C CA . ARG A 1 340 ? -7.949 -0.903 23.647 1.00 89.00 340 ARG A CA 1
ATOM 2715 C C . ARG A 1 340 ? -9.058 0.104 23.365 1.00 89.00 340 ARG A C 1
ATOM 2717 O O . ARG A 1 340 ? -9.294 0.988 24.182 1.00 89.00 340 ARG A O 1
ATOM 2724 N N . GLN A 1 341 ? -9.754 -0.035 22.237 1.00 88.69 341 GLN A N 1
ATOM 2725 C CA . GLN A 1 341 ? -10.917 0.791 21.918 1.00 88.69 341 GLN A CA 1
ATOM 2726 C C . GLN A 1 341 ? -12.002 0.663 22.990 1.00 88.69 341 GLN A C 1
ATOM 2728 O O . GLN A 1 341 ? -12.469 1.671 23.522 1.00 88.69 341 GLN A O 1
ATOM 2733 N N . LEU A 1 342 ? -12.377 -0.575 23.325 1.00 91.06 342 LEU A N 1
ATOM 2734 C CA . LEU A 1 342 ? -13.382 -0.849 24.348 1.00 91.06 342 LEU A CA 1
ATOM 2735 C C . LEU A 1 342 ? -12.924 -0.346 25.723 1.00 91.06 342 LEU A C 1
ATOM 2737 O O . LEU A 1 342 ? -13.704 0.270 26.440 1.00 91.06 342 LEU A O 1
ATOM 2741 N N . GLU A 1 343 ? -11.652 -0.533 26.076 1.00 90.69 343 GLU A N 1
ATOM 2742 C CA . GLU A 1 343 ? -11.083 -0.033 27.331 1.00 90.69 343 GLU A CA 1
ATOM 2743 C C . GLU A 1 343 ? -11.163 1.499 27.428 1.00 90.69 343 GLU A C 1
ATOM 2745 O O . GLU A 1 343 ? -11.637 2.030 28.432 1.00 90.69 343 GLU A O 1
ATOM 2750 N N . ASN A 1 344 ? -10.803 2.219 26.361 1.00 88.50 344 ASN A N 1
ATOM 2751 C CA . ASN A 1 344 ? -10.933 3.677 26.294 1.00 88.50 344 ASN A CA 1
ATOM 2752 C C . ASN A 1 344 ? -12.391 4.136 26.429 1.00 88.50 344 ASN A C 1
ATOM 2754 O O . ASN A 1 344 ? -12.667 5.118 27.125 1.00 88.50 344 ASN A O 1
ATOM 2758 N N . PHE A 1 345 ? -13.323 3.418 25.797 1.00 89.19 345 PHE A N 1
ATOM 2759 C CA . PHE A 1 345 ? -14.756 3.677 25.924 1.00 89.19 345 PHE A CA 1
ATOM 2760 C C . PHE A 1 345 ? -15.228 3.520 27.377 1.00 89.19 345 PHE A C 1
ATOM 2762 O O . PHE A 1 345 ? -15.858 4.430 27.921 1.00 89.19 345 PHE A O 1
ATOM 2769 N N . LEU A 1 346 ? -14.858 2.420 28.040 1.00 91.62 346 LEU A N 1
ATOM 2770 C CA . LEU A 1 346 ? -15.206 2.183 29.441 1.00 91.62 346 LEU A CA 1
ATOM 2771 C C . LEU A 1 346 ? -14.576 3.222 30.375 1.00 91.62 346 LEU A C 1
ATOM 2773 O O . LEU A 1 346 ? -15.258 3.742 31.256 1.00 91.62 346 LEU A O 1
ATOM 2777 N N . LEU A 1 347 ? -13.307 3.586 30.171 1.00 90.56 347 LEU A N 1
ATOM 2778 C CA . LEU A 1 347 ? -12.638 4.623 30.964 1.00 90.56 347 LEU A CA 1
ATOM 2779 C C . LEU A 1 347 ? -13.325 5.984 30.829 1.00 90.56 347 LEU A C 1
ATOM 2781 O O . LEU A 1 347 ? -13.453 6.703 31.821 1.00 90.56 347 LEU A O 1
ATOM 2785 N N . LYS A 1 348 ? -13.784 6.340 29.625 1.00 89.50 348 LYS A N 1
ATOM 2786 C CA . LYS A 1 348 ? -14.570 7.559 29.406 1.00 89.50 348 LYS A CA 1
ATOM 2787 C C . LYS A 1 348 ? -15.899 7.497 30.161 1.00 89.50 348 LYS A C 1
ATOM 2789 O O . LYS A 1 348 ? -16.201 8.419 30.914 1.00 89.50 348 LYS A O 1
ATOM 2794 N N . ALA A 1 349 ? -16.637 6.397 30.036 1.00 90.25 349 ALA A N 1
ATOM 2795 C CA . ALA A 1 349 ? -17.919 6.223 30.714 1.00 90.25 349 ALA A CA 1
ATOM 2796 C C . ALA A 1 349 ? -17.783 6.264 32.251 1.00 90.25 349 ALA A C 1
ATOM 2798 O O . ALA A 1 349 ? -18.581 6.911 32.925 1.00 90.25 349 ALA A O 1
ATOM 2799 N N . VAL A 1 350 ? -16.722 5.667 32.809 1.00 91.06 350 VAL A N 1
ATOM 2800 C CA . VAL A 1 350 ? -16.395 5.736 34.247 1.00 91.06 350 VAL A CA 1
ATOM 2801 C C . VAL A 1 350 ? -16.100 7.167 34.697 1.00 91.06 350 VAL A C 1
ATOM 2803 O O . VAL A 1 350 ? -16.533 7.563 35.776 1.00 91.06 350 VAL A O 1
ATOM 2806 N N . ARG A 1 351 ? -15.393 7.967 33.889 1.00 87.69 351 ARG A N 1
ATOM 2807 C CA . ARG A 1 351 ? -15.131 9.384 34.207 1.00 87.69 351 ARG A CA 1
ATOM 2808 C C . ARG A 1 351 ? -16.406 10.227 34.195 1.00 87.69 351 ARG A C 1
ATOM 2810 O O . ARG A 1 351 ? -16.521 11.147 34.996 1.00 87.69 351 ARG A O 1
ATOM 2817 N N . GLU A 1 352 ? -17.341 9.923 33.300 1.00 89.88 352 GLU A N 1
ATOM 2818 C CA . GLU A 1 352 ? -18.585 10.683 33.129 1.00 89.88 352 GLU A CA 1
ATOM 2819 C C . GLU A 1 352 ? -19.668 10.297 34.148 1.00 89.88 352 GLU A C 1
ATOM 2821 O O . GLU A 1 352 ? -20.391 11.164 34.633 1.00 89.88 352 GLU A O 1
ATOM 2826 N N . GLN A 1 353 ? -19.779 9.010 34.493 1.00 89.62 353 GLN A N 1
ATOM 2827 C CA . GLN A 1 353 ? -20.864 8.476 35.330 1.00 89.62 353 GLN A CA 1
ATOM 2828 C C . GLN A 1 353 ? -20.411 8.061 36.740 1.00 89.62 353 GLN A C 1
ATOM 2830 O O . GLN A 1 353 ? -21.242 7.799 37.612 1.00 89.62 353 GLN A O 1
ATOM 2835 N N . GLY A 1 354 ? -19.101 8.020 36.992 1.00 86.62 354 GLY A N 1
ATOM 2836 C CA . GLY A 1 354 ? -18.524 7.592 38.263 1.00 86.62 354 GLY A CA 1
ATOM 2837 C C . GLY A 1 354 ? -18.501 6.066 38.455 1.00 86.62 354 GLY A C 1
ATOM 2838 O O . GLY A 1 354 ? -18.878 5.299 37.569 1.00 86.62 354 GLY A O 1
ATOM 2839 N N . PRO A 1 355 ? -18.061 5.589 39.635 1.00 86.31 355 PRO A N 1
ATOM 2840 C CA . PRO A 1 355 ? -17.776 4.171 39.878 1.00 86.31 355 PRO A CA 1
ATOM 2841 C C . PRO A 1 355 ? -19.021 3.273 39.960 1.00 86.31 355 PRO A C 1
ATOM 2843 O O . PRO A 1 355 ? -18.885 2.057 39.910 1.00 86.31 355 PRO A O 1
ATOM 2846 N N . ALA A 1 356 ? -20.229 3.831 40.063 1.00 87.81 356 ALA A N 1
ATOM 2847 C CA . ALA A 1 356 ? -21.460 3.035 40.080 1.00 87.81 356 ALA A CA 1
ATOM 2848 C C . ALA A 1 356 ? -21.724 2.317 38.742 1.00 87.81 356 ALA A C 1
ATOM 2850 O O . ALA A 1 356 ? -22.478 1.349 38.697 1.00 87.81 356 ALA A O 1
ATOM 2851 N N . ILE A 1 357 ? -21.093 2.766 37.648 1.00 92.12 357 ILE A N 1
ATOM 2852 C CA . ILE A 1 357 ? -21.243 2.140 36.330 1.00 92.12 357 ILE A CA 1
ATOM 2853 C C . ILE A 1 357 ? -20.705 0.701 36.295 1.00 92.12 357 ILE A C 1
ATOM 2855 O O . ILE A 1 357 ? -21.187 -0.104 35.506 1.00 92.12 357 ILE A O 1
ATOM 2859 N N . PHE A 1 358 ? -19.763 0.348 37.182 1.00 89.81 358 PHE A N 1
ATOM 2860 C CA . PHE A 1 358 ? -19.229 -1.013 37.277 1.00 89.81 358 PHE A CA 1
ATOM 2861 C C . PHE A 1 358 ? -20.301 -2.044 37.660 1.00 89.81 358 PHE A C 1
ATOM 2863 O O . PHE A 1 358 ? -20.140 -3.214 37.338 1.00 89.81 358 PHE A O 1
ATOM 2870 N N . ASP A 1 359 ? -21.406 -1.635 38.285 1.00 90.62 359 ASP A N 1
ATOM 2871 C CA . ASP A 1 359 ? -22.498 -2.545 38.652 1.00 90.62 359 ASP A CA 1
ATOM 2872 C C . ASP A 1 359 ? -23.528 -2.733 37.516 1.00 90.62 359 ASP A C 1
ATOM 2874 O O . ASP A 1 359 ? -24.465 -3.524 37.647 1.00 90.62 359 ASP A O 1
ATOM 2878 N N . GLN A 1 360 ? -23.393 -2.007 36.397 1.00 93.62 360 GLN A N 1
ATOM 2879 C CA . GLN A 1 360 ? -24.310 -2.109 35.260 1.00 93.62 360 GLN A CA 1
ATOM 2880 C C . GLN A 1 360 ? -24.004 -3.347 34.409 1.00 93.62 360 GLN A C 1
ATOM 2882 O O . GLN A 1 360 ? -22.852 -3.604 34.057 1.00 93.62 360 GLN A O 1
ATOM 2887 N N . GLN A 1 361 ? -25.051 -4.087 34.026 1.00 94.00 361 GLN A N 1
ATOM 2888 C CA . GLN A 1 361 ? -24.917 -5.320 33.243 1.00 94.00 361 GLN A CA 1
ATOM 2889 C C . GLN A 1 361 ? -24.197 -5.082 31.909 1.00 94.00 361 GLN A C 1
ATOM 2891 O O . GLN A 1 361 ? -23.211 -5.757 31.630 1.00 94.00 361 GLN A O 1
ATOM 2896 N N . ASP A 1 362 ? -24.627 -4.087 31.132 1.00 92.38 362 ASP A N 1
ATOM 2897 C CA . ASP A 1 362 ? -24.026 -3.777 29.829 1.00 92.38 362 ASP A CA 1
ATOM 2898 C C . ASP A 1 362 ? -22.528 -3.441 29.961 1.00 92.38 362 ASP A C 1
ATOM 2900 O O . ASP A 1 362 ? -21.710 -3.831 29.130 1.00 92.38 362 ASP A O 1
ATOM 2904 N N . PHE A 1 363 ? -22.134 -2.769 31.049 1.00 93.88 363 PHE A N 1
ATOM 2905 C CA . PHE A 1 363 ? -20.733 -2.448 31.331 1.00 93.88 363 PHE A CA 1
ATOM 2906 C C . PHE A 1 363 ? -19.911 -3.714 31.620 1.00 93.88 363 PHE A C 1
ATOM 2908 O O . PHE A 1 363 ? -18.804 -3.878 31.103 1.00 93.88 363 PHE A O 1
ATOM 2915 N N . GLN A 1 364 ? -20.475 -4.642 32.395 1.00 94.38 364 GLN A N 1
ATOM 2916 C CA . GLN A 1 364 ? -19.868 -5.939 32.700 1.00 94.38 364 GLN A CA 1
ATOM 2917 C C . GLN A 1 364 ? -19.757 -6.846 31.464 1.00 94.38 364 GLN A C 1
ATOM 2919 O O . GLN A 1 364 ? -18.762 -7.557 31.306 1.00 94.38 364 GLN A O 1
ATOM 2924 N N . GLU A 1 365 ? -20.717 -6.782 30.539 1.00 94.25 365 GLU A N 1
ATOM 2925 C CA . GLU A 1 365 ? -20.645 -7.499 29.260 1.00 94.25 365 GLU A CA 1
ATOM 2926 C C . GLU A 1 365 ? -19.472 -7.005 28.397 1.00 94.25 365 GLU A C 1
ATOM 2928 O O . GLU A 1 365 ? -18.735 -7.814 27.823 1.00 94.25 365 GLU A O 1
ATOM 2933 N N . VAL A 1 366 ? -19.217 -5.692 28.368 1.00 93.38 366 VAL A N 1
ATOM 2934 C CA . VAL A 1 366 ? -18.053 -5.136 27.659 1.00 93.38 366 VAL A CA 1
ATOM 2935 C C . VAL A 1 366 ? -16.736 -5.515 28.351 1.00 93.38 366 VAL A C 1
ATOM 2937 O O . VAL A 1 366 ? -15.780 -5.877 27.660 1.00 93.38 366 VAL A O 1
ATOM 2940 N N . ILE A 1 367 ? -16.675 -5.514 29.692 1.00 94.81 367 ILE A N 1
ATOM 2941 C CA . ILE A 1 367 ? -15.511 -6.025 30.447 1.00 94.81 367 ILE A CA 1
ATOM 2942 C C . ILE A 1 367 ? -15.223 -7.482 30.068 1.00 94.81 367 ILE A C 1
ATOM 2944 O O . ILE A 1 367 ? -14.071 -7.833 29.801 1.00 94.81 367 ILE A O 1
ATOM 2948 N N . ALA A 1 368 ? -16.252 -8.331 30.004 1.00 93.81 368 ALA A N 1
ATOM 2949 C CA . ALA A 1 368 ? -16.101 -9.725 29.602 1.00 93.81 368 ALA A CA 1
ATOM 2950 C C . ALA A 1 368 ? -15.584 -9.860 28.156 1.00 93.81 368 ALA A C 1
ATOM 2952 O O . ALA A 1 368 ? -14.729 -10.705 27.885 1.00 93.81 368 ALA A O 1
ATOM 2953 N N . GLY A 1 369 ? -16.034 -8.994 27.242 1.00 92.00 369 GLY A N 1
ATOM 2954 C CA . GLY A 1 369 ? -15.512 -8.917 25.875 1.00 92.00 369 GLY A CA 1
ATOM 2955 C C . GLY A 1 369 ? -14.023 -8.550 25.816 1.00 92.00 369 GLY A C 1
ATOM 2956 O O . GLY A 1 369 ? -13.250 -9.206 25.117 1.00 92.00 369 GLY A O 1
ATOM 2957 N N . ILE A 1 370 ? -13.591 -7.552 26.594 1.00 93.31 370 ILE A N 1
ATOM 2958 C CA . ILE A 1 370 ? -12.171 -7.179 26.727 1.00 93.31 370 ILE A CA 1
ATOM 2959 C C . ILE A 1 370 ? -11.354 -8.348 27.289 1.00 93.31 370 ILE A C 1
ATOM 2961 O O . ILE A 1 370 ? -10.281 -8.662 26.771 1.00 93.31 370 ILE A O 1
ATOM 2965 N N . ALA A 1 371 ? -11.868 -9.012 28.325 1.00 92.75 371 ALA A N 1
ATOM 2966 C CA . ALA A 1 371 ? -11.220 -10.159 28.950 1.00 92.75 371 ALA A CA 1
ATOM 2967 C C . ALA A 1 371 ? -11.004 -11.301 27.944 1.00 92.75 371 ALA A C 1
ATOM 2969 O O . ALA A 1 371 ? -9.899 -11.836 27.856 1.00 92.75 371 ALA A O 1
ATOM 2970 N N . TYR A 1 372 ? -12.013 -11.593 27.115 1.00 91.19 372 TYR A N 1
ATOM 2971 C CA . TYR A 1 372 ? -11.909 -12.557 26.019 1.00 91.19 372 TYR A CA 1
ATOM 2972 C C . TYR A 1 372 ? -10.821 -12.180 25.004 1.00 91.19 372 TYR A C 1
ATOM 2974 O O . TYR A 1 372 ? -10.043 -13.036 24.594 1.00 91.19 372 TYR A O 1
ATOM 2982 N N . PHE A 1 373 ? -10.723 -10.908 24.604 1.00 89.44 373 PHE A N 1
ATOM 2983 C CA . PHE A 1 373 ? -9.711 -10.482 23.631 1.00 89.44 373 PHE A CA 1
ATOM 2984 C C . PHE A 1 373 ? -8.281 -10.468 24.178 1.00 89.44 373 PHE A C 1
ATOM 2986 O O . PHE A 1 373 ? -7.342 -10.610 23.394 1.00 89.44 373 PHE A O 1
ATOM 2993 N N . ARG A 1 374 ? -8.112 -10.290 25.493 1.00 88.12 374 ARG A N 1
ATOM 2994 C CA . ARG A 1 374 ? -6.804 -10.225 26.164 1.00 88.12 374 ARG A CA 1
ATOM 2995 C C . ARG A 1 374 ? -6.358 -11.551 26.783 1.00 88.12 374 ARG A C 1
ATOM 2997 O O . ARG A 1 374 ? -5.286 -11.577 27.381 1.00 88.12 374 ARG A O 1
ATOM 3004 N N . ASP A 1 375 ? -7.160 -12.611 26.672 1.00 89.25 375 ASP A N 1
ATOM 3005 C CA . ASP A 1 375 ? -6.963 -13.875 27.395 1.00 89.25 375 ASP A CA 1
ATOM 3006 C C . ASP A 1 375 ? -6.791 -13.658 28.920 1.00 89.25 375 ASP A C 1
ATOM 3008 O O . ASP A 1 375 ? -5.936 -14.258 29.574 1.00 89.25 375 ASP A O 1
ATOM 3012 N N . LEU A 1 376 ? -7.606 -12.764 29.492 1.00 92.00 376 LEU A N 1
ATOM 3013 C CA . LEU A 1 376 ? -7.646 -12.435 30.923 1.00 92.00 376 LEU A CA 1
ATOM 3014 C C . LEU A 1 376 ? -8.979 -12.860 31.544 1.00 92.00 376 LEU A C 1
ATOM 3016 O O . LEU A 1 376 ? -9.932 -13.195 30.842 1.00 92.00 376 LEU A O 1
ATOM 3020 N N . ASN A 1 377 ? -9.072 -12.817 32.875 1.00 93.50 377 ASN A N 1
ATOM 3021 C CA . ASN A 1 377 ? -10.370 -12.916 33.542 1.00 93.50 377 ASN A CA 1
ATOM 3022 C C . ASN A 1 377 ? -11.045 -11.524 33.665 1.00 93.50 377 ASN A C 1
ATOM 3024 O O . ASN A 1 377 ? -10.345 -10.508 33.714 1.00 93.50 377 ASN A O 1
ATOM 3028 N N . PRO A 1 378 ? -12.391 -11.446 33.719 1.00 94.19 378 PRO A N 1
ATOM 3029 C CA . PRO A 1 378 ? -13.105 -10.168 33.843 1.00 94.19 378 PRO A CA 1
ATOM 3030 C C . PRO A 1 378 ? -12.701 -9.344 35.076 1.00 94.19 378 PRO A C 1
ATOM 3032 O O . PRO A 1 378 ? -12.554 -8.129 34.982 1.00 94.19 378 PRO A O 1
ATOM 3035 N N . GLU A 1 379 ? -12.434 -9.997 36.211 1.00 93.38 379 GLU A N 1
ATOM 3036 C CA . GLU A 1 379 ? -12.037 -9.330 37.462 1.00 93.38 379 GLU A CA 1
ATOM 3037 C C . GLU A 1 379 ? -10.702 -8.574 37.334 1.00 93.38 379 GLU A C 1
ATOM 3039 O O . GLU A 1 379 ? -10.529 -7.493 37.903 1.00 93.38 379 GLU A O 1
ATOM 3044 N N . GLN A 1 380 ? -9.749 -9.118 36.570 1.00 92.44 380 GLN A N 1
ATOM 3045 C CA . GLN A 1 380 ? -8.467 -8.481 36.267 1.00 92.44 380 GLN A CA 1
ATOM 3046 C C . GLN A 1 380 ? -8.675 -7.221 35.432 1.00 92.44 380 GLN A C 1
ATOM 3048 O O . GLN A 1 380 ? -8.117 -6.177 35.765 1.00 92.44 380 GLN A O 1
ATOM 3053 N N . VAL A 1 381 ? -9.510 -7.301 34.393 1.00 92.31 381 VAL A N 1
ATOM 3054 C CA . VAL A 1 381 ? -9.840 -6.152 33.538 1.00 92.31 381 VAL A CA 1
ATOM 3055 C C . VAL A 1 381 ? -10.536 -5.061 34.350 1.00 92.31 381 VAL A C 1
ATOM 3057 O O . VAL A 1 381 ? -10.146 -3.897 34.282 1.00 92.31 381 VAL A O 1
ATOM 3060 N N . GLU A 1 382 ? -11.516 -5.427 35.177 1.00 92.69 382 GLU A N 1
ATOM 3061 C CA . GLU A 1 382 ? -12.204 -4.487 36.062 1.00 92.69 382 GLU A CA 1
ATOM 3062 C C . GLU A 1 382 ? -11.233 -3.815 37.046 1.00 92.69 382 GLU A C 1
ATOM 3064 O O . GLU A 1 382 ? -11.271 -2.598 37.245 1.00 92.69 382 GLU A O 1
ATOM 3069 N N . THR A 1 383 ? -10.326 -4.594 37.640 1.00 90.38 383 THR A N 1
ATOM 3070 C CA . THR A 1 383 ? -9.302 -4.080 38.560 1.00 90.38 383 THR A CA 1
ATOM 3071 C C . THR A 1 383 ? -8.365 -3.091 37.867 1.00 90.38 383 THR A C 1
ATOM 3073 O O . THR A 1 383 ? -8.047 -2.041 38.437 1.00 90.38 383 THR A O 1
ATOM 3076 N N . ASP A 1 384 ? -7.934 -3.396 36.642 1.00 90.75 384 ASP A N 1
ATOM 3077 C CA . ASP A 1 384 ? -7.088 -2.514 35.839 1.00 90.75 384 ASP A CA 1
ATOM 3078 C C . ASP A 1 384 ? -7.825 -1.217 35.474 1.00 90.75 384 ASP A C 1
ATOM 3080 O O . ASP A 1 384 ? -7.268 -0.133 35.660 1.00 90.75 384 ASP A O 1
ATOM 3084 N N . LEU A 1 385 ? -9.094 -1.299 35.060 1.00 90.44 385 LEU A N 1
ATOM 3085 C CA . LEU A 1 385 ? -9.944 -0.136 34.779 1.00 90.44 385 LEU A CA 1
ATOM 3086 C C . LEU A 1 385 ? -10.122 0.753 36.013 1.00 90.44 385 LEU A C 1
ATOM 3088 O O . LEU A 1 385 ? -9.941 1.970 35.930 1.00 90.44 385 LEU A O 1
ATOM 3092 N N . LYS A 1 386 ? -10.425 0.171 37.182 1.00 89.00 386 LYS A N 1
ATOM 3093 C CA . LYS A 1 386 ? -10.523 0.909 38.455 1.00 89.00 386 LYS A CA 1
ATOM 3094 C C . LYS A 1 386 ? -9.202 1.588 38.810 1.00 89.00 386 LYS A C 1
ATOM 3096 O O . LYS A 1 386 ? -9.202 2.722 39.284 1.00 89.00 386 LYS A O 1
ATOM 3101 N N . ARG A 1 387 ? -8.063 0.926 38.573 1.00 87.75 387 ARG A N 1
ATOM 3102 C CA . ARG A 1 387 ? -6.736 1.509 38.824 1.00 87.75 387 ARG A CA 1
ATOM 3103 C C . ARG A 1 387 ? -6.469 2.692 37.898 1.00 87.75 387 ARG A C 1
ATOM 3105 O O . ARG A 1 387 ? -6.074 3.750 38.376 1.00 87.75 387 ARG A O 1
ATOM 3112 N N . GLN A 1 388 ? -6.707 2.530 36.599 1.00 87.94 388 GLN A N 1
ATOM 3113 C CA . GLN A 1 388 ? -6.466 3.565 35.588 1.00 87.94 388 GLN A CA 1
ATOM 3114 C C . GLN A 1 388 ? -7.404 4.769 35.719 1.00 87.94 388 GLN A C 1
ATOM 3116 O O . GLN A 1 388 ? -7.013 5.897 35.430 1.00 87.94 388 GLN A O 1
ATOM 3121 N N . SER A 1 389 ? -8.632 4.547 36.182 1.00 85.25 389 SER A N 1
ATOM 3122 C CA . SER A 1 389 ? -9.599 5.613 36.465 1.00 85.25 389 SER A CA 1
ATOM 3123 C C . SER A 1 389 ? -9.382 6.302 37.819 1.00 85.25 389 SER A C 1
ATOM 3125 O O . SER A 1 389 ? -10.052 7.290 38.105 1.00 85.25 389 SER A O 1
ATOM 3127 N N . GLY A 1 390 ? -8.445 5.821 38.647 1.00 80.25 390 GLY A N 1
ATOM 3128 C CA . GLY A 1 390 ? -8.156 6.387 39.969 1.00 80.25 390 GLY A CA 1
ATOM 3129 C C . GLY A 1 390 ? -9.126 5.958 41.078 1.00 80.25 390 GLY A C 1
ATOM 3130 O O . GLY A 1 390 ? -9.022 6.450 42.198 1.00 80.25 390 GLY A O 1
ATOM 3131 N N . TYR A 1 391 ? -10.038 5.021 40.802 1.00 74.38 391 TYR A N 1
ATOM 3132 C CA . TYR A 1 391 ? -11.013 4.502 41.769 1.00 74.38 391 TYR A CA 1
ATOM 3133 C C . TYR A 1 391 ? -10.523 3.271 42.550 1.00 74.38 391 TYR A C 1
ATOM 3135 O O . TYR A 1 391 ? -11.200 2.819 43.474 1.00 74.38 391 TYR A O 1
ATOM 3143 N N . LEU A 1 392 ? -9.336 2.738 42.237 1.00 64.88 392 LEU A N 1
ATOM 3144 C CA . LEU A 1 392 ? -8.681 1.708 43.046 1.00 64.88 392 LEU A CA 1
ATOM 3145 C C . LEU A 1 392 ? -7.736 2.350 44.077 1.00 64.88 392 LEU A C 1
ATOM 3147 O O . LEU A 1 392 ? -6.608 2.730 43.762 1.00 64.88 392 LEU A O 1
ATOM 3151 N N . VAL A 1 393 ? -8.174 2.428 45.335 1.00 52.06 393 VAL A N 1
ATOM 3152 C CA . VAL A 1 393 ? -7.310 2.829 46.456 1.00 52.06 393 VAL A CA 1
ATOM 3153 C C . VAL A 1 393 ? -6.422 1.647 46.846 1.00 52.06 393 VAL A C 1
ATOM 3155 O O . VAL A 1 393 ? -6.870 0.692 47.479 1.00 52.06 393 VAL A O 1
ATOM 3158 N N . THR A 1 394 ? -5.136 1.698 46.499 1.00 45.00 394 THR A N 1
ATOM 3159 C CA . THR A 1 394 ? -4.150 0.768 47.068 1.00 45.00 394 THR A CA 1
ATOM 3160 C C . THR A 1 394 ? -3.969 1.062 48.557 1.00 45.00 394 THR A C 1
ATOM 3162 O O . THR A 1 394 ? -3.313 2.034 48.928 1.00 45.00 394 THR A O 1
ATOM 3165 N N . ILE A 1 395 ? -4.496 0.199 49.428 1.00 38.22 395 ILE A N 1
ATOM 3166 C CA . ILE A 1 395 ? -4.147 0.209 50.853 1.00 38.22 395 ILE A CA 1
ATOM 3167 C C . ILE A 1 395 ? -2.716 -0.333 50.983 1.00 38.22 395 ILE A C 1
ATOM 3169 O O . ILE A 1 395 ? -2.496 -1.534 51.134 1.00 38.22 395 ILE A O 1
ATOM 3173 N N . LYS A 1 396 ? -1.710 0.546 50.921 1.00 35.62 396 LYS A N 1
ATOM 3174 C CA . LYS A 1 396 ? -0.364 0.204 51.400 1.00 35.62 396 LYS A CA 1
ATOM 3175 C C . LYS A 1 396 ? -0.397 0.186 52.925 1.00 35.62 396 LYS A C 1
ATOM 3177 O O . LYS A 1 396 ? -0.425 1.234 53.558 1.00 35.62 396 LYS A O 1
ATOM 3182 N N . SER A 1 397 ? -0.441 -1.022 53.488 1.00 42.53 397 SER A N 1
ATOM 3183 C CA . SER A 1 397 ? -0.035 -1.364 54.859 1.00 42.53 397 SER A CA 1
ATOM 3184 C C . SER A 1 397 ? -0.179 -0.235 55.899 1.00 42.53 397 SER A C 1
ATOM 3186 O O . SER A 1 397 ? 0.769 0.494 56.187 1.00 42.53 397 SER A O 1
ATOM 3188 N N . GLY A 1 398 ? -1.360 -0.133 56.511 1.00 38.97 398 GLY A N 1
ATOM 3189 C CA . GLY A 1 398 ? -1.499 0.414 57.866 1.00 38.97 398 GLY A CA 1
ATOM 3190 C C . GLY A 1 398 ? -1.591 1.934 58.043 1.00 38.97 398 GLY A C 1
ATOM 3191 O O . GLY A 1 398 ? -1.599 2.380 59.188 1.00 38.97 398 GLY A O 1
ATOM 3192 N N . ARG A 1 399 ? -1.720 2.745 56.986 1.00 32.88 399 ARG A N 1
ATOM 3193 C CA . ARG A 1 399 ? -2.179 4.141 57.127 1.00 32.88 399 ARG A CA 1
ATOM 3194 C C . ARG A 1 399 ? -3.286 4.441 56.126 1.00 32.88 399 ARG A C 1
ATOM 3196 O O . ARG A 1 399 ? -3.068 4.406 54.922 1.00 32.88 399 ARG A O 1
ATOM 3203 N N . VAL A 1 400 ? -4.476 4.729 56.648 1.00 35.38 400 VAL A N 1
ATOM 3204 C CA . VAL A 1 400 ? -5.604 5.246 55.869 1.00 35.38 400 VAL A CA 1
ATOM 3205 C C . VAL A 1 400 ? -5.242 6.666 55.438 1.00 35.38 400 VAL A C 1
ATOM 3207 O O . VAL A 1 400 ? -5.311 7.597 56.233 1.00 35.38 400 VAL A O 1
ATOM 3210 N N . GLY A 1 401 ? -4.796 6.810 54.195 1.00 30.05 4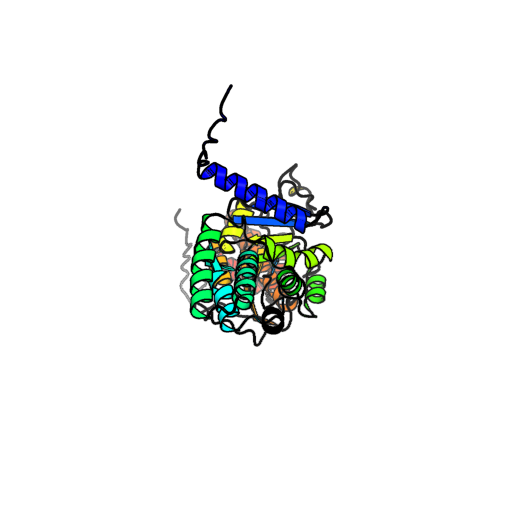01 GLY A N 1
ATOM 3211 C CA . GLY A 1 401 ? -4.694 8.085 53.498 1.00 30.05 401 GLY A CA 1
ATOM 3212 C C . GLY A 1 401 ? -5.487 7.967 52.206 1.00 30.05 401 GLY A C 1
ATOM 3213 O O . GLY A 1 401 ? -5.055 7.279 51.286 1.00 30.05 401 GLY A O 1
ATOM 3214 N N . ALA A 1 402 ? -6.668 8.579 52.159 1.00 32.59 402 ALA A N 1
ATOM 3215 C CA . ALA A 1 402 ? -7.385 8.785 50.912 1.00 32.59 402 ALA A CA 1
ATOM 3216 C C . ALA A 1 402 ? -6.717 9.962 50.192 1.00 32.59 402 ALA A C 1
ATOM 3218 O O . ALA A 1 402 ? -6.969 11.115 50.530 1.00 32.59 402 ALA A O 1
ATOM 3219 N N . GLU A 1 403 ? -5.842 9.683 49.230 1.00 36.25 403 GLU A N 1
ATOM 3220 C CA . GLU A 1 403 ? -5.474 10.685 48.230 1.00 36.25 403 GLU A CA 1
ATOM 3221 C C . GLU A 1 403 ? -6.415 10.518 47.039 1.00 36.25 403 GLU A C 1
ATOM 3223 O O . GLU A 1 403 ? -6.193 9.706 46.144 1.00 36.25 403 GLU A O 1
ATOM 3228 N N . ILE A 1 404 ? -7.508 11.281 47.061 1.00 37.84 404 ILE A N 1
ATOM 3229 C CA . ILE A 1 404 ? -8.291 11.557 45.860 1.00 37.84 404 ILE A CA 1
ATOM 3230 C C . ILE A 1 404 ? -7.434 12.514 45.030 1.00 37.84 404 ILE A C 1
ATOM 3232 O O . ILE A 1 404 ? -7.317 13.696 45.362 1.00 37.84 404 ILE A O 1
ATOM 3236 N N . TYR A 1 405 ? -6.807 12.012 43.967 1.00 35.47 405 TYR A N 1
ATOM 3237 C CA . TYR A 1 405 ? -6.218 12.878 42.950 1.00 35.47 405 TYR A CA 1
ATOM 3238 C C . TYR A 1 405 ? -7.362 13.505 42.153 1.00 35.47 405 TYR A C 1
ATOM 3240 O O . TYR A 1 405 ? -7.819 12.961 41.151 1.00 35.47 405 TYR A O 1
ATOM 3248 N N . HIS A 1 406 ? -7.836 14.665 42.604 1.00 33.44 406 HIS A N 1
ATOM 3249 C CA . HIS A 1 406 ? -8.536 15.578 41.715 1.00 33.44 406 HIS A CA 1
ATOM 3250 C C . HIS A 1 406 ? -7.517 16.055 40.677 1.00 33.44 406 HIS A C 1
ATOM 3252 O O . HIS A 1 406 ? -6.600 16.814 41.000 1.00 33.44 406 HIS A O 1
ATOM 3258 N N . GLY A 1 407 ? -7.643 15.559 39.443 1.00 29.08 407 GLY A N 1
ATOM 3259 C CA . GLY A 1 407 ? -6.974 16.161 38.296 1.00 29.08 407 GLY A CA 1
ATOM 3260 C C . GLY A 1 407 ? -7.304 17.651 38.282 1.00 29.08 407 GLY A C 1
ATOM 3261 O O . GLY A 1 407 ? -8.473 18.022 38.367 1.00 29.08 407 GLY A O 1
ATOM 3262 N N . LYS A 1 408 ? -6.269 18.493 38.286 1.00 33.38 408 LYS A N 1
ATOM 3263 C CA . LYS A 1 408 ? -6.435 19.938 38.125 1.00 33.38 408 LYS A CA 1
ATOM 3264 C C . LYS A 1 408 ? -6.974 20.219 36.722 1.00 33.38 408 LYS A C 1
ATOM 3266 O O . LYS A 1 408 ? -6.526 19.570 35.778 1.00 33.38 408 LYS A O 1
ATOM 3271 N N . GLU A 1 409 ? -7.927 21.149 36.680 1.00 34.09 409 GLU A N 1
ATOM 3272 C CA . GLU A 1 409 ? -8.613 21.706 35.501 1.00 34.09 409 GLU A CA 1
ATOM 3273 C C . GLU A 1 409 ? -7.692 22.043 34.325 1.00 34.09 409 GLU A C 1
ATOM 3275 O O . GLU A 1 409 ? -6.554 22.517 34.571 1.00 34.09 409 GLU A O 1
#

Mean predicted aligned error: 9.45 Å

pLDDT: mean 82.67, std 16.13, range [29.08, 97.0]

Solvent-accessible surface area (backbone atoms only — not comparable to full-atom values): 23113 Å² total; per-residue (Å²): 140,84,79,82,79,79,80,74,84,72,80,66,54,72,69,57,52,50,51,55,51,49,53,55,48,50,54,51,44,49,68,69,66,37,91,66,40,49,77,45,72,39,77,94,39,33,36,40,39,34,41,72,83,44,79,45,45,55,71,34,38,34,44,31,32,46,70,44,77,59,37,27,47,52,68,60,33,49,50,52,36,53,52,56,44,40,74,77,69,45,55,67,70,58,53,54,48,28,62,55,67,21,40,40,82,38,93,91,40,75,31,58,36,67,72,53,25,45,32,45,50,29,50,47,54,57,44,53,75,68,75,54,58,66,73,58,48,56,51,51,47,54,56,48,50,55,45,37,75,73,70,43,74,78,94,59,70,65,40,67,71,57,54,51,46,38,54,71,19,75,49,42,68,53,53,46,88,52,37,66,58,26,36,57,59,43,45,54,45,92,83,40,70,43,37,36,32,36,48,34,79,31,41,52,66,63,54,43,57,49,46,46,67,41,45,78,68,66,51,34,43,34,40,36,33,18,60,44,63,64,47,62,40,51,52,42,44,64,73,65,29,76,48,35,83,53,76,63,40,65,94,48,78,91,74,58,58,96,72,59,34,50,51,39,54,87,69,51,27,38,35,41,35,40,28,65,50,52,67,57,22,47,50,31,33,65,70,29,73,84,46,79,38,49,51,45,46,42,27,42,35,40,80,87,66,89,67,93,70,69,69,93,55,96,79,78,66,74,44,75,35,96,48,57,44,47,57,67,60,53,46,52,52,50,32,52,52,51,31,50,52,52,50,52,51,51,53,49,50,37,72,76,67,35,79,70,48,71,78,36,66,73,52,46,53,51,39,42,51,35,10,64,51,68,79,48,54,42,70,59,48,51,52,51,51,31,45,76,70,67,72,50,79,80,81,65,82,94,59,99,70,88,79,78,82,72,78,78,132